Protein AF-A0A5Y3UZM8-F1 (afdb_monomer)

Organism: NCBI:txid59202

Mean predicted aligned error: 6.82 Å

Nearest PDB structures (foldseek):
  7c7d-assembly1_A  TM=4.533E-01  e=5.149E-02  Streptomyces thermodiastaticus
  4ozy-assembly1_A  TM=3.912E-01  e=1.250E-01  Pseudomonas syringae pv. tomato str. DC3000
  8jaz-assembly2_B  TM=2.832E-01  e=4.914E-02  Azotobacter chroococcum NCIMB 8003
  6eu4-assembly1_C  TM=2.183E-01  e=6.115E-01  Acinetobacter phage vB_AbaP_AS12
  7akv-assembly1_G  TM=2.468E-01  e=7.263E+00  Bordetella pertussis

Foldseek 3Di:
DDKLAEDEEDEDEEEAADQEQEEQEYPPPDPNTHYEAYEYEHYEEHHHAFEPYAYEQYAEEYAEHYEYEQWYDPDDDGTEHAHDEYNHAEYEHYQYEYDHHPDLEENHEAYPNHNAYEAENYEHEYAFHEDYEYHQAEHYEYAHYEYEYPYAQVGYEDYEYEYHDPPDPPPQRLHEQYHAEHYEYYAHEEPYEYDHSDQAAYYNAEHEQYEAARYAYHADLDQRYEAYYYENYEYAYDLVRQEHEDFHEAYEAEHYERESHAYEDEPSPDEGEQYEHEQYEYAYPDQPREDQERAHYHHYAAYAYEAYHHPRYAHVYHHPCLVRYQADYYQEADQNRADCDDVCVVNPPRYAYDFFRKGANNDCDPVNQFGIWTQHDRVVSD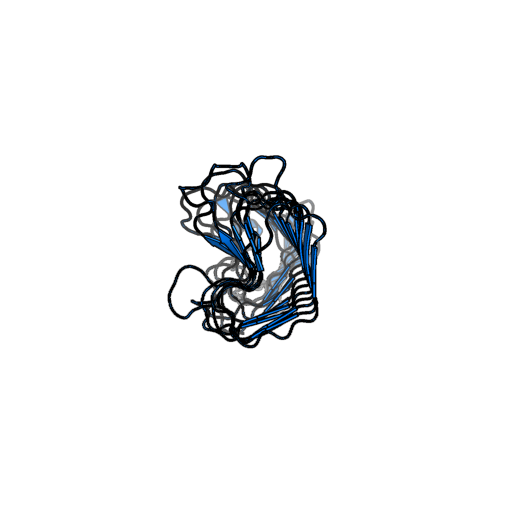TDGDGDDD

Radius of gyration: 24.33 Å; Cα contacts (8 Å, |Δi|>4): 1286; chains: 1; bounding box: 56×39×82 Å

Secondary structure (DSSP, 8-state):
--SS--SEEEES-EES-EEEEEEEE-TTS-GGG---EEEEES-EEESEEEEEEEEES-SEEEEES-EEES-S-SSSS---SEEE-TT--EEEEES-EEEEE-SSSEEE---TT--EEEEES-EEEESSEEEEEEES-SSEEEES-EEEE-S-TTSEEEEEEEPPPTTS---S-SS-SEEEES-EEESSSEEEEEES--S--EE-EEEES-EEESSBPPEE--TTEES-EEES-EEE--TT--EEEE-SBS-EEES-EEES-EEEE-S-SSPEES-EEES-EEE-SSTT-EEEEEEEESSEESEEEEEEEETT-EEEEEES-GGGEEEEEEEEE-STT-BSS-HHHHHGGGB---TT-EEEBSS-BTTB-EEEEEEEETTTTEEEEEE---

Sequence (390 aa):
MFEGCTDNSVRKNNVNACHVFVLADNINLSTNLQNKSIQVIENKFKYVVNYCFLSRALEWYVFDRNEVSFQGRTWHTHGEAAAPTTQTMHIRVCDNKFTDQIAQQSCITPGPHIESGLISGNYCKRHYGIFIENGSTSNLVIEDNISISDGERADTTHILLVGEVDDQPTGSSPHSNILIQGNMFIGGGFVVQEYNTGNALRYGFSILNNHMVDCKMPIITNQSFIGIRLEGNYMVAPDDFPDLAIAGQYPVIQNNTLIGVRIRARNIGYTILSPKIVNNKFQANSLNAKFPAIIDLSDFSGLVAEGNDTTAANYDSFIVTPANCNVAGFKRIGQSEGFIDKPSILYGSKLVCQLGDIVMNREPSPTNNKYAWVCVDAASKLFGDLNIGI

Solvent-accessible surface area (backbone atoms only — not comparable to full-atom values): 17914 Å² total; per-residue (Å²): 114,49,72,56,39,65,76,43,75,51,62,70,47,80,42,74,62,42,57,63,69,37,42,37,62,30,88,87,48,59,90,92,35,46,32,39,32,47,34,45,33,48,30,37,43,26,44,27,41,29,20,51,34,36,32,22,37,24,49,33,43,35,45,30,48,28,41,39,30,40,35,20,36,89,65,88,93,63,21,25,45,39,25,46,22,53,51,21,29,32,42,37,40,32,48,26,38,38,35,60,34,62,14,69,48,33,40,32,32,45,21,34,44,20,65,32,34,42,39,31,51,28,38,35,42,28,50,38,12,26,48,31,32,38,25,18,30,20,43,34,39,39,31,48,27,41,40,39,31,83,24,58,50,89,54,22,29,45,31,37,38,31,29,77,62,96,88,54,86,89,60,88,26,50,43,27,40,28,40,39,30,54,27,37,39,35,34,24,12,27,51,33,35,64,44,74,56,70,78,55,70,18,41,55,32,35,42,33,46,28,41,39,34,52,20,28,42,43,39,41,68,57,69,32,38,36,46,36,36,40,32,50,26,41,39,33,25,37,90,92,38,29,52,29,22,77,42,14,31,42,18,37,42,29,52,26,41,28,25,28,48,29,42,42,52,61,84,76,85,62,67,29,34,42,36,35,45,32,46,27,38,34,28,40,68,48,97,78,55,74,39,73,32,43,36,36,57,67,46,56,38,51,28,36,31,33,53,28,29,36,54,61,42,35,30,79,31,69,54,72,55,58,87,39,39,58,32,40,33,46,38,33,34,27,47,77,41,23,39,88,63,61,65,61,76,74,43,45,90,27,44,48,47,49,72,68,20,35,36,21,29,46,72,58,40,96,88,44,49,40,48,27,34,32,25,73,35,42,92,78,52,34,64,43,77,40,64,62,90,127

Structure (mmCIF, N/CA/C/O backbone):
data_AF-A0A5Y3UZM8-F1
#
_entry.id   AF-A0A5Y3UZM8-F1
#
loop_
_atom_site.group_PDB
_atom_site.id
_atom_site.type_symbol
_atom_site.label_atom_id
_atom_site.label_alt_id
_atom_site.label_comp_id
_atom_site.label_asym_id
_atom_site.label_entity_id
_atom_site.label_seq_id
_atom_site.pdbx_PDB_ins_code
_atom_site.Cartn_x
_atom_site.Cartn_y
_atom_site.Cartn_z
_atom_site.occupancy
_atom_site.B_iso_or_equiv
_atom_site.auth_seq_id
_atom_site.auth_comp_id
_atom_site.auth_asym_id
_atom_site.auth_atom_id
_atom_site.pdbx_PDB_model_num
ATOM 1 N N . MET A 1 1 ? 16.683 3.006 -30.470 1.00 80.25 1 MET A N 1
ATOM 2 C CA . MET A 1 1 ? 15.964 4.285 -30.304 1.00 80.25 1 MET A CA 1
ATOM 3 C C . MET A 1 1 ? 14.756 4.238 -31.220 1.00 80.25 1 MET A C 1
ATOM 5 O O . MET A 1 1 ? 14.921 3.798 -32.352 1.00 80.25 1 MET A O 1
ATOM 9 N N . PHE A 1 2 ? 13.578 4.598 -30.713 1.00 81.69 2 PHE A N 1
ATOM 10 C CA . PHE A 1 2 ? 12.342 4.713 -31.491 1.00 81.69 2 PHE A CA 1
ATOM 11 C C . PHE A 1 2 ? 11.910 6.178 -31.533 1.00 81.69 2 PHE A C 1
ATOM 13 O O . PHE A 1 2 ? 11.805 6.808 -30.481 1.00 81.69 2 PHE A O 1
ATOM 20 N N . GLU A 1 3 ? 11.651 6.685 -32.733 1.00 79.25 3 GLU A N 1
ATOM 21 C CA . GLU A 1 3 ? 11.255 8.067 -33.013 1.00 79.25 3 GLU A CA 1
ATOM 22 C C . GLU A 1 3 ? 10.220 8.031 -34.149 1.00 79.25 3 GLU A C 1
ATOM 24 O O . GLU A 1 3 ? 10.466 7.389 -35.173 1.00 79.25 3 GLU A O 1
ATOM 29 N N . GLY A 1 4 ? 9.032 8.618 -33.963 1.00 76.56 4 GLY A N 1
ATOM 30 C CA . GLY A 1 4 ? 7.946 8.556 -34.959 1.00 76.56 4 GLY A CA 1
ATOM 31 C C . GLY A 1 4 ? 7.419 7.148 -35.268 1.00 76.56 4 GLY A C 1
ATOM 32 O O . GLY A 1 4 ? 6.828 6.918 -36.322 1.00 76.56 4 GLY A O 1
ATOM 33 N N . CYS A 1 5 ? 7.655 6.185 -34.380 1.00 81.38 5 CYS A N 1
ATOM 34 C CA . CYS A 1 5 ? 7.370 4.772 -34.592 1.00 81.38 5 CYS A CA 1
ATOM 35 C C . CYS A 1 5 ? 5.979 4.380 -34.069 1.00 81.38 5 CYS A C 1
ATOM 37 O O . CYS A 1 5 ? 5.557 4.767 -32.981 1.00 81.38 5 CYS A O 1
ATOM 39 N N . THR A 1 6 ? 5.268 3.545 -34.825 1.00 86.31 6 THR A N 1
ATOM 40 C CA . THR A 1 6 ? 3.962 2.985 -34.439 1.00 86.31 6 THR A CA 1
ATOM 41 C C . THR A 1 6 ? 4.059 1.460 -34.410 1.00 86.31 6 THR A C 1
ATOM 43 O O . THR A 1 6 ? 4.738 0.886 -35.256 1.00 86.31 6 THR A O 1
ATOM 46 N N . ASP A 1 7 ? 3.441 0.822 -33.415 1.00 88.94 7 ASP A N 1
ATOM 47 C CA . ASP A 1 7 ? 3.310 -0.637 -33.267 1.00 88.94 7 ASP A CA 1
ATOM 48 C C . ASP A 1 7 ? 4.616 -1.436 -33.384 1.00 88.94 7 ASP A C 1
ATOM 50 O O . ASP A 1 7 ? 4.708 -2.438 -34.096 1.00 88.94 7 ASP A O 1
ATOM 54 N N . ASN A 1 8 ? 5.653 -1.003 -32.664 1.00 92.50 8 ASN A N 1
ATOM 55 C CA . ASN A 1 8 ? 6.932 -1.710 -32.648 1.00 92.50 8 ASN A CA 1
ATOM 56 C C . ASN A 1 8 ? 7.056 -2.645 -31.450 1.00 92.50 8 ASN A C 1
ATOM 58 O O . ASN A 1 8 ? 6.591 -2.357 -30.345 1.00 92.50 8 ASN A O 1
ATOM 62 N N . SER A 1 9 ? 7.760 -3.760 -31.658 1.00 95.31 9 SER A N 1
ATOM 63 C CA . SER A 1 9 ? 8.030 -4.711 -30.591 1.00 95.31 9 SER A CA 1
ATOM 64 C C . SER A 1 9 ? 9.461 -5.232 -30.599 1.00 95.31 9 SER A C 1
ATOM 66 O O . SER A 1 9 ? 9.971 -5.691 -31.618 1.00 95.31 9 SER A O 1
ATOM 68 N N . VAL A 1 10 ? 10.090 -5.194 -29.426 1.00 96.62 10 VAL A N 1
ATOM 69 C CA . VAL A 1 10 ? 11.426 -5.720 -29.152 1.00 96.62 10 VAL A CA 1
ATOM 70 C C . VAL A 1 10 ? 11.272 -6.983 -28.317 1.00 96.62 10 VAL A C 1
ATOM 72 O O . VAL A 1 10 ? 10.838 -6.915 -27.163 1.00 96.62 10 VAL A O 1
ATOM 75 N N . ARG A 1 11 ? 11.592 -8.145 -28.901 1.00 97.69 11 ARG A N 1
ATOM 76 C CA . ARG A 1 11 ? 11.356 -9.444 -28.258 1.00 97.69 11 ARG A CA 1
ATOM 77 C C . ARG A 1 11 ? 12.526 -10.405 -28.350 1.00 97.69 11 ARG A C 1
ATOM 79 O O . ARG A 1 11 ? 13.257 -10.386 -29.336 1.00 97.69 11 ARG A O 1
ATOM 86 N N . LYS A 1 12 ? 12.619 -11.304 -27.364 1.00 96.25 12 LYS A N 1
ATOM 87 C CA . LYS A 1 12 ? 13.508 -12.481 -27.363 1.00 96.25 12 LYS A CA 1
ATOM 88 C C . LYS A 1 12 ? 14.998 -12.153 -27.474 1.00 96.25 12 LYS A C 1
ATOM 90 O O . LYS A 1 12 ? 15.773 -12.940 -28.015 1.00 96.25 12 LYS A O 1
ATOM 95 N N . ASN A 1 13 ? 15.408 -11.005 -26.941 1.00 96.94 13 ASN A N 1
ATOM 96 C CA . ASN A 1 13 ? 16.815 -10.632 -26.848 1.00 96.94 13 ASN A CA 1
ATOM 97 C C . ASN A 1 13 ? 17.434 -11.154 -25.551 1.00 96.94 13 ASN A C 1
ATOM 99 O O . ASN A 1 13 ? 16.786 -11.156 -24.505 1.00 96.94 13 ASN A O 1
ATOM 103 N N . ASN A 1 14 ? 18.716 -11.516 -25.621 1.00 96.31 14 ASN A N 1
ATOM 104 C CA . ASN A 1 14 ? 19.558 -11.777 -24.458 1.00 96.31 14 ASN A CA 1
ATOM 105 C C . ASN A 1 14 ? 20.605 -10.666 -24.362 1.00 96.31 14 ASN A C 1
ATOM 107 O O . ASN A 1 14 ? 21.539 -10.612 -25.161 1.00 96.31 14 ASN A O 1
ATOM 111 N N . VAL A 1 15 ? 20.440 -9.772 -23.394 1.00 93.25 15 VAL A N 1
ATOM 112 C CA . VAL A 1 15 ? 21.293 -8.600 -23.198 1.00 93.25 15 VAL A CA 1
ATOM 113 C C . VAL A 1 15 ? 22.158 -8.833 -21.968 1.00 93.25 15 VAL A C 1
ATOM 115 O O . VAL A 1 15 ? 21.645 -8.912 -20.856 1.00 93.25 15 VAL A O 1
ATOM 118 N N . ASN A 1 16 ? 23.471 -8.965 -22.166 1.00 89.00 16 ASN A N 1
ATOM 119 C CA . ASN A 1 16 ? 24.404 -9.244 -21.068 1.00 89.00 16 ASN A CA 1
ATOM 120 C C . ASN A 1 16 ? 24.896 -7.983 -20.343 1.00 89.00 16 ASN A C 1
ATOM 122 O O . ASN A 1 16 ? 25.292 -8.066 -19.186 1.00 89.00 16 ASN A O 1
ATOM 126 N N . ALA A 1 17 ? 24.927 -6.850 -21.040 1.00 86.25 17 ALA A N 1
ATOM 127 C CA . ALA A 1 17 ? 25.189 -5.535 -20.476 1.00 86.25 17 ALA A CA 1
ATOM 128 C C . ALA A 1 17 ? 24.784 -4.475 -21.499 1.00 86.25 17 ALA A C 1
ATOM 130 O O . ALA A 1 17 ? 25.081 -4.605 -22.689 1.00 86.25 17 ALA A O 1
ATOM 131 N N . CYS A 1 18 ? 24.148 -3.406 -21.041 1.00 85.44 18 CYS A N 1
ATOM 132 C CA . CYS A 1 18 ? 23.996 -2.188 -21.824 1.00 85.44 18 CYS A CA 1
ATOM 133 C C . CYS A 1 18 ? 23.770 -0.999 -20.895 1.00 85.44 18 CYS A C 1
ATOM 135 O O . CYS A 1 18 ? 23.415 -1.149 -19.726 1.00 85.44 18 CYS A O 1
ATOM 137 N N . HIS A 1 19 ? 23.941 0.206 -21.426 1.00 84.88 19 HIS A N 1
ATOM 138 C CA . HIS A 1 19 ? 23.597 1.408 -20.680 1.00 84.88 19 HIS A CA 1
ATOM 139 C C . HIS A 1 19 ? 22.081 1.643 -20.719 1.00 84.88 19 HIS A C 1
ATOM 141 O O . HIS A 1 19 ? 21.431 1.606 -19.680 1.00 84.88 19 HIS A O 1
ATOM 147 N N . VAL A 1 20 ? 21.514 1.780 -21.918 1.00 88.12 20 VAL A N 1
ATOM 148 C CA . VAL A 1 20 ? 20.068 1.836 -22.175 1.00 88.12 20 VAL A CA 1
ATOM 149 C C . VAL A 1 20 ? 19.749 0.857 -23.300 1.00 88.12 20 VAL A C 1
ATOM 151 O O . VAL A 1 20 ? 20.447 0.872 -24.314 1.00 88.12 20 VAL A O 1
ATOM 154 N N . PHE A 1 21 ? 18.727 0.013 -23.135 1.00 92.50 21 PHE A N 1
ATOM 155 C CA . PHE A 1 21 ? 18.341 -0.943 -24.179 1.00 92.50 21 PHE A CA 1
ATOM 156 C C . PHE A 1 21 ? 17.293 -0.360 -25.133 1.00 92.50 21 PHE A C 1
ATOM 158 O O . PHE A 1 21 ? 17.550 -0.237 -26.332 1.00 92.50 21 PHE A O 1
ATOM 165 N N . VAL A 1 22 ? 16.139 0.064 -24.609 1.00 93.12 22 VAL A N 1
ATOM 166 C CA . VAL A 1 22 ? 15.108 0.763 -25.388 1.00 93.12 22 VAL A CA 1
ATOM 167 C C . VAL A 1 22 ? 14.918 2.182 -24.872 1.00 93.12 22 VAL A C 1
ATOM 169 O O . VAL A 1 22 ? 14.655 2.410 -23.694 1.00 93.12 22 VAL A O 1
ATOM 172 N N . LEU A 1 23 ? 15.024 3.130 -25.802 1.00 90.62 23 LEU A N 1
ATOM 173 C CA . LEU A 1 23 ? 14.727 4.543 -25.607 1.00 90.62 23 LEU A CA 1
ATOM 174 C C . LEU A 1 23 ? 13.640 4.947 -26.608 1.00 90.62 23 LEU A C 1
ATOM 176 O O . LEU A 1 23 ? 13.887 4.896 -27.819 1.00 90.62 23 LEU A O 1
ATOM 180 N N . ALA A 1 24 ? 12.460 5.298 -26.098 1.00 87.06 24 ALA A N 1
ATOM 181 C CA . ALA A 1 24 ? 11.309 5.798 -26.851 1.00 87.06 24 ALA A CA 1
ATOM 182 C C . ALA A 1 24 ? 10.948 7.201 -26.343 1.00 87.06 24 ALA A C 1
ATOM 184 O O . ALA A 1 24 ? 10.021 7.386 -25.556 1.00 87.06 24 ALA A O 1
ATOM 185 N N . ASP A 1 25 ? 11.749 8.178 -26.743 1.00 80.44 25 ASP A N 1
ATOM 186 C CA . ASP A 1 25 ? 11.768 9.513 -26.162 1.00 80.44 25 ASP A CA 1
ATOM 187 C C . ASP A 1 25 ? 11.352 10.566 -27.194 1.00 80.44 25 ASP A C 1
ATOM 189 O O . ASP A 1 25 ? 12.095 10.826 -28.138 1.00 80.44 25 ASP A O 1
ATOM 193 N N . ASN A 1 26 ? 10.166 11.159 -27.010 1.00 72.19 26 ASN A N 1
ATOM 194 C CA . ASN A 1 26 ? 9.529 12.000 -28.030 1.00 72.19 26 ASN A CA 1
ATOM 195 C C . ASN A 1 26 ? 9.317 13.465 -27.629 1.00 72.19 26 ASN A C 1
ATOM 197 O O . ASN A 1 26 ? 8.585 14.171 -28.320 1.00 72.19 26 ASN A O 1
ATOM 201 N N . ILE A 1 27 ? 9.925 13.950 -26.540 1.00 66.44 27 ILE A N 1
ATOM 202 C CA . ILE A 1 27 ? 9.632 15.301 -26.008 1.00 66.44 27 ILE A CA 1
ATOM 203 C C . ILE A 1 27 ? 9.904 16.426 -27.027 1.00 66.44 27 ILE A C 1
ATOM 205 O O . ILE A 1 27 ? 9.271 17.476 -26.965 1.00 66.44 27 ILE A O 1
ATOM 209 N N . ASN A 1 28 ? 10.793 16.202 -28.000 1.00 64.56 28 ASN A N 1
ATOM 210 C CA . ASN A 1 28 ? 11.178 17.201 -29.005 1.00 64.56 28 ASN A CA 1
ATOM 211 C C . ASN A 1 28 ? 10.499 17.026 -30.376 1.00 64.56 28 ASN A C 1
ATOM 213 O O . ASN A 1 28 ? 10.877 17.705 -31.331 1.00 64.56 28 ASN A O 1
ATOM 217 N N . LEU A 1 29 ? 9.535 16.113 -30.511 1.00 59.22 29 LEU A N 1
ATOM 218 C CA . LEU A 1 29 ? 8.909 15.818 -31.801 1.00 59.22 29 LEU A CA 1
ATOM 219 C C . LEU A 1 29 ? 7.645 16.650 -32.013 1.00 59.22 29 LEU A C 1
ATOM 221 O O . LEU A 1 29 ? 6.874 16.894 -31.086 1.00 59.22 29 LEU A O 1
ATOM 225 N N . SER A 1 30 ? 7.398 17.062 -33.262 1.00 62.03 30 SER A N 1
ATOM 226 C CA . SER A 1 30 ? 6.108 17.653 -33.640 1.00 62.03 30 SER A CA 1
ATOM 227 C C . SER A 1 30 ? 4.966 16.702 -33.260 1.00 62.03 30 SER A C 1
ATOM 229 O O . SER A 1 30 ? 5.145 15.488 -33.352 1.00 62.03 30 SER A O 1
ATOM 231 N N . THR A 1 31 ? 3.786 17.221 -32.916 1.00 61.00 31 THR A N 1
ATOM 232 C CA . THR A 1 31 ? 2.607 16.438 -32.483 1.00 61.00 31 THR A CA 1
ATOM 233 C C . THR A 1 31 ? 2.250 15.250 -33.388 1.00 61.00 31 THR A C 1
ATOM 235 O O . THR A 1 31 ? 1.708 14.264 -32.905 1.00 61.00 31 THR A O 1
ATOM 238 N N . ASN A 1 32 ? 2.609 15.287 -34.676 1.00 60.72 32 ASN A N 1
ATOM 239 C CA . ASN A 1 32 ? 2.338 14.214 -35.642 1.00 60.72 32 ASN A CA 1
ATOM 240 C C . ASN A 1 32 ? 3.438 13.132 -35.739 1.00 60.72 32 ASN A C 1
ATOM 242 O O . ASN A 1 32 ? 3.321 12.227 -36.561 1.00 60.72 32 ASN A O 1
ATOM 246 N N . LEU A 1 33 ? 4.506 13.223 -34.938 1.00 65.25 33 LEU A N 1
ATOM 247 C CA . LEU A 1 33 ? 5.657 12.305 -34.924 1.00 65.25 33 LEU A CA 1
ATOM 248 C C . LEU A 1 33 ? 5.820 11.583 -33.572 1.00 65.25 33 LEU A C 1
ATOM 250 O O . LEU A 1 33 ? 6.887 11.056 -33.274 1.00 65.25 33 LEU A O 1
ATOM 254 N N . GLN A 1 34 ? 4.782 11.551 -32.735 1.00 72.25 34 GLN A N 1
ATOM 255 C CA . GLN A 1 34 ? 4.831 10.832 -31.461 1.00 72.25 34 GLN A CA 1
ATOM 256 C C . GLN A 1 34 ? 4.862 9.313 -31.681 1.00 72.25 34 GLN A C 1
ATOM 258 O O . GLN A 1 34 ? 4.159 8.787 -32.550 1.00 72.25 34 GLN A O 1
ATOM 263 N N . ASN A 1 35 ? 5.653 8.594 -30.876 1.00 80.00 35 ASN A N 1
ATOM 264 C CA . ASN A 1 35 ? 5.535 7.139 -30.829 1.00 80.00 35 ASN A CA 1
ATOM 265 C C . ASN A 1 35 ? 4.156 6.776 -30.271 1.00 80.00 35 ASN A C 1
ATOM 267 O O . ASN A 1 35 ? 3.722 7.346 -29.268 1.00 80.00 35 ASN A O 1
ATOM 271 N N . LYS A 1 36 ? 3.501 5.791 -30.886 1.00 86.38 36 LYS A N 1
ATOM 272 C CA . LYS A 1 36 ? 2.198 5.305 -30.419 1.00 86.38 36 LYS A CA 1
ATOM 273 C C . LYS A 1 36 ? 2.351 4.120 -29.484 1.00 86.38 36 LYS A C 1
ATOM 275 O O . LYS A 1 36 ? 2.238 4.279 -28.281 1.00 86.38 36 LYS A O 1
ATOM 280 N N . SER A 1 37 ? 2.683 2.944 -30.014 1.00 91.75 37 SER A N 1
ATOM 281 C CA . SER A 1 37 ? 2.832 1.720 -29.221 1.00 91.75 37 SER A CA 1
ATOM 282 C C . SER A 1 37 ? 4.233 1.139 -29.356 1.00 91.75 37 SER A C 1
ATOM 284 O O . SER A 1 37 ? 4.661 0.796 -30.461 1.00 91.75 37 SER A O 1
ATOM 286 N N . ILE A 1 38 ? 4.939 1.023 -28.229 1.00 94.88 38 ILE A N 1
ATOM 287 C CA . ILE A 1 38 ? 6.247 0.366 -28.138 1.00 94.88 38 ILE A CA 1
ATOM 288 C C . ILE A 1 38 ? 6.170 -0.723 -27.070 1.00 94.88 38 ILE A C 1
ATOM 290 O O . ILE A 1 38 ? 5.801 -0.474 -25.921 1.00 94.88 38 ILE A O 1
ATOM 294 N N . GLN A 1 39 ? 6.544 -1.940 -27.460 1.00 96.94 39 GLN A N 1
ATOM 295 C CA . GLN A 1 39 ? 6.446 -3.120 -26.611 1.00 96.94 39 GLN A CA 1
ATOM 296 C C . GLN A 1 39 ? 7.812 -3.781 -26.419 1.00 96.94 39 GLN A C 1
ATOM 298 O O . GLN A 1 39 ? 8.448 -4.184 -27.393 1.00 96.94 39 GLN A O 1
ATOM 303 N N . VAL A 1 40 ? 8.235 -3.981 -25.177 1.00 97.69 40 VAL A N 1
ATOM 304 C CA . VAL A 1 40 ? 9.443 -4.729 -24.808 1.00 97.69 40 VAL A CA 1
ATOM 305 C C . VAL A 1 40 ? 9.005 -5.992 -24.081 1.00 97.69 40 VAL A C 1
ATOM 307 O O . VAL A 1 40 ? 8.533 -5.930 -22.948 1.00 97.69 40 VAL A O 1
ATOM 310 N N . ILE A 1 41 ? 9.078 -7.135 -24.766 1.00 98.06 41 ILE A N 1
ATOM 311 C CA . ILE A 1 41 ? 8.412 -8.366 -24.324 1.00 98.06 41 ILE A CA 1
ATOM 312 C C . ILE A 1 41 ? 9.336 -9.579 -24.425 1.00 98.06 41 ILE A C 1
ATOM 314 O O . ILE A 1 41 ? 10.002 -9.745 -25.440 1.00 98.06 41 ILE A O 1
ATOM 318 N N . GLU A 1 42 ? 9.316 -10.482 -23.442 1.00 98.25 42 GLU A N 1
ATOM 319 C CA . GLU A 1 42 ? 10.046 -11.768 -23.505 1.00 98.25 42 GLU A CA 1
ATOM 320 C C . GLU A 1 42 ? 11.566 -11.607 -23.706 1.00 98.25 42 GLU A C 1
ATOM 322 O O . GLU A 1 42 ? 12.198 -12.391 -24.415 1.00 98.25 42 GLU A O 1
ATOM 327 N N . ASN A 1 43 ? 12.175 -10.571 -23.129 1.00 98.25 43 ASN A N 1
ATOM 328 C CA . ASN A 1 43 ? 13.624 -10.372 -23.176 1.00 98.25 43 ASN A CA 1
ATOM 329 C C . ASN A 1 43 ? 14.287 -10.789 -21.859 1.00 98.25 43 ASN A C 1
ATOM 331 O O . ASN A 1 43 ? 13.651 -10.828 -20.805 1.00 98.25 43 ASN A O 1
ATOM 335 N N . LYS A 1 44 ? 15.592 -11.060 -21.924 1.00 97.75 44 LYS A N 1
ATOM 336 C CA . LYS A 1 44 ? 16.444 -11.318 -20.762 1.00 97.75 44 LYS A CA 1
ATOM 337 C C . LYS A 1 44 ? 17.501 -10.235 -20.647 1.00 97.75 44 LYS A C 1
ATOM 339 O O . LYS A 1 44 ? 18.327 -10.070 -21.544 1.00 97.75 44 LYS A O 1
ATOM 344 N N . PHE A 1 45 ? 17.477 -9.521 -19.533 1.00 95.31 45 PHE A N 1
ATOM 345 C CA . PHE A 1 45 ? 18.344 -8.398 -19.228 1.00 95.31 45 PHE A CA 1
ATOM 346 C C . PHE A 1 45 ? 19.258 -8.729 -18.055 1.00 95.31 45 PHE A C 1
ATOM 348 O O . PHE A 1 45 ? 18.812 -9.148 -16.984 1.00 95.31 45 PHE A O 1
ATOM 355 N N . LYS A 1 46 ? 20.551 -8.495 -18.255 1.00 92.44 46 LYS A N 1
ATOM 356 C CA . LYS A 1 46 ? 21.572 -8.549 -17.218 1.00 92.44 46 LYS A CA 1
ATOM 357 C C . LYS A 1 46 ? 22.431 -7.291 -17.291 1.00 92.44 46 LYS A C 1
ATOM 359 O O . LYS A 1 46 ? 22.750 -6.840 -18.389 1.00 92.44 46 LYS A O 1
ATOM 364 N N . TYR A 1 47 ? 22.790 -6.732 -16.134 1.00 86.38 47 TYR A N 1
ATOM 365 C CA . TYR A 1 47 ? 23.678 -5.565 -16.018 1.00 86.38 47 TYR A CA 1
ATOM 366 C C . TYR A 1 47 ? 23.262 -4.386 -16.913 1.00 86.38 47 TYR A C 1
ATOM 368 O O . TYR A 1 47 ? 24.085 -3.784 -17.610 1.00 86.38 47 TYR A O 1
ATOM 376 N N . VAL A 1 48 ? 21.965 -4.067 -16.917 1.00 82.44 48 VAL A N 1
ATOM 377 C CA . VAL A 1 48 ? 21.469 -2.845 -17.554 1.00 82.44 48 VAL A CA 1
ATOM 378 C C . VAL A 1 48 ? 21.612 -1.698 -16.564 1.00 82.44 48 VAL A C 1
ATOM 380 O O . VAL A 1 48 ? 20.969 -1.681 -15.516 1.00 82.44 48 VAL A O 1
ATOM 383 N N . VAL A 1 49 ? 22.504 -0.765 -16.890 1.00 77.38 49 VAL A N 1
ATOM 384 C CA . VAL A 1 49 ? 23.035 0.200 -15.918 1.00 77.38 49 VAL A CA 1
ATOM 385 C C . VAL A 1 49 ? 22.172 1.467 -15.815 1.00 77.38 49 VAL A C 1
ATOM 387 O O . VAL A 1 49 ? 22.298 2.179 -14.832 1.00 77.38 49 VAL A O 1
ATOM 390 N N . ASN A 1 50 ? 21.304 1.779 -16.787 1.00 82.94 50 ASN A N 1
ATOM 391 C CA . ASN A 1 50 ? 20.286 2.837 -16.653 1.00 82.94 50 ASN A CA 1
ATOM 392 C C . ASN A 1 50 ? 18.880 2.292 -16.842 1.00 82.94 50 ASN A C 1
ATOM 394 O O . ASN A 1 50 ? 18.162 2.155 -15.872 1.00 82.94 50 ASN A O 1
ATOM 398 N N . TYR A 1 51 ? 18.492 2.015 -18.087 1.00 87.81 51 TYR A N 1
ATOM 399 C CA . TYR A 1 51 ? 17.101 1.723 -18.417 1.00 87.81 51 TYR A CA 1
ATOM 400 C C . TYR A 1 51 ? 17.001 0.503 -19.318 1.00 87.81 51 TYR A C 1
ATOM 402 O O . TYR A 1 51 ? 17.610 0.476 -20.394 1.00 87.81 51 TYR A O 1
ATOM 410 N N . CYS A 1 52 ? 16.197 -0.489 -18.927 1.00 91.94 52 CYS A N 1
ATOM 411 C CA . CYS A 1 52 ? 15.809 -1.528 -19.887 1.00 91.94 52 CYS A CA 1
ATOM 412 C C . CYS A 1 52 ? 14.836 -0.920 -20.903 1.00 91.94 52 CYS A C 1
ATOM 414 O O . CYS A 1 52 ? 15.011 -1.095 -22.109 1.00 91.94 52 CYS A O 1
ATOM 416 N N . PHE A 1 53 ? 13.869 -0.130 -20.426 1.00 94.06 53 PHE A N 1
ATOM 417 C CA . PHE A 1 53 ? 12.953 0.604 -21.287 1.00 94.06 53 PHE A CA 1
ATOM 418 C C . PHE A 1 53 ? 12.531 1.950 -20.681 1.00 94.06 53 PHE A C 1
ATOM 420 O O . PHE A 1 53 ? 11.733 1.994 -19.746 1.00 94.06 53 PHE A O 1
ATOM 427 N N . LEU A 1 54 ? 13.035 3.039 -21.268 1.00 91.75 54 LEU A N 1
ATOM 428 C CA . LEU A 1 54 ? 12.649 4.419 -20.965 1.00 91.75 54 LEU A CA 1
ATOM 429 C C . LEU A 1 54 ? 11.694 4.962 -22.039 1.00 91.75 54 LEU A C 1
ATOM 431 O O . LEU A 1 54 ? 12.016 4.894 -23.232 1.00 91.75 54 LEU A O 1
ATOM 435 N N . SER A 1 55 ? 10.572 5.560 -21.621 1.00 88.69 55 SER A N 1
ATOM 436 C CA . SER A 1 55 ? 9.701 6.348 -22.505 1.00 88.69 55 SER A CA 1
ATOM 437 C C . SER A 1 55 ? 9.369 7.737 -21.971 1.00 88.69 55 SER A C 1
ATOM 439 O O . SER A 1 55 ? 9.263 7.939 -20.761 1.00 88.69 55 SER A O 1
ATOM 441 N N . ARG A 1 56 ? 9.159 8.676 -22.902 1.00 85.81 56 ARG A N 1
ATOM 442 C CA . ARG A 1 56 ? 8.572 10.008 -22.678 1.00 85.81 56 ARG A CA 1
ATOM 443 C C . ARG A 1 56 ? 7.619 10.332 -23.826 1.00 85.81 56 ARG A C 1
ATOM 445 O O . ARG A 1 56 ? 8.002 10.135 -24.981 1.00 85.81 56 ARG A O 1
ATOM 452 N N . ALA A 1 57 ? 6.422 10.835 -23.518 1.00 82.94 57 ALA A N 1
ATOM 453 C CA . ALA A 1 57 ? 5.375 11.139 -24.503 1.00 82.94 57 ALA A CA 1
ATOM 454 C C . ALA A 1 57 ? 5.065 9.950 -25.446 1.00 82.94 57 ALA A C 1
ATOM 456 O O . ALA A 1 57 ? 5.248 10.027 -26.665 1.00 82.94 57 ALA A O 1
ATOM 457 N N . LEU A 1 58 ? 4.662 8.818 -24.860 1.00 88.19 58 LEU A N 1
ATOM 458 C CA . LEU A 1 58 ? 4.284 7.579 -25.554 1.00 88.19 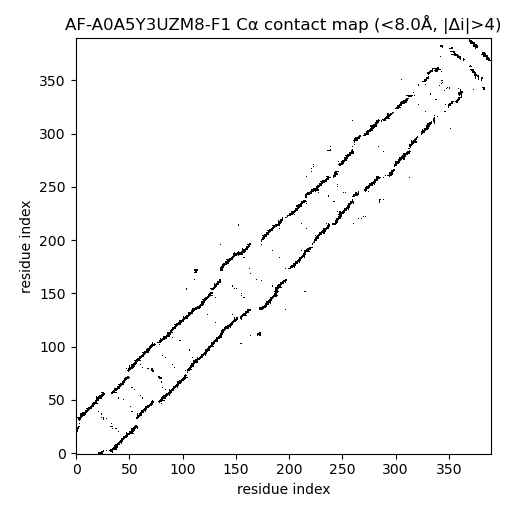58 LEU A CA 1
ATOM 459 C C . LEU A 1 58 ? 2.815 7.245 -25.252 1.00 88.19 58 LEU A C 1
ATOM 461 O O . LEU A 1 58 ? 2.412 7.275 -24.093 1.00 88.19 58 LEU A O 1
ATOM 465 N N . GLU A 1 59 ? 2.022 6.895 -26.266 1.00 88.88 59 GLU A N 1
ATOM 466 C CA . GLU A 1 59 ? 0.612 6.523 -26.058 1.00 88.88 59 GLU A CA 1
ATOM 467 C C . GLU A 1 59 ? 0.482 5.201 -25.289 1.00 88.88 59 GLU A C 1
ATOM 469 O O . GLU A 1 59 ? -0.184 5.148 -24.262 1.00 88.88 59 GLU A O 1
ATOM 474 N N . TRP A 1 60 ? 1.184 4.159 -25.735 1.00 93.06 60 TRP A N 1
ATOM 475 C CA . TRP A 1 60 ? 1.148 2.813 -25.170 1.00 93.06 60 TRP A CA 1
ATOM 476 C C . TRP A 1 60 ? 2.548 2.279 -24.876 1.00 93.06 60 TRP A C 1
ATOM 478 O O . TRP A 1 60 ? 3.320 1.949 -25.783 1.00 93.06 60 TRP A O 1
ATOM 488 N N . TYR A 1 61 ? 2.834 2.127 -23.586 1.00 95.94 61 TYR A N 1
ATOM 489 C CA . TYR A 1 61 ? 4.027 1.482 -23.054 1.00 95.94 61 TYR A CA 1
ATOM 490 C C . TYR A 1 61 ? 3.707 0.055 -22.611 1.00 95.94 61 TYR A C 1
ATOM 492 O O . TYR A 1 61 ? 2.871 -0.142 -21.729 1.00 95.94 61 TYR A O 1
ATOM 500 N N . VAL A 1 62 ? 4.395 -0.944 -23.173 1.00 98.00 62 VAL A N 1
ATOM 501 C CA . VAL A 1 62 ? 4.261 -2.341 -22.727 1.00 98.00 62 VAL A CA 1
ATOM 502 C C . VAL A 1 62 ? 5.624 -2.914 -22.356 1.00 98.00 62 VAL A C 1
ATOM 504 O O . VAL A 1 62 ? 6.512 -2.994 -23.204 1.00 98.00 62 VAL A O 1
ATOM 507 N N . PHE A 1 63 ? 5.776 -3.359 -21.111 1.00 98.50 63 PHE A N 1
ATOM 508 C CA . PHE A 1 63 ? 6.951 -4.080 -20.622 1.00 98.50 63 PHE A CA 1
ATOM 509 C C . PHE A 1 63 ? 6.490 -5.381 -19.968 1.00 98.50 63 PHE A C 1
ATOM 511 O O . PHE A 1 63 ? 6.168 -5.387 -18.784 1.00 98.50 63 PHE A O 1
ATOM 518 N N . ASP A 1 64 ? 6.434 -6.471 -20.737 1.00 98.62 64 ASP A N 1
ATOM 519 C CA . ASP A 1 64 ? 5.799 -7.717 -20.288 1.00 98.62 64 ASP A CA 1
ATOM 520 C C . ASP A 1 64 ? 6.712 -8.945 -20.393 1.00 98.62 64 ASP A C 1
ATOM 522 O O . ASP A 1 64 ? 7.452 -9.107 -21.364 1.00 98.62 64 ASP A O 1
ATOM 526 N N . ARG A 1 65 ? 6.586 -9.890 -19.455 1.00 98.69 65 ARG A N 1
ATOM 527 C CA . ARG A 1 65 ? 7.263 -11.203 -19.512 1.00 98.69 65 ARG A CA 1
ATOM 528 C C . ARG A 1 65 ? 8.787 -11.123 -19.664 1.0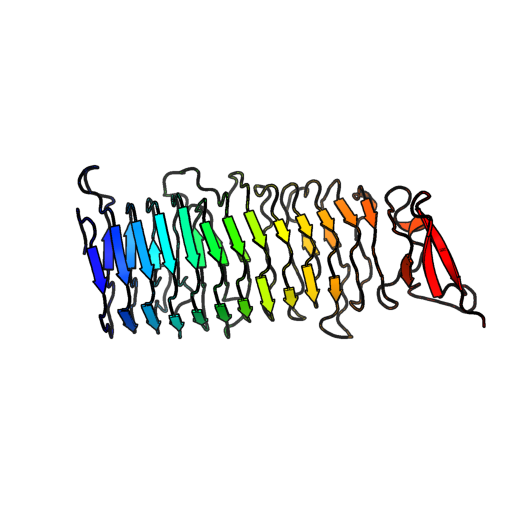0 98.69 65 ARG A C 1
ATOM 530 O O . ARG A 1 65 ? 9.397 -12.014 -20.254 1.00 98.69 65 ARG A O 1
ATOM 537 N N . ASN A 1 66 ? 9.419 -10.058 -19.178 1.00 98.56 66 ASN A N 1
ATOM 538 C CA . ASN A 1 66 ? 10.872 -9.917 -19.212 1.00 98.56 66 ASN A CA 1
ATOM 539 C C . ASN A 1 66 ? 11.511 -10.500 -17.945 1.00 98.56 66 ASN A C 1
ATOM 541 O O . ASN A 1 66 ? 10.947 -10.427 -16.854 1.00 98.56 66 ASN A O 1
ATOM 545 N N . GLU A 1 67 ? 12.723 -11.032 -18.080 1.00 98.00 67 GLU A N 1
ATOM 546 C CA . GLU A 1 67 ? 13.597 -11.381 -16.958 1.00 98.00 67 GLU A CA 1
ATOM 547 C C . GLU A 1 67 ? 14.662 -10.288 -16.824 1.00 98.00 67 GLU A C 1
ATOM 549 O O . GLU A 1 67 ? 15.419 -10.047 -17.761 1.00 98.00 67 GLU A O 1
ATOM 554 N N . VAL A 1 68 ? 14.733 -9.623 -15.675 1.00 95.56 68 VAL A N 1
ATOM 555 C CA . VAL A 1 68 ? 15.678 -8.539 -15.395 1.00 95.56 68 VAL A CA 1
ATOM 556 C C . VAL A 1 68 ? 16.487 -8.900 -14.160 1.00 95.56 68 VAL A C 1
ATOM 558 O O . VAL A 1 68 ? 15.919 -9.191 -13.109 1.00 95.56 68 VAL A O 1
ATOM 561 N N . SER A 1 69 ? 17.812 -8.870 -14.286 1.00 92.56 69 SER A N 1
ATOM 562 C CA . SER A 1 69 ? 18.731 -9.121 -13.177 1.00 92.56 69 SER A CA 1
ATOM 563 C C . SER A 1 69 ? 19.860 -8.099 -13.123 1.00 92.56 69 SER A C 1
ATOM 565 O O . SER A 1 69 ? 20.350 -7.646 -14.164 1.00 92.56 69 SER A O 1
ATOM 567 N N . PHE A 1 70 ? 20.311 -7.770 -11.910 1.00 87.31 70 PHE A N 1
ATOM 568 C CA . PHE A 1 70 ? 21.416 -6.832 -11.681 1.00 87.31 70 PHE A CA 1
ATOM 569 C C . PHE A 1 70 ? 21.202 -5.461 -12.343 1.00 87.31 70 PHE A C 1
ATOM 571 O O . PHE A 1 70 ? 22.142 -4.868 -12.875 1.00 87.31 70 PHE A O 1
ATOM 578 N N . GLN A 1 71 ? 19.960 -4.976 -12.356 1.00 82.62 71 GLN A N 1
ATOM 579 C CA . GLN A 1 71 ? 19.620 -3.645 -12.851 1.00 82.62 71 GLN A CA 1
ATOM 580 C C . GLN A 1 71 ? 19.980 -2.546 -11.844 1.00 82.62 71 GLN A C 1
ATOM 582 O O . GLN A 1 71 ? 19.899 -2.746 -10.625 1.00 82.62 71 GLN A O 1
ATOM 587 N N . GLY A 1 72 ? 20.328 -1.376 -12.385 1.00 71.69 72 GLY A N 1
ATOM 588 C CA . GLY A 1 72 ? 20.554 -0.133 -11.648 1.00 71.69 72 GLY A CA 1
ATOM 589 C C . GLY A 1 72 ? 22.025 0.285 -11.510 1.00 71.69 72 GLY A C 1
ATOM 590 O O . GLY A 1 72 ? 22.926 -0.306 -12.108 1.00 71.69 72 GLY A O 1
ATOM 591 N N . ARG A 1 73 ? 22.268 1.345 -10.722 1.00 69.19 73 ARG A N 1
ATOM 592 C CA . ARG A 1 73 ? 23.597 1.903 -10.400 1.00 69.19 73 ARG A CA 1
ATOM 593 C C . ARG A 1 73 ? 23.856 1.981 -8.902 1.00 69.19 73 ARG A C 1
ATOM 595 O O . ARG A 1 73 ? 22.943 2.206 -8.117 1.00 69.19 73 ARG A O 1
ATOM 602 N N . THR A 1 74 ? 25.134 1.929 -8.535 1.00 60.03 74 THR A N 1
ATOM 603 C CA . THR A 1 74 ? 25.618 2.157 -7.165 1.00 60.03 74 THR A CA 1
ATOM 604 C C . THR A 1 74 ? 25.677 3.636 -6.749 1.00 60.03 74 THR A C 1
ATOM 606 O O . THR A 1 74 ? 25.818 3.909 -5.564 1.00 60.03 74 THR A O 1
ATOM 609 N N . TRP A 1 75 ? 25.540 4.595 -7.678 1.00 48.69 75 TRP A N 1
ATOM 610 C CA . TRP A 1 75 ? 25.622 6.043 -7.411 1.00 48.69 75 TRP A CA 1
ATOM 611 C C . TRP A 1 75 ? 24.400 6.760 -8.038 1.00 48.69 75 TRP A C 1
ATOM 613 O O . TRP A 1 75 ? 24.050 6.467 -9.178 1.00 48.69 75 TRP A O 1
ATOM 623 N N . HIS A 1 76 ? 23.740 7.638 -7.271 1.00 45.47 76 HIS A N 1
ATOM 624 C CA . HIS A 1 76 ? 22.343 8.125 -7.371 1.00 45.47 76 HIS A CA 1
ATOM 625 C C . HIS A 1 76 ? 21.736 8.595 -8.726 1.00 45.47 76 HIS A C 1
ATOM 627 O O . HIS A 1 76 ? 22.431 8.988 -9.658 1.00 45.47 76 HIS A O 1
ATOM 633 N N . THR A 1 77 ? 20.387 8.681 -8.696 1.00 53.47 77 THR A N 1
ATOM 634 C CA . THR A 1 77 ? 19.355 9.377 -9.521 1.00 53.47 77 THR A CA 1
ATOM 635 C C . THR A 1 77 ? 18.607 8.637 -10.633 1.00 53.47 77 THR A C 1
ATOM 637 O O . THR A 1 77 ? 17.455 8.989 -10.844 1.00 53.47 77 THR A O 1
ATOM 640 N N . HIS A 1 78 ? 19.165 7.618 -11.297 1.00 64.38 78 HIS A N 1
ATOM 641 C CA . HIS A 1 78 ? 18.487 6.922 -12.412 1.00 64.38 78 HIS A CA 1
ATOM 642 C C . HIS A 1 78 ? 18.961 5.460 -12.536 1.00 64.38 78 HIS A C 1
ATOM 644 O O . HIS A 1 78 ? 20.152 5.199 -12.326 1.00 64.38 78 HIS A O 1
ATOM 650 N N . GLY A 1 79 ? 18.089 4.504 -12.884 1.00 74.62 79 GLY A N 1
ATOM 651 C CA . GLY A 1 79 ? 18.461 3.076 -12.918 1.00 74.62 79 GLY A CA 1
ATOM 652 C C . GLY A 1 79 ? 17.336 2.037 -13.073 1.00 74.62 79 GLY A C 1
ATOM 653 O O . GLY A 1 79 ? 17.535 0.875 -12.717 1.00 74.62 79 GLY A O 1
ATOM 654 N N . GLU A 1 80 ? 16.165 2.443 -13.540 1.00 87.25 80 GLU A N 1
ATOM 655 C CA . GLU A 1 80 ? 14.925 1.679 -13.524 1.00 87.25 80 GLU A CA 1
ATOM 656 C C . GLU A 1 80 ? 14.857 0.634 -14.646 1.00 87.25 80 GLU A C 1
ATOM 658 O O . GLU A 1 80 ? 15.278 0.860 -15.782 1.00 87.25 80 GLU A O 1
ATOM 663 N N . ALA A 1 81 ? 14.237 -0.519 -14.389 1.00 91.81 81 ALA A N 1
ATOM 664 C CA . ALA A 1 81 ? 13.996 -1.483 -15.460 1.00 91.81 81 ALA A CA 1
ATOM 665 C C . ALA A 1 81 ? 12.925 -0.957 -16.429 1.00 91.81 81 ALA A C 1
ATOM 667 O O . ALA A 1 81 ? 13.168 -0.855 -17.635 1.00 91.81 81 ALA A O 1
ATOM 668 N N . ALA A 1 82 ? 11.768 -0.584 -15.882 1.00 94.38 82 ALA A N 1
ATOM 669 C CA . ALA A 1 82 ? 10.644 -0.046 -16.626 1.00 94.38 82 ALA A CA 1
ATOM 670 C C . ALA A 1 82 ? 10.374 1.402 -16.202 1.00 94.38 82 ALA A C 1
ATOM 672 O O . ALA A 1 82 ? 9.841 1.646 -15.122 1.00 94.38 82 ALA A O 1
ATOM 673 N N . ALA A 1 83 ? 10.721 2.359 -17.062 1.00 91.94 83 ALA A N 1
ATOM 674 C CA . ALA A 1 83 ? 10.557 3.789 -16.815 1.00 91.94 83 ALA A CA 1
ATOM 675 C C . ALA A 1 83 ? 9.611 4.440 -17.840 1.00 91.94 83 ALA A C 1
ATOM 677 O O . ALA A 1 83 ? 10.072 5.137 -18.753 1.00 91.94 83 ALA A O 1
ATOM 678 N N . PRO A 1 84 ? 8.287 4.220 -17.735 1.00 90.31 84 PRO A N 1
ATOM 679 C CA . PRO A 1 84 ? 7.318 5.045 -18.435 1.00 90.31 84 PRO A CA 1
ATOM 680 C C . PRO A 1 84 ? 7.198 6.404 -17.744 1.00 90.31 84 PRO A C 1
ATOM 682 O O . PRO A 1 84 ? 6.436 6.571 -16.796 1.00 90.31 84 PRO A O 1
ATOM 685 N N . THR A 1 85 ? 7.987 7.373 -18.198 1.00 83.94 85 THR A N 1
ATOM 686 C CA . THR A 1 85 ? 8.090 8.697 -17.564 1.00 83.94 85 THR A CA 1
ATOM 687 C C . THR A 1 85 ? 7.178 9.728 -18.246 1.00 83.94 85 THR A C 1
ATOM 689 O O . THR A 1 85 ? 6.229 9.349 -18.937 1.00 83.94 85 THR A O 1
ATOM 692 N N . THR A 1 86 ? 7.435 11.025 -18.031 1.00 76.38 86 THR A N 1
ATOM 693 C CA . THR A 1 86 ? 6.565 12.169 -18.352 1.00 76.38 86 THR A CA 1
ATOM 694 C C . THR A 1 86 ? 5.768 12.011 -19.654 1.00 76.38 86 THR A C 1
ATOM 696 O O . THR A 1 86 ? 6.339 11.718 -20.710 1.00 76.38 86 THR A O 1
ATOM 699 N N . GLN A 1 87 ? 4.453 12.268 -19.580 1.00 78.38 87 GLN A N 1
ATOM 700 C CA . GLN A 1 87 ? 3.505 12.254 -20.713 1.00 78.38 87 GLN A CA 1
ATOM 701 C C . GLN A 1 87 ? 3.299 10.882 -21.379 1.00 78.38 87 GLN A C 1
ATOM 703 O O . GLN A 1 87 ? 2.715 10.803 -22.458 1.00 78.38 87 GLN A O 1
ATOM 708 N N . THR A 1 88 ? 3.772 9.789 -20.779 1.00 86.31 88 THR A N 1
ATOM 709 C CA . THR A 1 88 ? 3.335 8.451 -21.201 1.00 86.31 88 THR A CA 1
ATOM 710 C C . THR A 1 88 ? 1.883 8.254 -20.759 1.00 86.31 88 THR A C 1
ATOM 712 O O . THR A 1 88 ? 1.606 8.441 -19.585 1.00 86.31 88 THR A O 1
ATOM 715 N N . MET A 1 89 ? 0.960 7.906 -21.662 1.00 87.88 89 MET A N 1
ATOM 716 C CA . MET A 1 89 ? -0.485 7.910 -21.366 1.00 87.88 89 MET A CA 1
ATOM 717 C C . MET A 1 89 ? -0.977 6.592 -20.766 1.00 87.88 89 MET A C 1
ATOM 719 O O . MET A 1 89 ? -1.585 6.586 -19.695 1.00 87.88 89 MET A O 1
ATOM 723 N N . HIS A 1 90 ? -0.707 5.476 -21.444 1.00 92.81 90 HIS A N 1
ATOM 724 C CA . HIS A 1 90 ? -1.179 4.155 -21.047 1.00 92.81 90 HIS A CA 1
ATOM 725 C C . HIS A 1 90 ? -0.009 3.211 -20.809 1.00 92.81 90 HIS A C 1
ATOM 727 O O . HIS A 1 90 ? 0.854 3.034 -21.676 1.00 92.81 90 HIS A O 1
ATOM 733 N N . ILE A 1 91 ? 0.010 2.573 -19.639 1.00 96.38 91 ILE A N 1
ATOM 734 C CA . ILE A 1 91 ? 1.085 1.648 -19.273 1.00 96.38 91 ILE A CA 1
ATOM 735 C C . ILE A 1 91 ? 0.570 0.242 -18.989 1.00 96.38 91 ILE A C 1
ATOM 737 O O . ILE A 1 91 ? -0.459 0.034 -18.346 1.00 96.38 91 ILE A O 1
ATOM 741 N N . ARG A 1 92 ? 1.345 -0.746 -19.424 1.00 98.31 92 ARG A N 1
ATOM 742 C CA . ARG A 1 92 ? 1.200 -2.142 -19.036 1.00 98.31 92 ARG A CA 1
ATOM 743 C C . ARG A 1 92 ? 2.570 -2.694 -18.667 1.00 98.31 92 ARG A C 1
ATOM 745 O O . ARG A 1 92 ? 3.476 -2.709 -19.498 1.00 98.31 92 ARG A O 1
ATOM 752 N N . VAL A 1 93 ? 2.718 -3.130 -17.422 1.00 98.69 93 VAL A N 1
ATOM 753 C CA . VAL A 1 93 ? 3.942 -3.767 -16.928 1.00 98.69 93 VAL A CA 1
ATOM 754 C C . VAL A 1 93 ? 3.560 -5.072 -16.252 1.00 98.69 93 VAL A C 1
ATOM 756 O O . VAL A 1 93 ? 3.185 -5.069 -15.080 1.00 98.69 93 VAL A O 1
ATOM 759 N N . CYS A 1 94 ? 3.560 -6.175 -17.002 1.00 98.81 94 CYS A N 1
ATOM 760 C CA . CYS A 1 94 ? 2.978 -7.431 -16.532 1.00 98.81 94 CYS A CA 1
ATOM 761 C C . CYS A 1 94 ? 3.904 -8.645 -16.618 1.00 98.81 94 CYS A C 1
ATOM 763 O O . CYS A 1 94 ? 4.694 -8.790 -17.548 1.00 98.81 94 CYS A O 1
ATOM 765 N N . ASP A 1 95 ? 3.747 -9.572 -15.677 1.00 98.75 95 ASP A N 1
ATOM 766 C CA . ASP A 1 95 ? 4.374 -10.900 -15.712 1.00 98.75 95 ASP A CA 1
ATOM 767 C C . ASP A 1 95 ? 5.914 -10.875 -15.800 1.00 98.75 95 ASP A C 1
ATOM 769 O O . ASP A 1 95 ? 6.535 -11.811 -16.310 1.00 98.75 95 ASP A O 1
ATOM 773 N N . ASN A 1 96 ? 6.563 -9.797 -15.349 1.00 98.75 96 ASN A N 1
ATOM 774 C CA . ASN A 1 96 ? 8.021 -9.695 -15.361 1.00 98.75 96 ASN A CA 1
ATOM 775 C C . ASN A 1 96 ? 8.635 -10.338 -14.119 1.00 98.75 96 ASN A C 1
ATOM 777 O O . ASN A 1 96 ? 8.018 -10.426 -13.056 1.00 98.75 96 ASN A O 1
ATOM 781 N N . LYS A 1 97 ? 9.905 -10.721 -14.238 1.00 98.44 97 LYS A N 1
ATOM 782 C CA . LYS A 1 97 ? 10.729 -11.212 -13.139 1.00 98.44 97 LYS A CA 1
ATOM 783 C C . LYS A 1 97 ? 11.912 -10.274 -12.919 1.00 98.44 97 LYS A C 1
ATOM 785 O O . LYS A 1 97 ? 12.812 -10.233 -13.750 1.00 98.44 97 LYS A O 1
ATOM 790 N N . PHE A 1 98 ? 11.938 -9.583 -11.785 1.00 96.12 98 PHE A N 1
ATOM 791 C CA . PHE A 1 98 ? 13.039 -8.726 -11.344 1.00 96.12 98 PHE A CA 1
ATOM 792 C C . PHE A 1 98 ? 13.813 -9.421 -10.216 1.00 96.12 98 PHE A C 1
ATOM 794 O O . PHE A 1 98 ? 13.220 -9.758 -9.187 1.00 96.12 98 PHE A O 1
ATOM 801 N N . THR A 1 99 ? 15.117 -9.650 -10.384 1.00 93.31 99 THR A N 1
ATOM 802 C CA . THR A 1 99 ? 15.972 -10.254 -9.346 1.00 93.31 99 THR A CA 1
ATOM 803 C C . THR A 1 99 ? 17.280 -9.501 -9.148 1.00 93.31 99 THR A C 1
ATOM 805 O O . THR A 1 99 ? 17.759 -8.815 -10.045 1.00 93.31 99 THR A O 1
ATOM 808 N N . ASP A 1 100 ? 17.886 -9.660 -7.972 1.00 87.38 100 ASP A N 1
ATOM 809 C CA . ASP A 1 100 ? 19.273 -9.252 -7.704 1.00 87.38 100 ASP A CA 1
ATOM 810 C C . ASP A 1 100 ? 19.551 -7.777 -8.023 1.00 87.38 100 ASP A C 1
ATOM 812 O O . ASP A 1 100 ? 20.588 -7.423 -8.582 1.00 87.38 100 ASP A O 1
ATOM 816 N N . GLN A 1 101 ? 18.594 -6.907 -7.701 1.00 82.88 101 GLN A N 1
ATOM 817 C CA . GLN A 1 101 ? 18.742 -5.472 -7.887 1.00 82.88 101 GLN A CA 1
ATOM 818 C C . GLN A 1 101 ? 19.953 -4.948 -7.100 1.00 82.88 101 GLN A C 1
ATOM 820 O O . GLN A 1 101 ? 20.087 -5.210 -5.905 1.00 82.88 101 GLN A O 1
ATOM 825 N N . ILE A 1 102 ? 20.812 -4.175 -7.769 1.00 78.56 102 ILE A N 1
ATOM 826 C CA . ILE A 1 102 ? 22.073 -3.659 -7.201 1.00 78.56 102 ILE A CA 1
ATOM 827 C C . ILE A 1 102 ? 22.001 -2.180 -6.795 1.00 78.56 102 ILE A C 1
ATOM 829 O O . ILE A 1 102 ? 23.004 -1.603 -6.381 1.00 78.56 102 ILE A O 1
ATOM 833 N N . ALA A 1 103 ? 20.835 -1.552 -6.9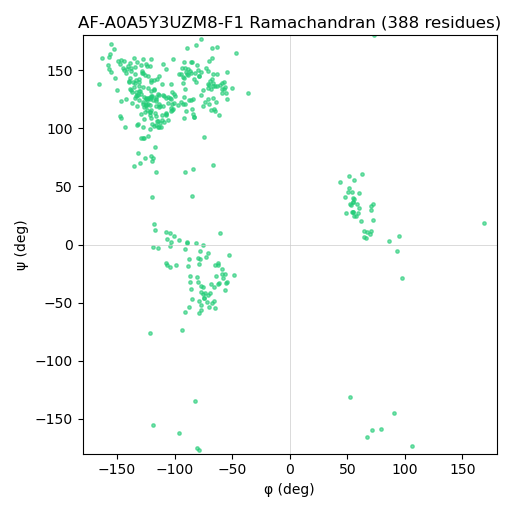44 1.00 76.62 103 ALA A N 1
ATOM 834 C CA . ALA A 1 103 ? 20.625 -0.126 -6.719 1.00 76.62 103 ALA A CA 1
ATOM 835 C C . ALA A 1 103 ? 19.503 0.139 -5.717 1.00 76.62 103 ALA A C 1
ATOM 837 O O . ALA A 1 103 ? 18.558 -0.637 -5.625 1.00 76.62 103 ALA A O 1
ATOM 838 N N . GLN A 1 104 ? 19.549 1.298 -5.060 1.00 79.06 104 GLN A N 1
ATOM 839 C CA . GLN A 1 104 ? 18.459 1.797 -4.209 1.00 79.06 104 GLN A CA 1
ATOM 840 C C . GLN A 1 104 ? 17.253 2.352 -5.002 1.00 79.06 104 GLN A C 1
ATOM 842 O O . GLN A 1 104 ? 16.289 2.803 -4.396 1.00 79.06 104 GLN A O 1
ATOM 847 N N . GLN A 1 105 ? 17.293 2.340 -6.339 1.00 82.50 105 GLN A N 1
ATOM 848 C CA . GLN A 1 105 ? 16.240 2.911 -7.195 1.00 82.50 105 GLN A CA 1
ATOM 849 C C . GLN 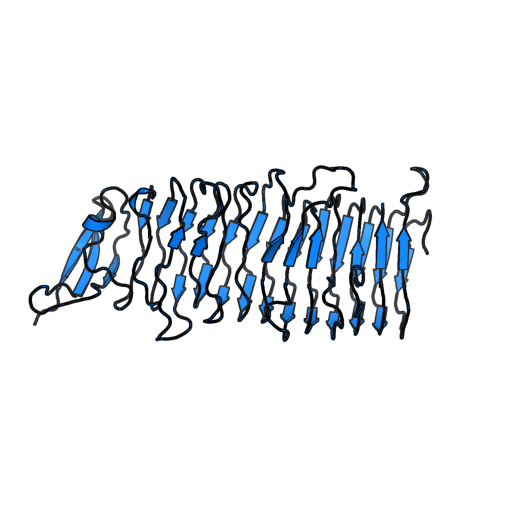A 1 105 ? 15.015 1.997 -7.338 1.00 82.50 105 GLN A C 1
ATOM 851 O O . GLN A 1 105 ? 14.932 0.940 -6.714 1.00 82.50 105 GLN A O 1
ATOM 856 N N . SER A 1 106 ? 14.041 2.407 -8.139 1.00 88.88 106 SER A N 1
ATOM 857 C CA . SER A 1 106 ? 12.821 1.654 -8.425 1.00 88.88 106 SER A CA 1
ATOM 858 C C . SER A 1 106 ? 12.989 0.653 -9.578 1.00 88.88 106 SER A C 1
ATOM 860 O O . SER A 1 106 ? 13.755 0.875 -10.512 1.00 88.88 106 SER A O 1
ATOM 862 N N . CYS A 1 107 ? 12.289 -0.489 -9.540 1.00 92.81 107 CYS A N 1
ATOM 863 C CA . CYS A 1 107 ? 12.207 -1.382 -10.707 1.00 92.81 107 CYS A CA 1
ATOM 864 C C . CYS A 1 107 ? 11.275 -0.800 -11.775 1.00 92.81 107 CYS A C 1
ATOM 866 O O . CYS A 1 107 ? 11.600 -0.834 -12.964 1.00 92.81 107 CYS A O 1
ATOM 868 N N . ILE A 1 108 ? 10.108 -0.325 -11.338 1.00 95.06 108 ILE A N 1
ATOM 869 C CA . ILE A 1 108 ? 9.043 0.200 -12.187 1.00 95.06 108 ILE A CA 1
ATOM 870 C C . ILE A 1 108 ? 8.721 1.614 -11.716 1.00 95.06 108 ILE A C 1
ATOM 872 O O . ILE A 1 108 ? 8.360 1.797 -10.552 1.00 95.06 108 ILE A O 1
ATOM 876 N N . THR A 1 109 ? 8.792 2.585 -12.625 1.00 92.12 109 THR A N 1
ATOM 877 C CA . THR A 1 109 ? 8.637 4.006 -12.274 1.00 92.12 109 THR A CA 1
ATOM 878 C C . THR A 1 109 ? 7.666 4.696 -13.216 1.00 92.12 109 THR A C 1
ATOM 880 O O . THR A 1 109 ? 8.082 5.363 -14.168 1.00 92.12 109 THR A O 1
ATOM 883 N N . PRO A 1 110 ? 6.354 4.503 -12.995 1.00 90.31 110 PRO A N 1
ATOM 884 C CA . PRO A 1 110 ? 5.323 5.289 -13.649 1.00 90.31 110 PRO A CA 1
ATOM 885 C C . PRO A 1 110 ? 5.484 6.759 -13.258 1.00 90.31 110 PRO A C 1
ATOM 887 O O . PRO A 1 110 ? 5.294 7.109 -12.097 1.00 90.31 110 PRO A O 1
ATOM 890 N N . GLY A 1 111 ? 5.865 7.608 -14.209 1.00 85.62 111 GLY A N 1
ATOM 891 C CA . GLY A 1 111 ? 5.990 9.050 -14.003 1.00 85.62 111 GLY A CA 1
ATOM 892 C C . GLY A 1 111 ? 4.645 9.783 -14.072 1.00 85.62 111 GLY A C 1
ATOM 893 O O . GLY A 1 111 ? 3.600 9.155 -14.236 1.00 85.62 111 GLY A O 1
ATOM 894 N N . PRO A 1 112 ? 4.652 11.121 -13.992 1.00 78.75 112 PRO A N 1
ATOM 895 C CA . PRO A 1 112 ? 3.420 11.900 -14.011 1.00 78.75 112 PRO A CA 1
ATOM 896 C C . PRO A 1 112 ? 2.746 11.870 -15.390 1.00 78.75 112 PRO A C 1
ATOM 898 O O . PRO A 1 112 ? 3.402 11.668 -16.420 1.00 78.75 112 PRO A O 1
ATOM 901 N N . HIS A 1 113 ? 1.438 12.150 -15.404 1.00 77.38 113 HIS A N 1
ATOM 902 C CA . HIS A 1 113 ? 0.575 12.226 -16.602 1.00 77.38 113 HIS A CA 1
ATOM 903 C C . HIS A 1 113 ? 0.234 10.888 -17.259 1.00 77.38 113 HIS A C 1
ATOM 905 O O . HIS A 1 113 ? -0.163 10.859 -18.421 1.00 77.38 113 HIS A O 1
ATOM 911 N N . ILE A 1 114 ? 0.349 9.788 -16.513 1.00 84.25 114 ILE A N 1
ATOM 912 C CA . ILE A 1 114 ? -0.250 8.511 -16.910 1.00 84.25 114 ILE A CA 1
ATOM 913 C C . ILE A 1 114 ? -1.753 8.585 -16.658 1.00 84.25 114 ILE A C 1
ATOM 915 O O . ILE A 1 114 ? -2.202 8.766 -15.521 1.00 84.25 114 ILE A O 1
ATOM 919 N N . GLU A 1 115 ? -2.511 8.441 -17.741 1.00 85.12 115 GLU A N 1
ATOM 920 C CA . GLU A 1 115 ? -3.969 8.466 -17.751 1.00 85.12 115 GLU A CA 1
ATOM 921 C C . GLU A 1 115 ? -4.570 7.140 -17.308 1.00 85.12 115 GLU A C 1
ATOM 923 O O . GLU A 1 115 ? -5.658 7.136 -16.737 1.00 85.12 115 GLU A O 1
ATOM 928 N N . SER A 1 116 ? -3.903 6.019 -17.596 1.00 90.44 116 SER A N 1
ATOM 929 C CA . SER A 1 116 ? -4.295 4.704 -17.096 1.00 90.44 116 SER A CA 1
ATOM 930 C C . SER A 1 116 ? -3.134 3.719 -17.088 1.00 90.44 116 SER A C 1
ATOM 932 O O . SER A 1 116 ? -2.210 3.791 -17.902 1.00 90.44 116 SER A O 1
ATOM 934 N N . GLY A 1 117 ? -3.172 2.760 -16.167 1.00 95.19 117 GLY A N 1
ATOM 935 C CA . GLY A 1 117 ? -2.105 1.778 -16.087 1.00 95.19 117 GLY A CA 1
ATOM 936 C C . GLY A 1 117 ? -2.480 0.477 -15.407 1.00 95.19 117 GLY A C 1
ATOM 937 O O . GLY A 1 117 ? -3.349 0.434 -14.537 1.00 95.19 117 GLY A O 1
ATOM 938 N N . LEU A 1 118 ? -1.751 -0.572 -15.779 1.00 98.50 118 LEU A N 1
ATOM 939 C CA . LEU A 1 118 ? -1.782 -1.872 -15.124 1.00 98.50 118 LEU A CA 1
ATOM 940 C C . LEU A 1 118 ? -0.360 -2.356 -14.830 1.00 98.50 118 LEU A C 1
ATOM 942 O O . LEU A 1 118 ? 0.458 -2.503 -15.741 1.00 98.50 118 LEU A O 1
ATOM 946 N N . ILE A 1 119 ? -0.094 -2.662 -13.563 1.00 98.81 119 ILE A N 1
ATOM 947 C CA . ILE A 1 119 ? 1.115 -3.346 -13.105 1.00 98.81 119 ILE A CA 1
ATOM 948 C C . ILE A 1 119 ? 0.672 -4.641 -12.430 1.00 98.81 119 ILE A C 1
ATOM 950 O O . ILE A 1 119 ? 0.155 -4.601 -11.313 1.00 98.81 119 ILE A O 1
ATOM 954 N N . SER A 1 120 ? 0.830 -5.782 -13.106 1.00 98.88 120 SER A N 1
ATOM 955 C CA . SER A 1 120 ? 0.224 -7.032 -12.635 1.00 98.88 120 SER A CA 1
ATOM 956 C C . SER A 1 120 ? 1.065 -8.287 -12.838 1.00 98.88 120 SER A C 1
ATOM 958 O O . SER A 1 120 ? 1.838 -8.380 -13.786 1.00 98.88 120 SER A O 1
ATOM 960 N N . GLY A 1 121 ? 0.943 -9.257 -11.930 1.00 98.81 121 GLY A N 1
ATOM 961 C CA . GLY A 1 121 ? 1.576 -10.572 -12.078 1.00 98.81 121 GLY A CA 1
ATOM 962 C C . GLY A 1 121 ? 3.108 -10.556 -12.021 1.00 98.81 121 GLY A C 1
ATOM 963 O O . GLY A 1 121 ? 3.753 -11.548 -12.358 1.00 98.81 121 GLY A O 1
ATOM 964 N N . ASN A 1 122 ? 3.730 -9.442 -11.625 1.00 98.88 122 ASN A N 1
ATOM 965 C CA . ASN A 1 122 ? 5.185 -9.350 -11.577 1.00 98.88 122 ASN A CA 1
ATOM 966 C C . ASN A 1 122 ? 5.736 -10.031 -10.322 1.00 98.88 122 ASN A C 1
ATOM 968 O O . ASN A 1 122 ? 5.171 -9.934 -9.232 1.00 98.88 122 ASN A O 1
ATOM 972 N N . TYR A 1 123 ? 6.908 -10.640 -10.464 1.00 98.69 123 TYR A N 1
ATOM 973 C CA . TYR A 1 123 ? 7.721 -11.131 -9.362 1.00 98.69 123 TYR A CA 1
ATOM 974 C C . TYR A 1 123 ? 8.943 -10.231 -9.182 1.00 98.69 123 TYR A C 1
ATOM 976 O O . TYR A 1 123 ? 9.729 -10.049 -10.111 1.00 98.69 123 TYR A O 1
ATOM 984 N N . CYS A 1 124 ? 9.152 -9.715 -7.977 1.00 96.69 124 CYS A N 1
ATOM 985 C CA . CYS A 1 124 ? 10.329 -8.936 -7.616 1.00 96.69 124 CYS A CA 1
ATOM 986 C C . CYS A 1 124 ? 10.980 -9.522 -6.362 1.00 96.69 124 CYS A C 1
ATOM 988 O O . CYS A 1 124 ? 10.344 -9.601 -5.313 1.00 96.69 124 CYS A O 1
ATOM 990 N N . LYS A 1 125 ? 12.258 -9.900 -6.453 1.00 95.06 125 LYS A N 1
ATOM 991 C CA . LYS A 1 125 ? 13.098 -10.213 -5.291 1.00 95.06 125 LYS A CA 1
ATOM 992 C C . LYS A 1 125 ? 14.334 -9.322 -5.305 1.00 95.06 125 LYS A C 1
ATOM 994 O O . LYS A 1 125 ? 15.114 -9.364 -6.253 1.00 95.06 125 LYS A O 1
ATOM 999 N N . ARG A 1 126 ? 14.527 -8.539 -4.249 1.00 91.31 126 ARG A N 1
ATOM 1000 C CA . ARG A 1 126 ? 15.596 -7.533 -4.169 1.00 91.31 126 ARG A CA 1
ATOM 1001 C C . ARG A 1 126 ? 16.168 -7.430 -2.760 1.00 91.31 126 ARG A C 1
ATOM 1003 O O . ARG A 1 126 ? 15.477 -7.733 -1.791 1.00 91.31 126 ARG A O 1
ATOM 1010 N N . HIS A 1 127 ? 17.390 -6.915 -2.697 1.00 88.88 127 HIS A N 1
ATOM 1011 C CA . HIS A 1 127 ? 18.069 -6.568 -1.452 1.00 88.88 127 HIS A CA 1
ATOM 1012 C C . HIS A 1 127 ? 18.086 -5.052 -1.188 1.00 88.88 127 HIS A C 1
ATOM 1014 O O . HIS A 1 127 ? 18.261 -4.618 -0.060 1.00 88.88 127 HIS A O 1
ATOM 1020 N N . TYR A 1 128 ? 17.880 -4.223 -2.212 1.00 85.81 128 TYR A N 1
ATOM 1021 C CA . TYR A 1 128 ? 17.878 -2.766 -2.083 1.00 85.81 128 TYR A CA 1
ATOM 1022 C C . TYR A 1 128 ? 16.751 -2.152 -2.911 1.00 85.81 128 TYR A C 1
ATOM 1024 O O . TYR A 1 128 ? 16.310 -2.738 -3.903 1.00 85.81 128 TYR A O 1
ATOM 1032 N N . GLY A 1 129 ? 16.326 -0.952 -2.516 1.00 89.00 129 GLY A N 1
ATOM 1033 C CA . GLY A 1 129 ? 15.506 -0.073 -3.333 1.00 89.00 129 GLY A CA 1
ATOM 1034 C C . GLY A 1 129 ? 14.020 -0.400 -3.377 1.00 89.00 129 GLY A C 1
ATOM 1035 O O . GLY A 1 129 ? 13.435 -1.031 -2.485 1.00 89.00 129 GLY A O 1
ATOM 1036 N N . ILE A 1 130 ? 13.388 0.099 -4.432 1.00 92.06 130 ILE A N 1
ATOM 1037 C CA . ILE A 1 130 ? 11.942 0.212 -4.545 1.00 92.06 130 ILE A CA 1
ATOM 1038 C C . ILE A 1 130 ? 11.431 -0.775 -5.595 1.00 92.06 130 ILE A C 1
ATOM 1040 O O . ILE A 1 130 ? 12.032 -0.944 -6.654 1.00 92.06 130 ILE A O 1
ATOM 1044 N N . PHE A 1 131 ? 10.316 -1.454 -5.328 1.00 95.50 131 PHE A N 1
ATOM 1045 C CA . PHE A 1 131 ? 9.695 -2.258 -6.381 1.00 95.50 131 PHE A CA 1
ATOM 1046 C C . PHE A 1 131 ? 8.939 -1.353 -7.368 1.00 95.50 131 PHE A C 1
ATOM 1048 O O . PHE A 1 131 ? 9.277 -1.333 -8.551 1.00 95.50 131 PHE A O 1
ATOM 1055 N N . ILE A 1 132 ? 7.992 -0.548 -6.886 1.00 96.31 132 ILE A N 1
ATOM 1056 C CA . ILE A 1 132 ? 7.248 0.422 -7.699 1.00 96.31 132 ILE A CA 1
ATOM 1057 C C . ILE A 1 132 ? 7.388 1.815 -7.090 1.00 96.31 132 ILE A C 1
ATOM 1059 O O . ILE A 1 132 ? 7.052 2.016 -5.927 1.00 96.31 132 ILE A O 1
ATOM 1063 N N . GLU A 1 133 ? 7.835 2.784 -7.878 1.00 93.19 133 GLU A N 1
ATOM 1064 C CA . GLU A 1 133 ? 7.807 4.201 -7.516 1.00 93.19 133 GLU A CA 1
ATOM 1065 C C . GLU A 1 133 ? 6.805 4.923 -8.405 1.00 93.19 133 GLU A C 1
ATOM 1067 O O . GLU A 1 133 ? 7.052 5.199 -9.574 1.00 93.19 133 GLU A O 1
ATOM 1072 N N . ASN A 1 134 ? 5.626 5.180 -7.855 1.00 91.56 134 ASN A N 1
ATOM 1073 C CA . ASN A 1 134 ? 4.570 5.891 -8.550 1.00 91.56 134 ASN A CA 1
ATOM 1074 C C . ASN A 1 134 ? 4.815 7.398 -8.411 1.00 91.56 134 ASN A C 1
ATOM 1076 O O . ASN A 1 134 ? 4.638 7.944 -7.324 1.00 91.56 134 ASN A O 1
ATOM 1080 N N . GLY A 1 135 ? 5.196 8.060 -9.499 1.00 87.25 135 GLY A N 1
ATOM 1081 C CA . GLY A 1 135 ? 5.428 9.499 -9.594 1.00 87.25 135 GLY A CA 1
ATOM 1082 C C . GLY A 1 135 ? 4.186 10.279 -10.000 1.00 87.25 135 GLY A C 1
ATOM 1083 O O . GLY A 1 135 ? 4.186 10.927 -11.038 1.00 87.25 135 GLY A O 1
ATOM 1084 N N . SER A 1 136 ? 3.135 10.232 -9.179 1.00 82.75 136 SER A N 1
ATOM 1085 C CA . SER A 1 136 ? 1.884 10.980 -9.393 1.00 82.75 136 SER A CA 1
ATOM 1086 C C . SER A 1 136 ? 1.128 10.588 -10.677 1.00 82.75 136 SER A C 1
ATOM 1088 O O . SER A 1 136 ? 0.888 11.397 -11.565 1.00 82.75 136 SER A O 1
ATOM 1090 N N . THR A 1 137 ? 0.722 9.317 -10.777 1.00 86.50 137 THR A N 1
ATOM 1091 C CA . THR A 1 137 ? -0.202 8.818 -11.826 1.00 86.50 137 THR A CA 1
ATOM 1092 C C . THR A 1 137 ? -1.676 8.909 -11.425 1.00 86.50 137 THR A C 1
ATOM 1094 O O . THR A 1 137 ? -1.987 9.128 -10.256 1.00 86.50 137 THR A O 1
ATOM 1097 N N . SER A 1 138 ? -2.603 8.694 -12.367 1.00 86.88 138 SER A N 1
ATOM 1098 C CA . SER A 1 138 ? -4.016 8.410 -12.062 1.00 86.88 138 SER A CA 1
ATOM 1099 C C . SER A 1 138 ? -4.503 7.136 -12.766 1.00 86.88 138 SER A C 1
ATOM 1101 O O . SER A 1 138 ? -3.905 6.696 -13.743 1.00 86.88 138 SER A O 1
ATOM 1103 N N . ASN A 1 139 ? -5.590 6.533 -12.268 1.00 91.88 139 ASN A N 1
ATOM 1104 C CA . ASN A 1 139 ? -6.206 5.318 -12.831 1.00 91.88 139 ASN A CA 1
ATOM 1105 C C . ASN A 1 139 ? -5.217 4.142 -12.982 1.00 91.88 139 ASN A C 1
ATOM 1107 O O . ASN A 1 139 ? -5.164 3.476 -14.021 1.00 91.88 139 ASN A O 1
ATOM 1111 N N . LEU A 1 140 ? -4.412 3.906 -11.946 1.00 95.31 140 LEU A N 1
ATOM 1112 C CA . LEU A 1 140 ? -3.406 2.847 -11.920 1.00 95.31 140 LEU A CA 1
ATOM 1113 C C . LEU A 1 140 ? -3.891 1.675 -11.068 1.00 95.31 140 LEU A C 1
ATOM 1115 O O . LEU A 1 140 ? -4.204 1.840 -9.886 1.00 95.31 140 LEU A O 1
ATOM 1119 N N . VAL A 1 141 ? -3.881 0.484 -11.657 1.00 98.62 141 VAL A N 1
ATOM 1120 C CA . VAL A 1 141 ? -4.111 -0.778 -10.952 1.00 98.62 141 VAL A CA 1
ATOM 1121 C C . VAL A 1 141 ? -2.774 -1.487 -10.746 1.00 98.62 141 VAL A C 1
ATOM 1123 O O . VAL A 1 141 ? -2.030 -1.722 -11.697 1.00 98.62 141 VAL A O 1
ATOM 1126 N N . ILE A 1 142 ? -2.469 -1.821 -9.495 1.00 98.88 142 ILE A N 1
ATOM 1127 C CA . ILE A 1 142 ? -1.306 -2.605 -9.078 1.00 98.88 142 ILE A CA 1
ATOM 1128 C C . ILE A 1 142 ? -1.842 -3.875 -8.427 1.00 98.88 142 ILE A C 1
ATOM 1130 O O . ILE A 1 142 ? -2.291 -3.834 -7.277 1.00 98.88 142 ILE A O 1
ATOM 1134 N N . GLU A 1 143 ? -1.826 -4.992 -9.151 1.00 98.88 143 GLU A N 1
ATOM 1135 C CA . GLU A 1 143 ? -2.503 -6.205 -8.690 1.00 98.88 143 GLU A CA 1
ATOM 1136 C C . GLU A 1 143 ? -1.747 -7.510 -8.886 1.00 98.88 143 GLU A C 1
ATOM 1138 O O . GLU A 1 143 ? -0.979 -7.662 -9.827 1.00 98.88 143 GLU A O 1
ATOM 1143 N N . ASP A 1 144 ? -1.974 -8.466 -7.989 1.00 98.81 144 ASP A N 1
ATOM 1144 C CA . ASP A 1 144 ? -1.449 -9.832 -8.097 1.00 98.81 144 ASP A CA 1
ATOM 1145 C C . ASP A 1 144 ? 0.082 -9.909 -8.282 1.00 98.81 144 ASP A C 1
ATOM 1147 O O . ASP A 1 144 ? 0.617 -10.850 -8.871 1.00 98.81 144 ASP A O 1
ATOM 1151 N N . ASN A 1 145 ? 0.821 -8.913 -7.778 1.00 98.94 145 ASN A N 1
ATOM 1152 C CA . ASN A 1 145 ? 2.281 -8.924 -7.782 1.00 98.94 145 ASN A CA 1
ATOM 1153 C C . ASN A 1 145 ? 2.825 -9.618 -6.529 1.00 98.94 145 ASN A C 1
ATOM 1155 O O . ASN A 1 145 ? 2.246 -9.545 -5.444 1.00 98.94 145 ASN A O 1
ATOM 1159 N N . ILE A 1 146 ? 4.006 -10.218 -6.659 1.00 98.88 146 ILE A N 1
ATOM 1160 C CA . ILE A 1 146 ? 4.788 -10.755 -5.545 1.00 98.88 146 ILE A CA 1
ATOM 1161 C C . ILE A 1 146 ? 6.055 -9.920 -5.409 1.00 98.88 146 ILE A C 1
ATOM 1163 O O . ILE A 1 146 ? 6.887 -9.893 -6.314 1.00 98.88 146 ILE A O 1
ATOM 1167 N N . SER A 1 147 ? 6.239 -9.273 -4.262 1.00 98.19 147 SER A N 1
ATOM 1168 C CA . SER A 1 147 ? 7.437 -8.492 -3.974 1.00 98.19 147 SER A CA 1
ATOM 1169 C C . SER A 1 147 ? 8.058 -8.927 -2.653 1.00 98.19 147 SER A C 1
ATOM 1171 O O . SER A 1 147 ? 7.431 -8.867 -1.598 1.00 98.19 147 SER A O 1
ATOM 1173 N N . ILE A 1 148 ? 9.312 -9.363 -2.720 1.00 97.25 148 ILE A N 1
ATOM 1174 C CA . ILE A 1 148 ? 10.094 -9.868 -1.596 1.00 97.25 148 ILE A CA 1
ATOM 1175 C C . ILE A 1 148 ? 11.324 -8.977 -1.430 1.00 97.25 148 ILE A C 1
ATOM 1177 O O . ILE A 1 148 ? 12.061 -8.726 -2.389 1.00 97.25 148 ILE A O 1
ATOM 1181 N N . SER A 1 149 ? 11.536 -8.491 -0.212 1.00 94.19 149 SER A N 1
ATOM 1182 C CA . SER A 1 149 ? 12.739 -7.765 0.182 1.00 94.19 149 SER A CA 1
ATOM 1183 C C . SER A 1 149 ? 13.490 -8.549 1.250 1.00 94.19 149 SER A C 1
ATOM 1185 O O . SER A 1 149 ? 12.924 -8.834 2.301 1.00 94.19 149 SER A O 1
ATOM 1187 N N . ASP A 1 150 ? 14.758 -8.870 1.008 1.00 91.06 150 ASP A N 1
ATOM 1188 C CA . ASP A 1 150 ? 15.671 -9.390 2.041 1.00 91.06 150 ASP A CA 1
ATOM 1189 C C . ASP A 1 150 ? 16.680 -8.330 2.526 1.00 91.06 150 ASP A C 1
ATOM 1191 O O . ASP A 1 150 ? 17.621 -8.640 3.255 1.00 91.06 150 ASP A O 1
ATOM 1195 N N . GLY A 1 151 ? 16.461 -7.077 2.118 1.00 84.44 151 GLY A N 1
ATOM 1196 C CA . GLY A 1 151 ? 17.264 -5.914 2.468 1.00 84.44 151 GLY A CA 1
ATOM 1197 C C . GLY A 1 151 ? 16.960 -5.292 3.822 1.00 84.44 151 GLY A C 1
ATOM 1198 O O . GLY A 1 151 ? 15.943 -5.581 4.459 1.00 84.44 151 GLY A O 1
ATOM 1199 N N . GLU A 1 152 ? 17.803 -4.336 4.216 1.00 84.38 152 GLU A N 1
ATOM 1200 C CA . GLU A 1 152 ? 17.532 -3.498 5.381 1.00 84.38 152 GLU A CA 1
ATOM 1201 C C . GLU A 1 152 ? 16.216 -2.722 5.220 1.00 84.38 152 GLU A C 1
ATOM 1203 O O . GLU A 1 152 ? 15.877 -2.177 4.163 1.00 84.38 152 GLU A O 1
ATOM 1208 N N . ARG A 1 153 ? 15.449 -2.637 6.312 1.00 80.00 153 ARG A N 1
ATOM 1209 C CA . ARG A 1 153 ? 14.119 -2.011 6.301 1.00 80.00 153 ARG A CA 1
ATOM 1210 C C . ARG A 1 153 ? 14.145 -0.484 6.181 1.00 80.00 153 ARG A C 1
ATOM 1212 O O . ARG A 1 153 ? 13.085 0.135 6.066 1.00 80.00 153 ARG A O 1
ATOM 1219 N N . ALA A 1 154 ? 15.314 0.138 6.315 1.00 79.50 154 ALA A N 1
ATOM 1220 C CA . ALA A 1 154 ? 15.503 1.568 6.072 1.00 79.50 154 ALA A CA 1
ATOM 1221 C C . ALA A 1 154 ? 15.647 1.881 4.573 1.00 79.50 154 ALA A C 1
ATOM 1223 O O . ALA A 1 154 ? 15.231 2.951 4.141 1.00 79.50 154 ALA A O 1
ATOM 1224 N N . ASP A 1 155 ? 16.144 0.922 3.790 1.00 76.88 155 ASP A N 1
ATOM 1225 C CA . ASP A 1 155 ? 16.607 1.140 2.415 1.00 76.88 155 ASP A CA 1
ATOM 1226 C C . ASP A 1 155 ? 15.653 0.582 1.351 1.00 76.88 155 ASP A C 1
ATOM 1228 O O . ASP A 1 155 ? 15.979 0.552 0.159 1.00 76.88 155 ASP A O 1
ATOM 1232 N N . THR A 1 156 ? 14.492 0.067 1.765 1.00 90.06 156 THR A N 1
ATOM 1233 C CA . THR A 1 156 ? 13.578 -0.649 0.872 1.00 90.06 156 THR A CA 1
ATOM 1234 C C . THR A 1 156 ? 12.128 -0.241 1.080 1.00 90.06 156 THR A C 1
ATOM 1236 O O . THR A 1 156 ? 11.656 -0.106 2.204 1.00 90.06 156 THR A O 1
ATOM 1239 N N . THR A 1 157 ? 11.398 -0.110 -0.024 1.00 94.38 157 THR A N 1
ATOM 1240 C CA . THR A 1 157 ? 9.947 0.129 -0.039 1.00 94.38 157 THR A CA 1
ATOM 1241 C C . THR A 1 157 ? 9.343 -0.707 -1.164 1.00 94.38 157 THR A C 1
ATOM 1243 O O . THR A 1 157 ? 9.969 -0.891 -2.206 1.00 94.38 157 THR A O 1
ATOM 1246 N N . HIS A 1 158 ? 8.173 -1.309 -0.975 1.00 97.50 158 HIS A N 1
ATOM 1247 C CA . HIS A 1 158 ? 7.511 -2.038 -2.057 1.00 97.50 158 HIS A CA 1
ATOM 1248 C C . HIS A 1 158 ? 6.842 -1.060 -3.022 1.00 97.50 158 HIS A C 1
ATOM 1250 O O . HIS A 1 158 ? 7.122 -1.105 -4.216 1.00 97.50 158 HIS A O 1
ATOM 1256 N N . ILE A 1 159 ? 6.026 -0.141 -2.508 1.00 97.56 159 ILE A N 1
ATOM 1257 C CA . ILE A 1 159 ? 5.393 0.918 -3.294 1.00 97.56 159 ILE A CA 1
ATOM 1258 C C . ILE A 1 159 ? 5.706 2.273 -2.661 1.00 97.56 159 ILE A C 1
ATOM 1260 O O . ILE A 1 159 ? 5.267 2.564 -1.549 1.00 97.56 159 ILE A O 1
ATOM 1264 N N . LEU A 1 160 ? 6.463 3.107 -3.368 1.00 94.56 160 LEU A N 1
ATOM 1265 C CA . LEU A 1 160 ? 6.701 4.496 -2.991 1.00 94.56 160 LEU A CA 1
ATOM 1266 C C . LEU A 1 160 ? 5.786 5.402 -3.820 1.00 94.56 160 LEU A C 1
ATOM 1268 O O . LEU A 1 160 ? 5.727 5.280 -5.041 1.00 94.56 160 LEU A O 1
ATOM 1272 N N . LEU A 1 161 ? 5.062 6.300 -3.159 1.00 92.81 161 LEU A N 1
ATOM 1273 C CA . LEU A 1 161 ? 4.269 7.349 -3.791 1.00 92.81 161 LEU A CA 1
ATOM 1274 C C . LEU A 1 161 ? 5.052 8.655 -3.694 1.00 92.81 161 LEU A C 1
ATOM 1276 O O . LEU A 1 161 ? 5.289 9.134 -2.582 1.00 92.81 161 LEU A O 1
ATOM 1280 N N . VAL A 1 162 ? 5.431 9.227 -4.834 1.00 88.25 162 VAL A N 1
ATOM 1281 C CA . VAL A 1 162 ? 6.151 10.503 -4.895 1.00 88.25 162 VAL A CA 1
ATOM 1282 C C . VAL A 1 162 ? 5.344 11.562 -5.638 1.00 88.25 162 VAL A C 1
ATOM 1284 O O . VAL A 1 162 ? 4.642 11.278 -6.615 1.00 88.25 162 VAL A O 1
ATOM 1287 N N . GLY A 1 163 ? 5.416 12.796 -5.136 1.00 78.44 163 GLY A N 1
ATOM 1288 C CA . GLY A 1 163 ? 4.824 13.956 -5.795 1.00 78.44 163 GLY A CA 1
ATOM 1289 C C . GLY A 1 163 ? 5.513 14.306 -7.112 1.00 78.44 163 GLY A C 1
ATOM 1290 O O . GLY A 1 163 ? 6.594 13.809 -7.426 1.00 78.44 163 GLY A O 1
ATOM 1291 N N . GLU A 1 164 ? 4.886 15.203 -7.868 1.00 69.31 164 GLU A N 1
ATOM 1292 C CA . GLU A 1 164 ? 5.540 15.864 -8.996 1.00 69.31 164 GLU A CA 1
ATOM 1293 C C . GLU A 1 164 ? 6.728 16.701 -8.486 1.00 69.31 164 GLU A C 1
ATOM 1295 O O . GLU A 1 164 ? 6.623 17.387 -7.469 1.00 69.31 164 GLU A O 1
ATOM 1300 N N . VAL A 1 165 ? 7.866 16.627 -9.179 1.00 58.22 165 VAL A N 1
ATOM 1301 C CA . VAL A 1 165 ? 9.051 17.452 -8.892 1.00 58.22 165 VAL A CA 1
ATOM 1302 C C . VAL A 1 165 ? 8.876 18.815 -9.574 1.00 58.22 165 VAL A C 1
ATOM 1304 O O . VAL A 1 165 ? 8.374 18.863 -10.697 1.00 58.22 165 VAL A O 1
ATOM 1307 N N . ASP A 1 166 ? 9.317 19.894 -8.916 1.00 47.53 166 ASP A N 1
ATOM 1308 C CA . ASP A 1 166 ? 9.034 21.318 -9.206 1.00 47.53 166 ASP A CA 1
ATOM 1309 C C . ASP A 1 166 ? 9.295 21.821 -10.652 1.00 47.53 166 ASP A C 1
ATOM 1311 O O . ASP A 1 166 ? 8.870 22.922 -11.002 1.00 47.53 166 ASP A O 1
ATOM 1315 N N . ASP A 1 167 ? 9.921 21.022 -11.520 1.00 44.12 167 ASP A N 1
ATOM 1316 C CA . ASP A 1 167 ? 10.317 21.398 -12.887 1.00 44.12 167 ASP A CA 1
ATOM 1317 C C . ASP A 1 167 ? 9.473 20.742 -14.004 1.00 44.12 167 ASP A C 1
ATOM 1319 O O . ASP A 1 167 ? 9.849 20.786 -15.179 1.00 44.12 167 ASP A O 1
ATOM 1323 N N . GLN A 1 168 ? 8.351 20.091 -13.683 1.00 45.72 168 GLN A N 1
ATOM 1324 C CA . GLN A 1 168 ? 7.451 19.488 -14.677 1.00 45.72 168 GLN A CA 1
ATOM 1325 C C . GLN A 1 168 ? 6.082 20.181 -14.659 1.00 45.72 168 GLN A C 1
ATOM 1327 O O . GLN A 1 168 ? 5.612 20.570 -13.591 1.00 45.72 168 GLN A O 1
ATOM 1332 N N . PRO A 1 169 ? 5.421 20.373 -15.821 1.00 40.59 169 PRO A N 1
ATOM 1333 C CA . PRO A 1 169 ? 4.102 20.992 -15.854 1.00 40.59 169 PRO A CA 1
ATOM 1334 C C . PRO A 1 169 ? 3.149 20.216 -14.942 1.00 40.59 169 PRO A C 1
ATOM 1336 O O . PRO A 1 169 ? 3.060 18.990 -15.044 1.00 40.59 169 PRO A O 1
ATOM 1339 N N . THR A 1 170 ? 2.455 20.956 -14.073 1.00 44.28 170 THR A N 1
ATOM 1340 C CA . THR A 1 170 ? 1.484 20.479 -13.082 1.00 44.28 170 THR A CA 1
ATOM 1341 C C . THR A 1 170 ? 0.244 19.899 -13.752 1.00 44.28 170 THR A C 1
ATOM 1343 O O . THR A 1 170 ? -0.848 20.465 -13.743 1.00 44.28 170 THR A O 1
ATOM 1346 N N . GLY A 1 171 ? 0.394 18.766 -14.416 1.00 43.81 171 GLY A N 1
ATOM 1347 C CA . GLY A 1 171 ? -0.706 18.075 -15.075 1.00 43.81 171 GLY A CA 1
ATOM 1348 C C . GLY A 1 171 ? -1.467 17.193 -14.094 1.00 43.81 171 GLY A C 1
ATOM 1349 O O . GLY A 1 171 ? -1.544 15.991 -14.264 1.00 43.81 171 GLY A O 1
ATOM 1350 N N . SER A 1 172 ? -2.109 17.806 -13.101 1.00 53.03 172 SER A N 1
ATOM 1351 C CA . SER A 1 172 ? -3.384 17.315 -12.553 1.00 53.03 172 SER A CA 1
ATOM 1352 C C . SER A 1 172 ? -3.478 15.816 -12.178 1.00 53.03 172 SER A C 1
ATOM 1354 O O . SER A 1 172 ? -4.585 15.281 -12.193 1.00 53.03 172 SER A O 1
ATOM 1356 N N . SER A 1 173 ? -2.381 15.124 -11.834 1.00 63.50 173 SER A N 1
ATOM 1357 C CA . SER A 1 173 ? -2.361 13.656 -11.660 1.00 63.50 173 SER A CA 1
ATOM 1358 C C . SER A 1 173 ? -2.037 13.255 -10.214 1.00 63.50 173 SER A C 1
ATOM 1360 O O . SER A 1 173 ? -1.027 12.623 -9.935 1.00 63.50 173 SER A O 1
ATOM 1362 N N . PRO A 1 174 ? -2.863 13.612 -9.219 1.00 73.12 174 PRO A N 1
ATOM 1363 C CA . PRO A 1 174 ? -2.444 13.596 -7.826 1.00 73.12 174 PRO A CA 1
ATOM 1364 C C . PRO A 1 174 ? -2.589 12.209 -7.177 1.00 73.12 174 PRO A C 1
ATOM 1366 O O . PRO A 1 174 ? -3.054 12.138 -6.053 1.00 73.12 174 PRO A O 1
ATOM 1369 N N . HIS A 1 175 ? -2.245 11.090 -7.818 1.00 86.12 175 HIS A N 1
ATOM 1370 C CA . HIS A 1 175 ? -2.561 9.743 -7.296 1.00 86.12 175 HIS A CA 1
ATOM 1371 C C . HIS A 1 175 ? -4.069 9.492 -7.126 1.00 86.12 175 HIS A C 1
ATOM 1373 O O . HIS A 1 175 ? -4.505 8.973 -6.095 1.00 86.12 175 HIS A O 1
ATOM 1379 N N . SER A 1 176 ? -4.884 9.874 -8.113 1.00 87.69 176 SER A N 1
ATOM 1380 C CA . SER A 1 176 ? -6.331 9.619 -8.068 1.00 87.69 176 SER A CA 1
ATOM 1381 C C . SER A 1 176 ? -6.705 8.300 -8.739 1.00 87.69 176 SER A C 1
ATOM 1383 O O . SER A 1 176 ? -6.136 7.931 -9.763 1.00 87.69 176 SER A O 1
ATOM 1385 N N . ASN A 1 177 ? -7.696 7.605 -8.179 1.00 92.56 177 ASN A N 1
ATOM 1386 C CA . ASN A 1 177 ? -8.177 6.307 -8.654 1.00 92.56 177 ASN A CA 1
ATOM 1387 C C . ASN A 1 177 ? -7.052 5.256 -8.742 1.00 92.56 177 ASN A C 1
ATOM 1389 O O . ASN A 1 177 ? -6.779 4.696 -9.801 1.00 92.56 177 ASN A O 1
ATOM 1393 N N . ILE A 1 178 ? -6.355 5.038 -7.626 1.00 95.94 178 ILE A N 1
ATOM 1394 C CA . ILE A 1 178 ? -5.266 4.060 -7.523 1.00 95.94 178 ILE A CA 1
ATOM 1395 C C . ILE A 1 178 ? -5.771 2.855 -6.740 1.00 95.94 178 ILE A C 1
ATOM 1397 O O . ILE A 1 178 ? -6.266 3.001 -5.621 1.00 95.94 178 ILE A O 1
ATOM 1401 N N . LEU A 1 179 ? -5.610 1.667 -7.312 1.00 98.50 179 LEU A N 1
ATOM 1402 C CA . LEU A 1 179 ? -6.023 0.410 -6.703 1.00 98.50 179 LEU A CA 1
ATOM 1403 C C . LEU A 1 179 ? -4.816 -0.510 -6.524 1.00 98.50 179 LEU A C 1
ATOM 1405 O O . LEU A 1 179 ? -4.221 -0.949 -7.501 1.00 98.50 179 LEU A O 1
ATOM 1409 N N . ILE A 1 180 ? -4.474 -0.815 -5.275 1.00 98.81 180 ILE A N 1
ATOM 1410 C CA . ILE A 1 180 ? -3.430 -1.772 -4.899 1.00 98.81 180 ILE A CA 1
ATOM 1411 C C . ILE A 1 180 ? -4.125 -3.001 -4.319 1.00 98.81 180 ILE A C 1
ATOM 1413 O O . ILE A 1 180 ? -4.628 -2.936 -3.193 1.00 98.81 180 ILE A O 1
ATOM 1417 N N . GLN A 1 181 ? -4.187 -4.111 -5.057 1.00 98.81 181 GLN A N 1
ATOM 1418 C CA . GLN A 1 181 ? -4.965 -5.274 -4.618 1.00 98.81 181 GLN A CA 1
ATOM 1419 C C . GLN A 1 181 ? -4.356 -6.645 -4.894 1.00 98.81 181 GLN A C 1
ATOM 1421 O O . GLN A 1 181 ? -3.627 -6.817 -5.855 1.00 98.81 181 GLN A O 1
ATOM 1426 N N . GLY A 1 182 ? -4.656 -7.640 -4.057 1.00 98.75 182 GLY A N 1
ATOM 1427 C CA . GLY A 1 182 ? -4.244 -9.031 -4.309 1.00 98.75 182 GLY A CA 1
ATOM 1428 C C . GLY A 1 182 ? -2.727 -9.273 -4.304 1.00 98.75 182 GLY A C 1
ATOM 1429 O O . GLY A 1 182 ? -2.272 -10.371 -4.611 1.00 98.75 182 GLY A O 1
ATOM 1430 N N . ASN A 1 183 ? -1.916 -8.274 -3.943 1.00 98.94 183 ASN A N 1
ATOM 1431 C CA . ASN A 1 183 ? -0.464 -8.397 -3.946 1.00 98.94 183 ASN A CA 1
ATOM 1432 C C . ASN A 1 183 ? 0.031 -9.122 -2.690 1.00 98.94 183 ASN A C 1
ATOM 1434 O O . ASN A 1 183 ? -0.580 -9.052 -1.619 1.00 98.94 183 ASN A O 1
ATOM 1438 N N . MET A 1 184 ? 1.201 -9.747 -2.806 1.00 98.88 184 MET A N 1
ATOM 1439 C CA . MET A 1 184 ? 1.943 -10.330 -1.695 1.00 98.88 184 MET A CA 1
ATOM 1440 C C . MET A 1 184 ? 3.257 -9.572 -1.478 1.00 98.88 184 MET A C 1
ATOM 1442 O O . MET A 1 184 ? 4.128 -9.555 -2.350 1.00 98.88 184 MET A O 1
ATOM 1446 N N . PHE A 1 185 ? 3.407 -8.976 -0.297 1.00 98.62 185 PHE A N 1
ATOM 1447 C CA . PHE A 1 185 ? 4.577 -8.219 0.141 1.00 98.62 185 PHE A CA 1
ATOM 1448 C C . PHE A 1 185 ? 5.233 -8.924 1.326 1.00 98.62 185 PHE A C 1
ATOM 1450 O O . PHE A 1 185 ? 4.562 -9.215 2.318 1.00 98.62 185 PHE A O 1
ATOM 1457 N N . ILE A 1 186 ? 6.527 -9.225 1.209 1.00 97.69 186 ILE A N 1
ATOM 1458 C CA . ILE A 1 186 ? 7.278 -9.961 2.231 1.00 97.69 186 ILE A CA 1
ATOM 1459 C C . ILE A 1 186 ? 8.606 -9.261 2.522 1.00 97.69 186 ILE A C 1
ATOM 1461 O O . ILE A 1 186 ? 9.394 -9.038 1.597 1.00 97.69 186 ILE A O 1
ATOM 1465 N N . GLY A 1 187 ? 8.886 -9.008 3.801 1.00 95.06 187 GLY A N 1
ATOM 1466 C CA . GLY A 1 187 ? 10.168 -8.480 4.272 1.00 95.06 187 GLY A CA 1
ATOM 1467 C C . GLY A 1 187 ? 10.401 -6.997 3.945 1.00 95.06 187 GLY A C 1
ATOM 1468 O O . GLY A 1 187 ? 9.591 -6.339 3.299 1.00 95.06 187 GLY A O 1
ATOM 1469 N N . GLY A 1 188 ? 11.555 -6.460 4.351 1.00 91.31 188 GLY A N 1
ATOM 1470 C CA . GLY A 1 188 ? 11.988 -5.095 4.015 1.00 91.31 188 GLY A CA 1
ATOM 1471 C C . GLY A 1 188 ? 11.229 -3.968 4.717 1.00 91.31 188 GLY A C 1
ATOM 1472 O O . GLY A 1 188 ? 10.674 -4.133 5.804 1.00 91.31 188 GLY A O 1
ATOM 1473 N N . GLY A 1 189 ? 11.298 -2.768 4.137 1.00 93.19 189 GLY A N 1
ATOM 1474 C CA . GLY A 1 189 ? 10.670 -1.569 4.685 1.00 93.19 189 GLY A CA 1
ATOM 1475 C C . GLY A 1 189 ? 9.188 -1.465 4.343 1.00 93.19 189 GLY A C 1
ATOM 1476 O O . GLY A 1 189 ? 8.429 -2.407 4.557 1.00 93.19 189 GLY A O 1
ATOM 1477 N N . PHE A 1 190 ? 8.733 -0.290 3.915 1.00 96.25 190 PHE A N 1
ATOM 1478 C CA . PHE A 1 190 ? 7.299 -0.006 3.817 1.00 96.25 190 PHE A CA 1
ATOM 1479 C C . PHE A 1 190 ? 6.612 -0.760 2.681 1.00 96.25 190 PHE A C 1
ATOM 1481 O O . PHE A 1 190 ? 7.124 -0.821 1.566 1.00 96.25 190 PHE A O 1
ATOM 1488 N N . VAL A 1 191 ? 5.409 -1.281 2.939 1.00 97.44 191 VAL A N 1
ATOM 1489 C CA . VAL A 1 191 ? 4.527 -1.798 1.880 1.00 97.44 191 VAL A CA 1
ATOM 1490 C C . VAL A 1 191 ? 4.099 -0.666 0.957 1.00 97.44 191 VAL A C 1
ATOM 1492 O O . VAL A 1 191 ? 4.319 -0.730 -0.249 1.00 97.44 191 VAL A O 1
ATOM 1495 N N . VAL A 1 192 ? 3.523 0.385 1.538 1.00 97.62 192 VAL A N 1
ATOM 1496 C CA . VAL A 1 192 ? 3.204 1.631 0.843 1.00 97.62 192 VAL A CA 1
ATOM 1497 C C . VAL A 1 192 ? 3.708 2.783 1.692 1.00 97.62 192 VAL A C 1
ATOM 1499 O O . VAL A 1 192 ? 3.392 2.857 2.879 1.00 97.62 192 VAL A O 1
ATOM 1502 N N . GLN A 1 193 ? 4.471 3.681 1.089 1.00 94.81 193 GLN A N 1
ATOM 1503 C CA . GLN A 1 193 ? 4.927 4.903 1.734 1.00 94.81 193 GLN A CA 1
ATOM 1504 C C . GLN A 1 193 ? 4.659 6.084 0.817 1.00 94.81 193 GLN A C 1
ATOM 1506 O O . GLN A 1 193 ? 4.942 6.021 -0.376 1.00 94.81 193 GLN A O 1
ATOM 1511 N N . GLU A 1 194 ? 4.158 7.175 1.379 1.00 90.25 194 GLU A N 1
ATOM 1512 C CA . GLU A 1 194 ? 4.185 8.467 0.701 1.00 90.25 194 GLU A CA 1
ATOM 1513 C C . GLU A 1 194 ? 5.466 9.256 1.006 1.00 90.25 194 GLU A C 1
ATOM 1515 O O . GLU A 1 194 ? 6.005 9.211 2.115 1.00 90.25 194 GLU A O 1
ATOM 1520 N N . TYR A 1 195 ? 5.923 10.030 0.026 1.00 86.56 195 TYR A N 1
ATOM 1521 C CA . TYR A 1 195 ? 7.033 10.961 0.163 1.00 86.56 195 TYR A CA 1
ATOM 1522 C C . TYR A 1 195 ? 6.800 12.193 -0.718 1.00 86.56 195 TYR A C 1
ATOM 1524 O O . TYR A 1 195 ? 6.596 12.075 -1.921 1.00 86.56 195 TYR A O 1
ATOM 1532 N N . ASN A 1 196 ? 6.813 13.389 -0.122 1.00 82.50 196 ASN A N 1
ATOM 1533 C CA . ASN A 1 196 ? 6.675 14.669 -0.834 1.00 82.50 196 ASN A CA 1
ATOM 1534 C C . ASN A 1 196 ? 5.510 14.726 -1.838 1.00 82.50 196 ASN A C 1
ATOM 1536 O O . ASN A 1 196 ? 5.630 15.297 -2.913 1.00 82.50 196 ASN A O 1
ATOM 1540 N N . THR A 1 197 ? 4.352 14.166 -1.489 1.00 82.62 197 THR A N 1
ATOM 1541 C CA . THR A 1 197 ? 3.193 14.116 -2.392 1.00 82.62 197 THR A CA 1
ATOM 1542 C C . THR A 1 197 ? 2.532 15.489 -2.611 1.00 82.62 197 THR A C 1
ATOM 1544 O O . THR A 1 197 ? 1.678 15.630 -3.474 1.00 82.62 197 THR A O 1
ATOM 1547 N N . GLY A 1 198 ? 2.910 16.554 -1.901 1.00 82.19 198 GLY A N 1
ATOM 1548 C CA . GLY A 1 198 ? 2.365 17.900 -2.139 1.00 82.19 198 GLY A CA 1
ATOM 1549 C C . GLY A 1 198 ? 0.873 18.039 -1.787 1.00 82.19 198 GLY A C 1
ATOM 1550 O O . GLY A 1 198 ? 0.300 17.192 -1.105 1.00 82.19 198 GLY A O 1
ATOM 1551 N N . ASN A 1 199 ? 0.223 19.115 -2.238 1.00 84.62 199 ASN A N 1
ATOM 1552 C CA . ASN A 1 199 ? -1.071 19.561 -1.683 1.00 84.62 199 ASN A CA 1
ATOM 1553 C C . ASN A 1 199 ? -2.310 19.253 -2.544 1.00 84.62 199 ASN A C 1
ATOM 1555 O O . ASN A 1 199 ? -3.425 19.598 -2.151 1.00 84.62 199 ASN A O 1
ATOM 1559 N N . ALA A 1 200 ? -2.142 18.643 -3.717 1.00 84.50 200 ALA A N 1
ATOM 1560 C CA . ALA A 1 200 ? -3.256 18.356 -4.617 1.00 84.50 200 ALA A CA 1
ATOM 1561 C C . ALA A 1 200 ? -4.197 17.286 -4.037 1.00 84.50 200 ALA A C 1
ATOM 1563 O O . ALA A 1 200 ? -3.735 16.260 -3.545 1.00 84.50 200 ALA A O 1
ATOM 1564 N N . LEU A 1 201 ? -5.512 17.525 -4.101 1.00 87.56 201 LEU A N 1
ATOM 1565 C CA . LEU A 1 201 ? -6.523 16.614 -3.553 1.00 87.56 201 LEU A CA 1
ATOM 1566 C C . LEU A 1 201 ? -6.573 15.290 -4.320 1.00 87.56 201 LEU A C 1
ATOM 1568 O O . LEU A 1 201 ? -6.522 15.281 -5.548 1.00 87.56 201 LEU A O 1
ATOM 1572 N N . ARG A 1 202 ? -6.722 14.186 -3.586 1.00 89.69 202 ARG A N 1
ATOM 1573 C CA . ARG A 1 202 ? -6.608 12.816 -4.105 1.00 89.69 202 ARG A CA 1
ATOM 1574 C C . ARG A 1 202 ? -7.817 12.006 -3.689 1.00 89.69 202 ARG A C 1
ATOM 1576 O O . ARG A 1 202 ? -8.145 11.966 -2.505 1.00 89.69 202 ARG A O 1
ATOM 1583 N N . TYR A 1 203 ? -8.445 11.333 -4.645 1.00 91.44 203 TYR A N 1
ATOM 1584 C CA . TYR A 1 203 ? -9.658 10.550 -4.414 1.00 91.44 203 TYR A CA 1
ATOM 1585 C C . TYR A 1 203 ? -9.510 9.142 -4.979 1.00 91.44 203 TYR A C 1
ATOM 1587 O O . TYR A 1 203 ? -8.770 8.924 -5.934 1.00 91.44 203 TYR A O 1
ATOM 1595 N N . GLY A 1 204 ? -10.252 8.183 -4.425 1.00 91.69 204 GLY A N 1
ATOM 1596 C CA . GLY A 1 204 ? -10.307 6.824 -4.973 1.00 91.69 204 GLY A CA 1
ATOM 1597 C C . GLY A 1 204 ? -9.015 6.024 -4.784 1.00 91.69 204 GLY A C 1
ATOM 1598 O O . GLY A 1 204 ? -8.675 5.217 -5.639 1.00 91.69 204 GLY A O 1
ATOM 1599 N N . PHE A 1 205 ? -8.283 6.246 -3.691 1.00 96.25 205 PHE A N 1
ATOM 1600 C CA . PHE A 1 205 ? -7.092 5.462 -3.357 1.00 96.25 205 PHE A CA 1
ATOM 1601 C C . PHE A 1 205 ? -7.472 4.265 -2.476 1.00 96.25 205 PHE A C 1
ATOM 1603 O O . PHE A 1 205 ? -8.033 4.443 -1.392 1.00 96.25 205 PHE A O 1
ATOM 1610 N N . SER A 1 206 ? -7.178 3.046 -2.927 1.00 98.31 206 SER A N 1
ATOM 1611 C CA . SER A 1 206 ? -7.584 1.814 -2.242 1.00 98.31 206 SER A CA 1
ATOM 1612 C C . SER A 1 206 ? -6.448 0.795 -2.154 1.00 98.31 206 SER A C 1
ATOM 1614 O O . SER A 1 206 ? -5.760 0.535 -3.137 1.00 98.31 206 SER A O 1
ATOM 1616 N N . ILE A 1 207 ? -6.288 0.184 -0.981 1.00 98.81 207 ILE A N 1
ATOM 1617 C CA . ILE A 1 207 ? -5.361 -0.914 -0.688 1.00 98.81 207 ILE A CA 1
ATOM 1618 C C . ILE A 1 207 ? -6.201 -2.091 -0.181 1.00 98.81 207 ILE A C 1
ATOM 1620 O O . ILE A 1 207 ? -6.640 -2.097 0.976 1.00 98.81 207 ILE A O 1
ATOM 1624 N N . LEU A 1 208 ? -6.482 -3.057 -1.056 1.00 98.81 208 LEU A N 1
ATOM 1625 C CA . LEU A 1 208 ? -7.512 -4.077 -0.841 1.00 98.81 208 LEU A CA 1
ATOM 1626 C C . LEU A 1 208 ? -6.959 -5.504 -0.914 1.00 98.81 208 LEU A C 1
ATOM 1628 O O . LEU A 1 208 ? -6.267 -5.845 -1.863 1.00 98.81 208 LEU A O 1
ATOM 1632 N N . ASN A 1 209 ? -7.332 -6.381 0.016 1.00 98.81 209 ASN A N 1
ATOM 1633 C CA . ASN A 1 209 ? -7.085 -7.829 -0.088 1.00 98.81 209 ASN A CA 1
ATOM 1634 C C . ASN A 1 209 ? -5.615 -8.221 -0.369 1.00 98.81 209 ASN A C 1
ATOM 1636 O O . ASN A 1 209 ? -5.355 -9.179 -1.093 1.00 98.81 209 ASN A O 1
ATOM 1640 N N . ASN A 1 210 ? -4.644 -7.476 0.166 1.00 98.94 210 ASN A N 1
ATOM 1641 C CA . ASN A 1 210 ? -3.223 -7.800 0.035 1.00 98.94 210 ASN A CA 1
ATOM 1642 C C . ASN A 1 210 ? -2.741 -8.656 1.215 1.00 98.94 210 ASN A C 1
ATOM 1644 O O . ASN A 1 210 ? -3.299 -8.611 2.317 1.00 98.94 210 ASN A O 1
ATOM 1648 N N . HIS A 1 211 ? -1.652 -9.386 0.990 1.00 98.75 211 HIS A N 1
ATOM 1649 C CA . HIS A 1 211 ? -0.935 -10.155 1.998 1.00 98.75 211 HIS A CA 1
ATOM 1650 C C . HIS A 1 211 ? 0.398 -9.460 2.317 1.00 98.75 211 HIS A C 1
ATOM 1652 O O . HIS A 1 211 ? 1.275 -9.391 1.463 1.00 98.75 211 HIS A O 1
ATOM 1658 N N . MET A 1 212 ? 0.547 -8.922 3.527 1.00 98.31 212 MET A N 1
ATOM 1659 C CA . MET A 1 212 ? 1.699 -8.127 3.967 1.00 98.31 212 MET A CA 1
ATOM 1660 C C . MET A 1 212 ? 2.350 -8.798 5.178 1.00 98.31 212 MET A C 1
ATOM 1662 O O . MET A 1 212 ? 1.723 -8.886 6.234 1.00 98.31 212 MET A O 1
ATOM 1666 N N . VAL A 1 213 ? 3.580 -9.292 5.046 1.00 96.94 213 VAL A N 1
ATOM 1667 C CA . VAL A 1 213 ? 4.254 -10.060 6.105 1.00 96.94 213 VAL A CA 1
ATOM 1668 C C . VAL A 1 213 ? 5.680 -9.574 6.314 1.00 96.94 213 VAL A C 1
ATOM 1670 O O . VAL A 1 213 ? 6.451 -9.483 5.366 1.00 96.94 213 VAL A O 1
ATOM 1673 N N . ASP A 1 214 ? 6.053 -9.325 7.571 1.00 93.56 214 ASP A N 1
ATOM 1674 C CA . ASP A 1 214 ? 7.424 -8.964 7.971 1.00 93.56 214 ASP A CA 1
ATOM 1675 C C . ASP A 1 214 ? 7.962 -7.679 7.299 1.00 93.56 214 ASP A C 1
ATOM 1677 O O . ASP A 1 214 ? 9.159 -7.464 7.127 1.00 93.56 214 ASP A O 1
ATOM 1681 N N . CYS A 1 215 ? 7.047 -6.792 6.926 1.00 93.31 215 CYS A N 1
ATOM 1682 C CA . CYS A 1 215 ? 7.301 -5.498 6.304 1.00 93.31 215 CYS A CA 1
ATOM 1683 C C . CYS A 1 215 ? 6.723 -4.379 7.180 1.00 93.31 215 CYS A C 1
ATOM 1685 O O . CYS A 1 215 ? 5.821 -4.611 7.989 1.00 93.31 215 CYS A O 1
ATOM 1687 N N . LYS A 1 216 ? 7.191 -3.140 7.008 1.00 95.12 216 LYS A N 1
ATOM 1688 C CA . LYS A 1 216 ? 6.551 -1.988 7.662 1.00 95.12 216 LYS A CA 1
ATOM 1689 C C . LYS A 1 216 ? 5.192 -1.722 7.011 1.00 95.12 216 LYS A C 1
ATOM 1691 O O . LYS A 1 216 ? 5.075 -1.709 5.784 1.00 95.12 216 LYS A O 1
ATOM 1696 N N . MET A 1 217 ? 4.167 -1.498 7.827 1.00 96.19 217 MET A N 1
ATOM 1697 C CA . MET A 1 217 ? 2.795 -1.307 7.348 1.00 96.19 217 MET A CA 1
ATOM 1698 C C . MET A 1 217 ? 2.622 -0.004 6.556 1.00 96.19 217 MET A C 1
ATOM 1700 O O . MET A 1 217 ? 3.454 0.894 6.674 1.00 96.19 217 MET A O 1
ATOM 1704 N N . PRO A 1 218 ? 1.560 0.121 5.736 1.00 97.69 218 PRO A N 1
ATOM 1705 C CA . PRO A 1 218 ? 1.294 1.338 4.978 1.00 97.69 218 PRO A CA 1
ATOM 1706 C C . PRO A 1 218 ? 1.318 2.627 5.819 1.00 97.69 218 PRO A C 1
ATOM 1708 O O . PRO A 1 218 ? 0.703 2.700 6.886 1.00 97.69 218 PRO A O 1
ATOM 1711 N N . ILE A 1 219 ? 1.986 3.662 5.301 1.00 95.75 219 ILE A N 1
ATOM 1712 C CA . ILE A 1 219 ? 1.986 5.021 5.856 1.00 95.75 219 ILE A CA 1
ATOM 1713 C C . ILE A 1 219 ? 1.580 6.012 4.762 1.00 95.75 219 ILE A C 1
ATOM 1715 O O . ILE A 1 219 ? 2.350 6.294 3.843 1.00 95.75 219 ILE A O 1
ATOM 1719 N N . ILE A 1 220 ? 0.364 6.548 4.889 1.00 95.12 220 ILE A N 1
ATOM 1720 C CA . ILE A 1 220 ? -0.200 7.622 4.067 1.00 95.12 220 ILE A CA 1
ATOM 1721 C C . ILE A 1 220 ? -0.821 8.647 5.018 1.00 95.12 220 ILE A C 1
ATOM 1723 O O . ILE A 1 220 ? -1.885 8.430 5.600 1.00 95.12 220 ILE A O 1
ATOM 1727 N N . THR A 1 221 ? -0.120 9.756 5.217 1.00 94.38 221 THR A N 1
ATOM 1728 C CA . THR A 1 221 ? -0.390 10.767 6.240 1.00 94.38 221 THR A CA 1
ATOM 1729 C C . THR A 1 221 ? -0.698 12.156 5.692 1.00 94.38 221 THR A C 1
ATOM 1731 O O . THR A 1 221 ? -0.995 13.051 6.478 1.00 94.38 221 THR A O 1
ATOM 1734 N N . ASN A 1 222 ? -0.671 12.377 4.381 1.00 90.94 222 ASN A N 1
ATOM 1735 C CA . ASN A 1 222 ? -0.904 13.688 3.795 1.00 90.94 222 ASN A CA 1
ATOM 1736 C C . ASN A 1 222 ? -2.400 14.056 3.828 1.00 90.94 222 ASN A C 1
ATOM 1738 O O . ASN A 1 222 ? -3.265 13.279 3.423 1.00 90.94 222 ASN A O 1
ATOM 1742 N N . GLN A 1 223 ? -2.705 15.280 4.276 1.00 91.94 223 GLN A N 1
ATOM 1743 C CA . GLN A 1 223 ? -4.073 15.799 4.436 1.00 91.94 223 GLN A CA 1
ATOM 1744 C C . GLN A 1 223 ? -4.915 15.816 3.150 1.00 91.94 223 GLN A C 1
ATOM 1746 O O . GLN A 1 223 ? -6.143 15.908 3.199 1.00 91.94 223 GLN A O 1
ATOM 1751 N N . SER A 1 224 ? -4.250 15.793 1.997 1.00 90.25 224 SER A N 1
ATOM 1752 C CA . SER A 1 224 ? -4.880 15.899 0.683 1.00 90.25 224 SER A CA 1
ATOM 1753 C C . SER A 1 224 ? -5.505 14.592 0.192 1.00 90.25 224 SER A C 1
ATOM 1755 O O . SER A 1 224 ? -6.264 14.615 -0.777 1.00 90.25 224 SER A O 1
ATOM 1757 N N . PHE A 1 225 ? -5.236 13.464 0.854 1.00 92.62 225 PHE A N 1
ATOM 1758 C CA . PHE A 1 225 ? -5.929 12.215 0.567 1.00 92.62 225 PHE A CA 1
ATOM 1759 C C . PHE A 1 225 ? -7.331 12.206 1.176 1.00 92.62 225 PHE A C 1
ATOM 1761 O O . PHE A 1 225 ? -7.522 12.456 2.369 1.00 92.62 225 PHE A O 1
ATOM 1768 N N . ILE A 1 226 ? -8.316 11.882 0.341 1.00 94.62 226 ILE A N 1
ATOM 1769 C CA . ILE A 1 226 ? -9.729 11.893 0.697 1.00 94.62 226 ILE A CA 1
ATOM 1770 C C . ILE A 1 226 ? -10.327 10.516 0.409 1.00 94.62 226 ILE A C 1
ATOM 1772 O O . ILE A 1 226 ? -10.345 10.041 -0.728 1.00 94.62 226 ILE A O 1
ATOM 1776 N N . GLY A 1 227 ? -10.850 9.879 1.455 1.00 96.19 227 GLY A N 1
ATOM 1777 C CA . GLY A 1 227 ? -11.566 8.613 1.362 1.00 96.19 227 GLY A CA 1
ATOM 1778 C C . GLY A 1 227 ? -10.678 7.404 1.069 1.00 96.19 227 GLY A C 1
ATOM 1779 O O . GLY A 1 227 ? -11.131 6.507 0.360 1.00 96.19 227 GLY A O 1
ATOM 1780 N N . ILE A 1 228 ? -9.435 7.364 1.579 1.00 97.50 228 ILE A N 1
ATOM 1781 C CA . ILE A 1 228 ? -8.575 6.174 1.441 1.00 97.50 228 ILE A CA 1
ATOM 1782 C C . ILE A 1 228 ? -9.292 4.955 2.023 1.00 97.50 228 ILE A C 1
ATOM 1784 O O . ILE A 1 228 ? -9.824 5.021 3.134 1.00 97.50 228 ILE A O 1
ATOM 1788 N N . ARG A 1 229 ? -9.244 3.828 1.308 1.00 98.38 229 ARG A N 1
ATOM 1789 C CA . ARG A 1 229 ? -9.743 2.538 1.799 1.00 98.38 229 ARG A CA 1
ATOM 1790 C C . ARG A 1 229 ? -8.604 1.546 1.993 1.00 98.38 229 ARG A C 1
ATOM 1792 O O . ARG A 1 229 ? -7.928 1.194 1.035 1.00 98.38 229 ARG A O 1
ATOM 1799 N N . LEU A 1 230 ? -8.430 1.060 3.216 1.00 98.75 230 LEU A N 1
ATOM 1800 C CA . LEU A 1 230 ? -7.558 -0.060 3.563 1.00 98.75 230 LEU A CA 1
ATOM 1801 C C . LEU A 1 230 ? -8.443 -1.210 4.056 1.00 98.75 230 LEU A C 1
ATOM 1803 O O . LEU A 1 230 ? -8.930 -1.181 5.191 1.00 98.75 230 LEU A O 1
ATOM 1807 N N . GLU A 1 231 ? -8.699 -2.197 3.198 1.00 98.81 231 GLU A N 1
ATOM 1808 C CA . GLU A 1 231 ? -9.738 -3.198 3.458 1.00 98.81 231 GLU A CA 1
ATOM 1809 C C . GLU A 1 231 ? -9.373 -4.636 3.082 1.00 98.81 231 GLU A C 1
ATOM 1811 O O . GLU A 1 231 ? -8.777 -4.888 2.041 1.00 98.81 231 GLU A O 1
ATOM 1816 N N . GLY A 1 232 ? -9.764 -5.594 3.929 1.00 98.69 232 GLY A N 1
ATOM 1817 C CA . GLY A 1 232 ? -9.629 -7.027 3.638 1.00 98.69 232 GLY A CA 1
ATOM 1818 C C . GLY A 1 232 ? -8.188 -7.547 3.627 1.00 98.69 232 GLY A C 1
ATOM 1819 O O . GLY A 1 232 ? -7.949 -8.679 3.216 1.00 98.69 232 GLY A O 1
ATOM 1820 N N . ASN A 1 233 ? -7.210 -6.743 4.054 1.00 98.88 233 ASN A N 1
ATOM 1821 C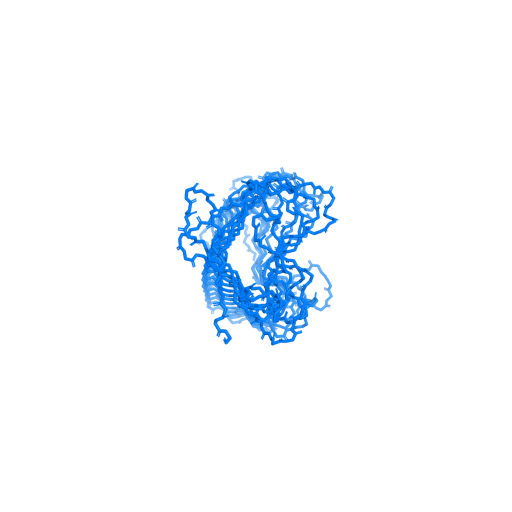 CA . ASN A 1 233 ? -5.801 -7.127 4.019 1.00 98.88 233 ASN A CA 1
ATOM 1822 C C . ASN A 1 233 ? -5.441 -8.036 5.202 1.00 98.88 233 ASN A C 1
ATOM 1824 O O . ASN A 1 233 ? -5.976 -7.900 6.309 1.00 98.88 233 ASN A O 1
ATOM 1828 N N . TYR A 1 234 ? -4.469 -8.916 4.978 1.00 98.62 234 TYR A N 1
ATOM 1829 C CA . TYR A 1 234 ? -3.793 -9.675 6.024 1.00 98.62 234 TYR A CA 1
ATOM 1830 C C . TYR A 1 234 ? -2.416 -9.057 6.267 1.00 98.62 234 TYR A C 1
ATOM 1832 O O . TYR A 1 234 ? -1.584 -9.026 5.362 1.00 98.62 234 TYR A O 1
ATOM 1840 N N . MET A 1 235 ? -2.190 -8.548 7.475 1.00 97.56 235 MET A N 1
ATOM 1841 C CA . MET A 1 235 ? -1.021 -7.756 7.845 1.00 97.56 235 MET A CA 1
ATOM 1842 C C . MET A 1 235 ? -0.340 -8.345 9.079 1.00 97.56 235 MET A C 1
ATOM 1844 O O . MET A 1 235 ? -0.939 -8.391 10.151 1.00 97.56 235 MET A O 1
ATOM 1848 N N . VAL A 1 236 ? 0.918 -8.757 8.934 1.00 95.06 236 VAL A N 1
ATOM 1849 C CA . VAL A 1 236 ? 1.791 -9.204 10.027 1.00 95.06 236 VAL A CA 1
ATOM 1850 C C . VAL A 1 236 ? 2.961 -8.239 10.112 1.00 95.06 236 VAL A C 1
ATOM 1852 O O . VAL A 1 236 ? 3.865 -8.278 9.273 1.00 95.06 236 VAL A O 1
ATOM 1855 N N . ALA A 1 237 ? 2.918 -7.346 11.097 1.00 91.06 237 ALA A N 1
ATOM 1856 C CA . ALA A 1 237 ? 4.000 -6.403 11.333 1.00 91.06 237 ALA A CA 1
ATOM 1857 C C . ALA A 1 237 ? 5.120 -7.066 12.135 1.00 91.06 237 ALA A C 1
ATOM 1859 O O . ALA A 1 237 ? 4.849 -7.906 12.995 1.00 91.06 237 ALA A O 1
ATOM 1860 N N . PRO A 1 238 ? 6.373 -6.668 11.899 1.00 88.81 238 PRO A N 1
ATOM 1861 C CA . PRO A 1 238 ? 7.457 -7.031 12.788 1.00 88.81 238 PRO A CA 1
ATOM 1862 C C . PRO A 1 238 ? 7.376 -6.244 14.106 1.00 88.81 238 PRO A C 1
ATOM 1864 O O . PRO A 1 238 ? 6.878 -5.117 14.140 1.00 88.81 238 PRO A O 1
ATOM 1867 N N . ASP A 1 239 ? 7.891 -6.830 15.190 1.00 82.75 239 ASP A N 1
ATOM 1868 C CA . ASP A 1 239 ? 7.732 -6.311 16.563 1.00 82.75 239 ASP A CA 1
ATOM 1869 C C . ASP A 1 239 ? 8.265 -4.878 16.763 1.00 82.75 239 ASP A C 1
ATOM 1871 O O . ASP A 1 239 ? 7.763 -4.127 17.599 1.00 82.75 239 ASP A O 1
ATOM 1875 N N . ASP A 1 240 ? 9.271 -4.484 15.989 1.00 84.75 240 ASP A N 1
ATOM 1876 C CA . ASP A 1 240 ? 9.935 -3.180 16.010 1.00 84.75 240 ASP A CA 1
ATOM 1877 C C . ASP A 1 240 ? 9.264 -2.116 15.119 1.00 84.75 240 ASP A C 1
ATOM 1879 O O . ASP A 1 240 ? 9.551 -0.927 15.278 1.00 84.75 240 ASP A O 1
ATOM 1883 N N . PHE A 1 241 ? 8.335 -2.497 14.232 1.00 88.88 241 PHE A N 1
ATOM 1884 C CA . PHE A 1 241 ? 7.593 -1.564 13.368 1.00 88.88 241 PHE A CA 1
ATOM 1885 C C . PHE A 1 241 ? 6.084 -1.871 13.315 1.00 88.88 241 PHE A C 1
ATOM 1887 O O . PHE A 1 241 ? 5.554 -2.213 12.256 1.00 88.88 241 PHE A O 1
ATOM 1894 N N . PRO A 1 242 ? 5.359 -1.689 14.434 1.00 89.50 242 PRO A N 1
ATOM 1895 C CA . PRO A 1 242 ? 3.939 -2.035 14.551 1.00 89.50 242 PRO A CA 1
ATOM 1896 C C . PRO A 1 242 ? 2.987 -1.020 13.892 1.00 89.50 242 PRO A C 1
ATOM 1898 O O . PRO A 1 242 ? 1.773 -1.214 13.902 1.00 89.50 242 PRO A O 1
ATOM 1901 N N . ASP A 1 243 ? 3.498 0.108 13.398 1.00 92.94 243 ASP A N 1
ATOM 1902 C CA . ASP A 1 243 ? 2.688 1.285 13.076 1.00 92.94 243 ASP A CA 1
ATOM 1903 C C . ASP A 1 243 ? 2.079 1.214 11.670 1.00 92.94 243 ASP A C 1
ATOM 1905 O O . ASP A 1 243 ? 2.792 1.265 10.671 1.00 92.94 243 ASP A O 1
ATOM 1909 N N . LEU A 1 244 ? 0.746 1.173 11.609 1.00 96.62 244 LEU A N 1
ATOM 1910 C CA . LEU A 1 244 ? -0.071 1.456 10.426 1.00 96.62 244 LEU A CA 1
ATOM 1911 C C . LEU A 1 244 ? -0.619 2.885 10.528 1.00 96.62 244 LEU A C 1
ATOM 1913 O O . LEU A 1 244 ? -1.263 3.229 11.524 1.00 96.62 244 LEU A O 1
ATOM 1917 N N . ALA A 1 245 ? -0.429 3.701 9.491 1.00 96.31 245 ALA A N 1
ATOM 1918 C CA . ALA A 1 245 ? -0.871 5.094 9.483 1.00 96.31 245 ALA A CA 1
ATOM 1919 C C . ALA A 1 245 ? -1.635 5.424 8.196 1.00 96.31 245 ALA A C 1
ATOM 1921 O O . ALA A 1 245 ? -1.033 5.639 7.152 1.00 96.31 245 ALA A O 1
ATOM 1922 N N . ILE A 1 246 ? -2.964 5.508 8.278 1.00 96.75 246 ILE A N 1
ATOM 1923 C CA . ILE A 1 246 ? -3.817 6.010 7.192 1.00 96.75 246 ILE A CA 1
ATOM 1924 C C . ILE A 1 246 ? -4.577 7.224 7.725 1.00 96.75 246 ILE A C 1
ATOM 1926 O O . ILE A 1 246 ? -5.445 7.087 8.589 1.00 96.75 246 ILE A O 1
ATOM 1930 N N . ALA A 1 247 ? -4.214 8.411 7.246 1.00 94.19 247 ALA A N 1
ATOM 1931 C CA . ALA A 1 247 ? -4.777 9.686 7.677 1.00 94.19 247 ALA A CA 1
ATOM 1932 C C . ALA A 1 247 ? -5.464 10.419 6.507 1.00 94.19 247 ALA A C 1
ATOM 1934 O O . ALA A 1 247 ? -5.947 9.788 5.568 1.00 94.19 247 ALA A O 1
ATOM 1935 N N . GLY A 1 248 ? -5.570 11.745 6.591 1.00 92.31 248 GLY A N 1
ATOM 1936 C CA . GLY A 1 248 ? -6.305 12.570 5.639 1.00 92.31 248 GLY A CA 1
ATOM 1937 C C . GLY A 1 248 ? -7.763 12.772 6.045 1.00 92.31 248 GLY A C 1
ATOM 1938 O O . GLY A 1 248 ? -8.092 12.900 7.230 1.00 92.31 248 GLY A O 1
ATOM 1939 N N . GLN A 1 249 ? -8.645 12.833 5.052 1.00 95.56 249 GLN A N 1
ATOM 1940 C CA . GLN A 1 249 ? -10.069 13.083 5.254 1.00 95.56 249 GLN A CA 1
ATOM 1941 C C . GLN A 1 249 ? -10.875 11.820 4.959 1.00 95.56 249 GLN A C 1
ATOM 1943 O O . GLN A 1 249 ? -10.745 11.226 3.893 1.00 95.56 249 GLN A O 1
ATOM 1948 N N . TYR A 1 250 ? -11.736 11.426 5.891 1.00 97.25 250 TYR A N 1
ATOM 1949 C CA . TYR A 1 250 ? -12.616 10.260 5.798 1.00 97.25 250 TYR A CA 1
ATOM 1950 C C . TYR A 1 250 ? -11.902 8.915 5.520 1.00 97.25 250 TYR A C 1
ATOM 1952 O O . TYR A 1 250 ? -12.435 8.120 4.740 1.00 97.25 250 TYR A O 1
ATOM 1960 N N . PRO A 1 251 ? -10.718 8.617 6.104 1.00 97.75 251 PRO A N 1
ATOM 1961 C CA . PRO A 1 251 ? -10.055 7.339 5.859 1.00 97.75 251 PRO A CA 1
ATOM 1962 C C . PRO A 1 251 ? -10.858 6.173 6.450 1.00 97.75 251 PRO A C 1
ATOM 1964 O O . PRO A 1 251 ? -11.486 6.301 7.505 1.00 97.75 251 PRO A O 1
ATOM 1967 N N . VAL A 1 252 ? -10.806 5.021 5.786 1.00 98.50 252 VAL A N 1
ATOM 1968 C CA . VAL A 1 252 ? -11.488 3.790 6.196 1.00 98.50 252 VAL A CA 1
ATOM 1969 C C . VAL A 1 252 ? -10.477 2.653 6.318 1.00 98.50 252 VAL A C 1
ATOM 1971 O O . VAL A 1 252 ? -9.856 2.260 5.335 1.00 98.50 252 VAL A O 1
ATOM 1974 N N . ILE A 1 253 ? -10.357 2.093 7.520 1.00 98.69 253 ILE A N 1
ATOM 1975 C CA . ILE A 1 253 ? -9.593 0.883 7.835 1.00 98.69 253 ILE A CA 1
ATOM 1976 C C . ILE A 1 253 ? -10.600 -0.180 8.273 1.00 98.69 253 ILE A C 1
ATOM 1978 O O . ILE A 1 253 ? -11.159 -0.078 9.370 1.00 98.69 253 ILE A O 1
ATOM 1982 N N . GLN A 1 254 ? -10.869 -1.184 7.435 1.00 98.50 254 GLN A N 1
ATOM 1983 C CA . GLN A 1 254 ? -11.915 -2.160 7.751 1.00 98.50 254 GLN A CA 1
ATOM 1984 C C . GLN A 1 254 ? -11.659 -3.597 7.319 1.00 98.50 254 GLN A C 1
ATOM 1986 O O . GLN A 1 254 ? -11.005 -3.849 6.317 1.00 98.50 254 GLN A O 1
ATOM 1991 N N . ASN A 1 255 ? -12.244 -4.551 8.044 1.00 98.38 255 ASN A N 1
ATOM 1992 C CA . ASN A 1 255 ? -12.208 -5.976 7.693 1.00 98.38 255 ASN A CA 1
ATOM 1993 C C . ASN A 1 255 ? -10.780 -6.544 7.530 1.00 98.38 255 ASN A C 1
ATOM 1995 O O . ASN A 1 255 ? -10.584 -7.515 6.803 1.00 98.38 255 ASN A O 1
ATOM 1999 N N . ASN A 1 256 ? -9.768 -5.940 8.165 1.00 98.38 256 ASN A N 1
ATOM 2000 C CA . ASN A 1 256 ? -8.385 -6.409 8.076 1.00 98.38 256 ASN A CA 1
ATOM 2001 C C . ASN A 1 256 ? -8.058 -7.409 9.194 1.00 98.38 256 ASN A C 1
ATOM 2003 O O . ASN A 1 256 ? -8.600 -7.323 10.299 1.00 98.38 256 ASN A O 1
ATOM 2007 N N . THR A 1 257 ? -7.111 -8.310 8.930 1.00 96.81 257 THR A N 1
ATOM 2008 C CA . THR A 1 257 ? -6.411 -9.082 9.969 1.00 96.81 257 THR A CA 1
ATOM 2009 C C . THR A 1 257 ? -5.080 -8.398 10.272 1.00 96.81 257 THR A C 1
ATOM 2011 O O . THR A 1 257 ? -4.263 -8.223 9.376 1.00 96.81 257 THR A O 1
ATOM 2014 N N . LEU A 1 258 ? -4.889 -7.990 11.524 1.00 94.56 258 LEU A N 1
ATOM 2015 C CA . LEU A 1 258 ? -3.844 -7.090 12.011 1.00 94.56 258 LEU A CA 1
ATOM 2016 C C . LEU A 1 258 ? -3.037 -7.784 13.118 1.00 94.56 258 LEU A C 1
ATOM 2018 O O . LEU A 1 258 ? -3.419 -7.753 14.285 1.00 94.56 258 LEU A O 1
ATOM 2022 N N . ILE A 1 259 ? -1.929 -8.428 12.767 1.00 92.38 259 ILE A N 1
ATOM 2023 C CA . ILE A 1 259 ? -1.076 -9.186 13.692 1.00 92.38 259 ILE A CA 1
ATOM 2024 C C . ILE A 1 259 ? 0.162 -8.348 14.024 1.00 92.38 259 ILE A C 1
ATOM 2026 O O . ILE A 1 259 ? 0.950 -8.023 13.140 1.00 92.38 259 ILE A O 1
ATOM 2030 N N . GLY A 1 260 ? 0.322 -7.961 15.291 1.00 89.25 260 GLY A N 1
ATOM 2031 C CA . GLY A 1 260 ? 1.395 -7.059 15.731 1.00 89.25 260 GLY A CA 1
ATOM 2032 C C . GLY A 1 260 ? 1.234 -5.612 15.272 1.00 89.25 260 GLY A C 1
ATOM 2033 O O . GLY A 1 260 ? 2.171 -4.832 15.394 1.00 89.25 260 GLY A O 1
ATOM 2034 N N . VAL A 1 261 ? 0.067 -5.247 14.736 1.00 91.56 261 VAL A N 1
ATOM 2035 C CA . VAL A 1 261 ? -0.190 -3.921 14.167 1.00 91.56 261 VAL A CA 1
ATOM 2036 C C . VAL A 1 261 ? -1.010 -3.075 15.135 1.00 91.56 261 VAL A C 1
ATOM 2038 O O . VAL A 1 261 ? -2.008 -3.539 15.689 1.00 91.56 261 VAL A O 1
ATOM 2041 N N . ARG A 1 262 ? -0.649 -1.798 15.265 1.00 90.88 262 ARG A N 1
ATOM 2042 C CA . ARG A 1 262 ? -1.496 -0.751 15.848 1.00 90.88 262 ARG A CA 1
ATOM 2043 C C . ARG A 1 262 ? -1.727 0.366 14.835 1.00 90.88 262 ARG A C 1
ATOM 2045 O O . ARG A 1 262 ? -0.899 0.620 13.964 1.00 90.88 262 ARG A O 1
ATOM 2052 N N . ILE A 1 263 ? -2.845 1.064 14.976 1.00 94.94 263 ILE A N 1
ATOM 2053 C CA . ILE A 1 263 ? -3.180 2.224 14.154 1.00 94.94 263 ILE A CA 1
ATOM 2054 C C . ILE A 1 263 ? -2.632 3.463 14.850 1.00 94.94 263 ILE A C 1
ATOM 2056 O O . ILE A 1 263 ? -3.083 3.818 15.940 1.00 94.94 263 ILE A O 1
ATOM 2060 N N . ARG A 1 264 ? -1.659 4.127 14.225 1.00 93.94 264 ARG A N 1
ATOM 2061 C CA . ARG A 1 264 ? -0.978 5.284 14.806 1.00 93.94 264 ARG A CA 1
ATOM 2062 C C . ARG A 1 264 ? -0.789 6.398 13.785 1.00 93.94 264 ARG A C 1
ATOM 2064 O O . ARG A 1 264 ? -0.074 6.227 12.809 1.00 93.94 264 ARG A O 1
ATOM 2071 N N . ALA A 1 265 ? -1.330 7.578 14.076 1.00 93.19 265 ALA A N 1
ATOM 2072 C CA . ALA A 1 265 ? -1.029 8.807 13.345 1.00 93.19 265 ALA A CA 1
ATOM 2073 C C . ALA A 1 265 ? -1.000 9.984 14.328 1.00 93.19 265 ALA A C 1
ATOM 2075 O O . ALA A 1 265 ? -2.031 10.481 14.784 1.00 93.19 265 ALA A O 1
ATOM 2076 N N . ARG A 1 266 ? 0.211 10.402 14.701 1.00 90.19 266 ARG A N 1
ATOM 2077 C CA . ARG A 1 266 ? 0.444 11.411 15.736 1.00 90.19 266 ARG A CA 1
ATOM 2078 C C . ARG A 1 266 ? 1.252 12.584 15.215 1.00 90.19 266 ARG A C 1
ATOM 2080 O O . ARG A 1 266 ? 2.195 12.385 14.460 1.00 90.19 266 ARG A O 1
ATOM 2087 N N . ASN A 1 267 ? 0.938 13.773 15.723 1.00 88.62 267 ASN A N 1
ATOM 2088 C CA . ASN A 1 267 ? 1.672 15.016 15.493 1.00 88.62 267 ASN A CA 1
ATOM 2089 C C . ASN A 1 267 ? 1.865 15.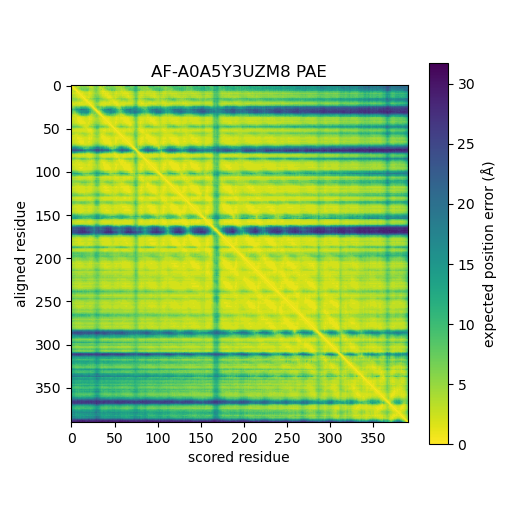328 13.993 1.00 88.62 267 ASN A C 1
ATOM 2091 O O . ASN A 1 267 ? 2.895 15.869 13.603 1.00 88.62 267 ASN A O 1
ATOM 2095 N N . ILE A 1 268 ? 0.885 14.975 13.153 1.00 91.19 268 ILE A N 1
ATOM 2096 C CA . ILE A 1 268 ? 0.968 15.124 11.688 1.00 91.19 268 ILE A CA 1
ATOM 2097 C C . ILE A 1 268 ? 0.645 16.550 11.198 1.00 91.19 268 ILE A C 1
ATOM 2099 O O . ILE A 1 268 ? 0.662 16.808 10.001 1.00 91.19 268 ILE A O 1
ATOM 2103 N N . GLY A 1 269 ? 0.359 17.485 12.115 1.00 93.06 269 GLY A N 1
ATOM 2104 C CA . GLY A 1 269 ? 0.190 18.915 11.822 1.00 93.06 269 GLY A CA 1
ATOM 2105 C C . GLY A 1 269 ? -1.211 19.349 11.378 1.00 93.06 269 GLY A C 1
ATOM 2106 O O . GLY A 1 269 ? -1.406 20.526 11.088 1.00 93.06 269 GLY A O 1
ATOM 2107 N N . TYR A 1 270 ? -2.188 18.440 11.340 1.00 94.38 270 TYR A N 1
ATOM 2108 C CA . TYR A 1 270 ? -3.584 18.736 11.002 1.00 94.38 270 TYR A CA 1
ATOM 2109 C C . TYR A 1 270 ? -4.545 17.728 11.657 1.00 94.38 270 TYR A C 1
ATOM 2111 O O . TYR A 1 270 ? -4.122 16.697 12.179 1.00 94.38 270 TYR A O 1
ATOM 2119 N N . THR A 1 271 ? -5.849 18.022 11.620 1.00 95.56 271 THR A N 1
ATOM 2120 C CA . THR A 1 271 ? -6.901 17.146 12.162 1.00 95.56 271 THR A CA 1
ATOM 2121 C C . THR A 1 271 ? -7.354 16.097 11.146 1.00 95.56 271 THR A C 1
ATOM 2123 O O . THR A 1 271 ? -7.847 16.442 10.074 1.00 95.56 271 THR A O 1
ATOM 2126 N N . ILE A 1 272 ? -7.288 14.818 11.517 1.00 96.56 272 ILE A N 1
ATOM 2127 C CA . ILE A 1 272 ? -7.875 13.713 10.746 1.00 96.56 272 ILE A CA 1
ATOM 2128 C C . ILE A 1 272 ? -9.402 13.792 10.840 1.00 96.56 272 ILE A C 1
ATOM 2130 O O . ILE A 1 272 ? -9.970 13.739 11.935 1.00 96.56 272 ILE A O 1
AT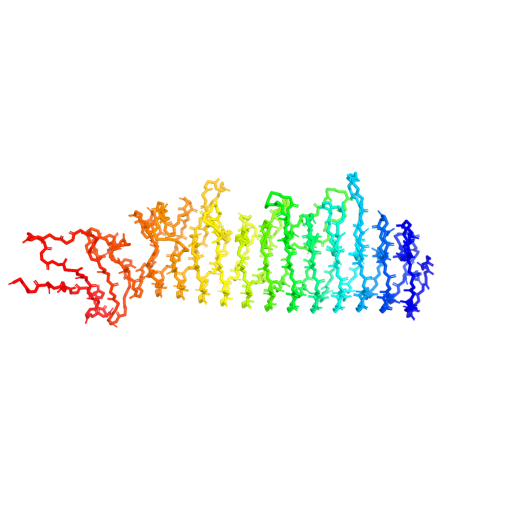OM 2134 N N . LEU A 1 273 ? -10.081 13.912 9.699 1.00 95.94 273 LEU A N 1
ATOM 2135 C CA . LEU A 1 273 ? -11.530 14.126 9.666 1.00 95.94 273 LEU A CA 1
ATOM 2136 C C . LEU A 1 273 ? -12.287 12.807 9.525 1.00 95.94 273 LEU A C 1
ATOM 2138 O O . LEU A 1 273 ? -12.116 12.093 8.545 1.00 95.94 273 LEU A O 1
ATOM 2142 N N . SER A 1 274 ? -13.169 12.521 10.479 1.00 96.12 274 SER A N 1
ATOM 2143 C CA . SER A 1 274 ? -14.106 11.387 10.492 1.00 96.12 274 SER A CA 1
ATOM 2144 C C . SER A 1 274 ? -13.502 10.037 10.058 1.00 96.12 274 SER A C 1
ATOM 2146 O O . SER A 1 274 ? -14.042 9.395 9.150 1.00 96.12 274 SER A O 1
ATOM 2148 N N . PRO A 1 275 ? -12.387 9.589 10.673 1.00 97.56 275 PRO A N 1
ATOM 2149 C CA . PRO A 1 275 ? -11.818 8.280 10.378 1.00 97.56 275 PRO A CA 1
ATOM 2150 C C . PRO A 1 275 ? -12.789 7.155 10.764 1.00 97.56 275 PRO A C 1
ATOM 2152 O O . PRO A 1 275 ? -13.523 7.258 11.751 1.00 97.56 275 PRO A O 1
ATOM 2155 N N . LYS A 1 276 ? -12.767 6.055 10.010 1.00 98.00 276 LYS A N 1
ATOM 2156 C CA . LYS A 1 276 ? -13.501 4.821 10.317 1.00 98.00 276 LYS A CA 1
ATOM 2157 C C . LYS A 1 276 ? -12.529 3.667 10.508 1.00 98.00 276 LYS A C 1
ATOM 2159 O O . LYS A 1 276 ? -11.748 3.366 9.611 1.00 98.00 276 LYS A O 1
ATOM 2164 N N . ILE A 1 277 ? -12.600 3.009 11.658 1.00 97.25 277 ILE A N 1
ATOM 2165 C CA . ILE A 1 277 ? -11.781 1.844 12.006 1.00 97.25 277 ILE A CA 1
ATOM 2166 C C . ILE A 1 277 ? -12.733 0.739 12.456 1.00 97.25 277 ILE A C 1
ATOM 2168 O O . ILE A 1 277 ? -13.119 0.695 13.623 1.00 97.25 277 ILE A O 1
ATOM 2172 N N . VAL A 1 278 ? -13.176 -0.117 11.536 1.00 96.69 278 VAL A N 1
ATOM 2173 C CA . VAL A 1 278 ? -14.323 -1.004 11.794 1.00 96.69 278 VAL A CA 1
ATOM 2174 C C . VAL A 1 278 ? -14.063 -2.461 11.432 1.00 96.69 278 VAL A C 1
ATOM 2176 O O . VAL A 1 278 ? -13.437 -2.757 10.421 1.00 96.69 278 VAL A O 1
ATOM 2179 N N . ASN A 1 279 ? -14.580 -3.387 12.239 1.00 96.19 279 ASN A N 1
ATOM 2180 C CA . ASN A 1 279 ? -14.547 -4.831 11.967 1.00 96.19 279 ASN A CA 1
ATOM 2181 C C . ASN A 1 279 ? -13.141 -5.408 11.703 1.00 96.19 279 ASN A C 1
ATOM 2183 O O . ASN A 1 279 ? -12.998 -6.389 10.974 1.00 96.19 279 ASN A O 1
ATOM 2187 N N . ASN A 1 280 ? -12.088 -4.805 12.261 1.00 95.69 280 ASN A N 1
ATOM 2188 C CA . ASN A 1 280 ? -10.735 -5.346 12.143 1.00 95.69 280 ASN A CA 1
ATOM 2189 C C . ASN A 1 280 ? -10.466 -6.369 13.249 1.00 95.69 280 ASN A C 1
ATOM 2191 O O . ASN A 1 280 ? -10.971 -6.241 14.366 1.00 95.69 280 ASN A O 1
ATOM 2195 N N . LYS A 1 281 ? -9.622 -7.355 12.951 1.00 93.56 281 LYS A N 1
ATOM 2196 C CA . LYS A 1 281 ? -9.146 -8.349 13.911 1.00 93.56 281 LYS A CA 1
ATOM 2197 C C . LYS A 1 281 ? -7.697 -8.056 14.282 1.00 93.56 281 LYS A C 1
ATOM 2199 O O . LYS A 1 281 ? -6.804 -8.316 13.486 1.00 93.56 281 LYS A O 1
ATOM 2204 N N . PHE A 1 282 ? -7.471 -7.555 15.486 1.00 90.81 282 PHE A N 1
ATOM 2205 C CA . PHE A 1 282 ? -6.159 -7.315 16.071 1.00 90.81 282 PHE A CA 1
ATOM 2206 C C . PHE A 1 282 ? -5.685 -8.538 16.859 1.00 90.81 282 PHE A C 1
ATOM 2208 O O . PHE A 1 282 ? -6.432 -9.113 17.651 1.00 90.81 282 PHE A O 1
ATOM 2215 N N . GLN A 1 283 ? -4.433 -8.927 16.644 1.00 87.81 283 GLN A N 1
ATOM 2216 C CA . GLN A 1 283 ? -3.770 -10.040 17.320 1.00 87.81 283 GLN A CA 1
ATOM 2217 C C . GLN A 1 283 ? -2.341 -9.637 17.699 1.00 87.81 283 GLN A C 1
ATOM 2219 O O . GLN A 1 283 ? -1.734 -8.811 17.017 1.00 87.81 283 GLN A O 1
ATOM 2224 N N . ALA A 1 284 ? -1.767 -10.216 18.755 1.00 78.62 284 ALA A N 1
ATOM 2225 C CA . ALA A 1 284 ? -0.333 -10.047 18.999 1.00 78.62 284 ALA A CA 1
ATOM 2226 C C . ALA A 1 284 ? 0.512 -10.805 17.984 1.00 78.62 284 ALA A C 1
ATOM 2228 O O . ALA A 1 284 ? 0.157 -11.903 17.558 1.00 78.62 284 ALA A O 1
ATOM 2229 N N . ASN A 1 285 ? 1.685 -10.239 17.711 1.00 73.00 285 ASN A N 1
ATOM 2230 C CA . ASN A 1 285 ? 2.786 -10.946 17.072 1.00 73.00 285 ASN A CA 1
ATOM 2231 C C . ASN A 1 285 ? 3.665 -11.693 18.099 1.00 73.00 285 ASN A C 1
ATOM 2233 O O . ASN A 1 285 ? 4.138 -12.791 17.827 1.00 73.00 285 ASN A O 1
ATOM 2237 N N . SER A 1 286 ? 3.806 -11.161 19.322 1.00 69.06 286 SER A N 1
ATOM 2238 C CA . SER A 1 286 ? 4.509 -11.816 20.434 1.00 69.06 286 SER A CA 1
ATOM 2239 C C . SER A 1 286 ? 3.837 -11.543 21.789 1.00 69.06 286 SER A C 1
ATOM 2241 O O . SER A 1 286 ? 3.219 -10.500 21.996 1.00 69.06 286 SER A O 1
ATOM 2243 N N . LEU A 1 287 ? 3.954 -12.485 22.739 1.00 59.44 287 LEU A N 1
ATOM 2244 C CA . LEU A 1 287 ? 3.263 -12.445 24.045 1.00 59.44 287 LEU A CA 1
ATOM 2245 C C . LEU A 1 287 ? 3.653 -11.247 24.938 1.00 59.44 287 LEU A C 1
ATOM 2247 O O . LEU A 1 287 ? 2.929 -10.927 25.878 1.00 59.44 287 LEU A O 1
ATOM 2251 N N . ASN A 1 288 ? 4.777 -10.583 24.648 1.00 64.06 288 ASN A N 1
ATOM 2252 C CA . ASN A 1 288 ? 5.353 -9.531 25.491 1.00 64.06 288 ASN A CA 1
ATOM 2253 C C . ASN A 1 288 ? 5.347 -8.138 24.841 1.00 64.06 288 ASN A C 1
ATOM 2255 O O . ASN A 1 288 ? 5.768 -7.175 25.485 1.00 64.06 288 ASN A O 1
ATOM 2259 N N . ALA A 1 289 ? 4.893 -8.001 23.591 1.00 66.06 289 ALA A N 1
ATOM 2260 C CA . ALA A 1 289 ? 4.783 -6.691 22.960 1.00 66.06 289 ALA A CA 1
ATOM 2261 C C . ALA A 1 289 ? 3.710 -5.861 23.684 1.00 66.06 289 ALA A C 1
ATOM 2263 O O . ALA A 1 289 ? 2.577 -6.319 23.856 1.00 66.06 289 ALA A O 1
ATOM 2264 N N . LYS A 1 290 ? 4.080 -4.653 24.132 1.00 75.50 290 LYS A N 1
ATOM 2265 C CA . LYS A 1 290 ? 3.182 -3.698 24.791 1.00 75.50 290 LYS A CA 1
ATOM 2266 C C . LYS A 1 290 ? 3.126 -2.397 24.002 1.00 75.50 290 LYS A C 1
ATOM 2268 O O . LYS A 1 290 ? 4.153 -1.759 23.769 1.00 75.50 290 LYS A O 1
ATOM 2273 N N . PHE A 1 291 ? 1.918 -1.966 23.663 1.00 75.31 291 PHE A N 1
ATOM 2274 C CA . PHE A 1 291 ? 1.671 -0.696 22.989 1.00 75.31 291 PHE A CA 1
ATOM 2275 C C . PHE A 1 291 ? 0.901 0.266 23.906 1.00 75.31 291 PHE A C 1
ATOM 2277 O O . PHE A 1 291 ? 0.019 -0.164 24.634 1.00 75.31 291 PHE A O 1
ATOM 2284 N N . PRO A 1 292 ? 1.149 1.585 23.869 1.00 78.69 292 PRO A N 1
ATOM 2285 C CA . PRO A 1 292 ? 0.308 2.543 24.586 1.00 78.69 292 PRO A CA 1
ATOM 2286 C C . PRO A 1 292 ? -1.175 2.451 24.193 1.00 78.69 292 PRO A C 1
ATOM 2288 O O . PRO A 1 292 ? -2.046 2.538 25.053 1.00 78.69 292 PRO A O 1
ATOM 2291 N N . ALA A 1 293 ? -1.473 2.232 22.907 1.00 84.88 293 ALA A N 1
ATOM 2292 C CA . ALA A 1 293 ? -2.836 1.997 22.444 1.00 84.88 293 ALA A CA 1
ATOM 2293 C C . ALA A 1 293 ? -2.918 1.243 21.111 1.00 84.88 293 ALA A C 1
ATOM 2295 O O . ALA A 1 293 ? -1.949 1.241 20.347 1.00 84.88 293 ALA A O 1
ATOM 2296 N N . ILE A 1 294 ? -4.091 0.658 20.827 1.00 88.31 294 ILE A N 1
ATOM 2297 C CA . ILE A 1 294 ? -4.429 0.120 19.494 1.00 88.31 294 ILE A CA 1
ATOM 2298 C C . ILE A 1 294 ? -4.729 1.247 18.513 1.00 88.31 294 ILE A C 1
ATOM 2300 O O . ILE A 1 294 ? -4.247 1.204 17.385 1.00 88.31 294 ILE A O 1
ATOM 2304 N N . ILE A 1 295 ? -5.528 2.232 18.927 1.00 92.00 295 ILE A N 1
ATOM 2305 C CA . ILE A 1 295 ? -5.862 3.410 18.125 1.00 92.00 295 ILE A CA 1
ATOM 2306 C C . ILE A 1 295 ? -5.242 4.634 18.803 1.00 92.00 295 ILE A C 1
ATOM 2308 O O . ILE A 1 295 ? -5.769 5.159 19.789 1.00 92.00 295 ILE A O 1
ATOM 2312 N N . ASP A 1 296 ? -4.109 5.081 18.263 1.00 91.56 296 ASP A N 1
ATOM 2313 C CA . ASP A 1 296 ? -3.336 6.227 18.744 1.00 91.56 296 ASP A CA 1
ATOM 2314 C C . ASP A 1 296 ? -3.285 7.345 17.689 1.00 91.56 296 ASP A C 1
ATOM 2316 O O . ASP A 1 296 ? -2.347 7.462 16.893 1.00 91.56 296 ASP A O 1
ATOM 2320 N N . LEU A 1 297 ? -4.337 8.163 17.678 1.00 92.62 297 LEU A N 1
ATOM 2321 C CA . LEU A 1 297 ? -4.461 9.357 16.844 1.00 92.62 297 LEU A CA 1
ATOM 2322 C C . LEU A 1 297 ? -4.353 10.600 17.743 1.00 92.62 297 LEU A C 1
ATOM 2324 O O . LEU A 1 297 ? -5.087 10.679 18.727 1.00 92.62 297 LEU A O 1
ATOM 2328 N N . SER A 1 298 ? -3.475 11.565 17.430 1.00 87.75 298 SER A N 1
ATOM 2329 C CA . SER A 1 298 ? -3.332 12.777 18.271 1.00 87.75 298 SER A CA 1
ATOM 2330 C C . SER A 1 298 ? -4.432 13.807 18.023 1.00 87.75 298 SER A C 1
ATOM 2332 O O . SER A 1 298 ? -5.052 14.277 18.970 1.00 87.75 298 SER A O 1
ATOM 2334 N N . ASP A 1 299 ? -4.690 14.130 16.754 1.00 90.75 299 ASP A N 1
ATOM 2335 C CA . ASP A 1 299 ? -5.611 15.187 16.338 1.00 90.75 299 ASP A CA 1
ATOM 2336 C C . ASP A 1 299 ? -6.610 14.614 15.339 1.00 90.75 299 ASP A C 1
ATOM 2338 O O . ASP A 1 299 ? -6.307 14.411 14.164 1.00 90.75 299 ASP A O 1
ATOM 2342 N N . PHE A 1 300 ? -7.819 14.324 15.810 1.00 94.62 300 PHE A N 1
ATOM 2343 C CA . PHE A 1 300 ? -8.894 13.787 14.982 1.00 94.62 300 PHE A CA 1
ATOM 2344 C C . PHE A 1 300 ? -10.256 14.290 15.449 1.00 94.62 300 PHE A C 1
ATOM 2346 O O . PHE A 1 300 ? -10.425 14.674 16.607 1.00 94.62 300 PHE A O 1
ATOM 2353 N N . SER A 1 301 ? -11.239 14.245 14.555 1.00 94.31 301 SER A N 1
ATOM 2354 C CA . SER A 1 301 ? -12.639 14.527 14.866 1.00 94.31 301 SER A CA 1
ATOM 2355 C C . SER A 1 301 ? -13.545 13.457 14.265 1.00 94.31 301 SER A C 1
ATOM 2357 O O . SER A 1 301 ? -13.299 12.969 13.168 1.00 94.31 301 SER A O 1
ATOM 2359 N N . GLY A 1 302 ? -14.600 13.068 14.981 1.00 93.56 302 GLY A N 1
ATOM 2360 C CA . GLY A 1 302 ? -15.655 12.212 14.437 1.00 93.56 302 GLY A CA 1
ATOM 2361 C C . GLY A 1 302 ? -15.269 10.752 14.173 1.00 93.56 302 GLY A C 1
ATOM 2362 O O . GLY A 1 302 ? -15.846 10.140 13.277 1.00 93.56 302 GLY A O 1
ATOM 2363 N N . LEU A 1 303 ? -14.323 10.183 14.932 1.00 96.12 303 LEU A N 1
ATOM 2364 C CA . LEU A 1 303 ? -13.934 8.770 14.789 1.00 96.12 303 LEU A CA 1
ATOM 2365 C C . LEU A 1 303 ? -15.135 7.836 15.003 1.00 96.12 303 LEU A C 1
ATOM 2367 O O . LEU A 1 303 ? -15.870 7.968 15.988 1.00 96.12 303 LEU A O 1
ATOM 2371 N N . VAL A 1 304 ? -15.283 6.867 14.102 1.00 97.12 304 VAL A N 1
ATOM 2372 C CA . VAL A 1 304 ? -16.140 5.689 14.270 1.00 97.12 304 VAL A CA 1
ATOM 2373 C C . VAL A 1 304 ? -15.244 4.466 14.400 1.00 97.12 304 VAL A C 1
ATOM 2375 O O . VAL A 1 304 ? -14.592 4.067 13.434 1.00 97.12 304 VAL A O 1
ATOM 2378 N N . ALA A 1 305 ? -15.213 3.873 15.590 1.00 94.75 305 ALA A N 1
ATOM 2379 C CA . ALA A 1 305 ? -14.534 2.611 15.841 1.00 94.75 305 ALA A CA 1
ATOM 2380 C C . ALA A 1 305 ? -15.542 1.590 16.369 1.00 94.75 305 ALA A C 1
ATOM 2382 O O . ALA A 1 305 ? -16.036 1.767 17.473 1.00 94.75 305 ALA A O 1
ATOM 2383 N N . GLU A 1 306 ? -15.871 0.546 15.608 1.00 92.69 306 GLU A N 1
ATOM 2384 C CA . GLU A 1 306 ? -16.866 -0.462 16.015 1.00 92.69 306 GLU A CA 1
ATOM 2385 C C . GLU A 1 306 ? -16.549 -1.860 15.474 1.00 92.69 306 GLU A C 1
ATOM 2387 O O . GLU A 1 306 ? -15.839 -2.008 14.481 1.00 92.69 306 GLU A O 1
ATOM 2392 N N . GLY A 1 307 ? -17.040 -2.902 16.151 1.00 91.31 307 GLY A N 1
ATOM 2393 C CA . GLY A 1 307 ? -16.899 -4.296 15.708 1.00 91.31 307 GLY A CA 1
ATOM 2394 C C . GLY A 1 307 ? -15.467 -4.849 15.692 1.00 91.31 307 GLY A C 1
ATOM 2395 O O . GLY A 1 307 ? -15.258 -5.976 15.249 1.00 91.31 307 GLY A O 1
ATOM 2396 N N . ASN A 1 308 ? -14.476 -4.089 16.173 1.00 91.94 308 ASN A N 1
ATOM 2397 C CA . ASN A 1 308 ? -13.085 -4.538 16.228 1.00 91.94 308 ASN A CA 1
ATOM 2398 C C . ASN A 1 308 ? -12.901 -5.645 17.280 1.00 91.94 308 ASN A C 1
ATOM 2400 O O . ASN A 1 308 ? -13.430 -5.552 18.388 1.00 91.94 308 ASN A O 1
ATOM 2404 N N . ASP A 1 309 ? -12.139 -6.676 16.935 1.00 90.62 309 ASP A N 1
ATOM 2405 C CA . ASP A 1 309 ? -11.822 -7.832 17.779 1.00 90.62 309 ASP A CA 1
ATOM 2406 C C . ASP A 1 309 ? -10.341 -7.770 18.169 1.00 90.62 309 ASP A C 1
ATOM 2408 O O . ASP A 1 309 ? -9.494 -7.744 17.284 1.00 90.62 309 ASP A O 1
ATOM 2412 N N . THR A 1 310 ? -10.014 -7.694 19.461 1.00 82.50 310 THR A N 1
ATOM 2413 C CA . THR A 1 310 ? -8.657 -7.397 19.955 1.00 82.50 310 THR A CA 1
ATOM 2414 C C . THR A 1 310 ? -8.060 -8.500 20.821 1.00 82.50 310 THR A C 1
ATOM 2416 O O . THR A 1 310 ? -7.406 -8.244 21.832 1.00 82.50 310 THR A O 1
ATOM 2419 N N . THR A 1 311 ? -8.262 -9.762 20.448 1.00 70.56 311 THR A N 1
ATOM 2420 C CA . THR A 1 311 ? -7.653 -10.877 21.182 1.00 70.56 311 THR A CA 1
ATOM 2421 C C . THR A 1 311 ? -6.121 -10.861 21.082 1.00 70.56 311 THR A C 1
ATOM 2423 O O . THR A 1 311 ? -5.588 -11.155 20.013 1.00 70.56 311 THR A O 1
ATOM 2426 N N . ALA A 1 312 ? -5.440 -10.658 22.218 1.00 59.81 312 ALA A N 1
ATOM 2427 C CA . ALA A 1 312 ? -4.031 -10.981 22.486 1.00 59.81 312 ALA A CA 1
ATOM 2428 C C . ALA A 1 312 ? -2.942 -9.901 22.311 1.00 59.81 312 ALA A C 1
ATOM 2430 O O . ALA A 1 312 ? -1.786 -10.270 22.449 1.00 59.81 312 ALA A O 1
ATOM 2431 N N . ALA A 1 313 ? -3.222 -8.616 22.060 1.00 61.44 313 ALA A N 1
ATOM 2432 C CA . ALA A 1 313 ? -2.177 -7.572 22.019 1.00 61.44 313 ALA A CA 1
ATOM 2433 C C . ALA A 1 313 ? -2.148 -6.686 23.280 1.00 61.44 313 ALA A C 1
ATOM 2435 O O . ALA A 1 313 ? -3.061 -5.900 23.437 1.00 61.44 313 ALA A O 1
ATOM 2436 N N . ASN A 1 314 ? -1.104 -6.677 24.123 1.00 72.19 314 ASN A N 1
ATOM 2437 C CA . ASN A 1 314 ? -1.110 -5.840 25.342 1.00 72.19 314 ASN A CA 1
ATOM 2438 C C . ASN A 1 314 ? -1.150 -4.329 25.029 1.00 72.19 314 ASN A C 1
ATOM 2440 O O . ASN A 1 314 ? -0.225 -3.798 24.402 1.00 72.19 314 ASN A O 1
ATOM 2444 N N . TYR A 1 315 ? -2.156 -3.610 25.542 1.00 78.06 315 TYR A N 1
ATOM 2445 C CA . TYR A 1 315 ? -2.217 -2.150 25.446 1.00 78.06 315 TYR A CA 1
ATOM 2446 C C . TYR A 1 315 ? -2.737 -1.440 26.698 1.00 78.06 315 TYR A C 1
ATOM 2448 O O . TYR A 1 315 ? -3.512 -2.000 27.469 1.00 78.06 315 TYR A O 1
ATOM 2456 N N . ASP A 1 316 ? -2.320 -0.182 26.891 1.00 75.25 316 ASP A N 1
ATOM 2457 C CA . ASP A 1 316 ? -2.801 0.640 28.013 1.00 75.25 316 ASP A CA 1
ATOM 2458 C C . ASP A 1 316 ? -4.214 1.194 27.757 1.00 75.25 316 ASP A C 1
ATOM 2460 O O . ASP A 1 316 ? -5.021 1.245 28.688 1.00 75.25 316 ASP A O 1
ATOM 2464 N N . SER A 1 317 ? -4.520 1.544 26.500 1.00 77.62 317 SER A N 1
ATOM 2465 C CA . SER A 1 317 ? -5.809 2.097 26.059 1.00 77.62 317 SER A CA 1
ATOM 2466 C C . SER A 1 317 ? -6.267 1.517 24.717 1.00 77.62 317 SER A C 1
ATOM 2468 O O . SER A 1 317 ? -5.466 1.322 23.810 1.00 77.62 317 SER A O 1
ATOM 2470 N N . PHE A 1 318 ? -7.571 1.297 24.525 1.00 83.75 318 PHE A N 1
ATOM 2471 C CA . PHE A 1 318 ? -8.083 0.930 23.194 1.00 83.75 318 PHE A CA 1
ATOM 2472 C C . PHE A 1 318 ? -8.041 2.137 22.238 1.00 83.75 318 PHE A C 1
ATOM 2474 O O . PHE A 1 318 ? -7.463 2.048 21.155 1.00 83.75 318 PHE A O 1
ATOM 2481 N N . ILE A 1 319 ? -8.570 3.285 22.683 1.00 84.25 319 ILE A N 1
ATOM 2482 C CA . ILE A 1 319 ? -8.516 4.581 21.987 1.00 84.25 319 ILE A CA 1
ATOM 2483 C C . ILE A 1 319 ? -7.937 5.627 22.946 1.00 84.25 319 ILE A C 1
ATOM 2485 O O . ILE A 1 319 ? -8.461 5.795 24.046 1.00 84.25 319 ILE A O 1
ATOM 2489 N N . VAL A 1 320 ? -6.890 6.353 22.536 1.00 79.75 320 VAL A N 1
ATOM 2490 C CA . VAL A 1 320 ? -6.211 7.343 23.405 1.00 79.75 320 VAL A CA 1
ATOM 2491 C C . VAL A 1 320 ? -7.105 8.535 23.765 1.00 79.75 320 VAL A C 1
ATOM 2493 O O . VAL A 1 320 ? -7.053 9.023 24.893 1.00 79.75 320 VAL A O 1
ATOM 2496 N N . THR A 1 321 ? -7.959 8.994 22.844 1.00 83.50 321 THR A N 1
ATOM 2497 C CA . THR A 1 321 ? -8.813 10.181 23.053 1.00 83.50 321 THR A CA 1
ATOM 2498 C C . THR A 1 321 ? -10.296 9.877 22.800 1.00 83.50 321 THR A C 1
ATOM 2500 O O . THR A 1 321 ? -10.867 10.321 21.799 1.00 83.50 321 THR A O 1
ATOM 2503 N N . PRO A 1 322 ? -10.986 9.164 23.716 1.00 82.81 322 PRO A N 1
ATOM 2504 C CA . PRO A 1 322 ? -12.411 8.840 23.572 1.00 82.81 322 PRO A CA 1
ATOM 2505 C C . PRO A 1 322 ? -13.310 10.074 23.379 1.00 82.81 322 PRO A C 1
ATOM 2507 O O . PRO A 1 322 ? -14.384 9.995 22.776 1.00 82.81 322 PRO A O 1
ATOM 2510 N N . ALA A 1 323 ? -12.870 11.245 23.858 1.00 85.69 323 ALA A N 1
ATOM 2511 C CA . ALA A 1 323 ? -13.558 12.528 23.714 1.00 85.69 323 ALA A CA 1
ATOM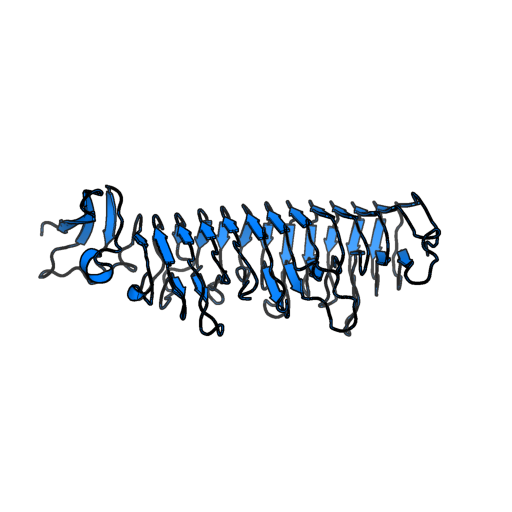 2512 C C . ALA A 1 323 ? -13.867 12.902 22.248 1.00 85.69 323 ALA A C 1
ATOM 2514 O O . ALA A 1 323 ? -14.942 13.440 21.987 1.00 85.69 323 ALA A O 1
ATOM 2515 N N . ASN A 1 324 ? -13.009 12.518 21.304 1.00 88.06 324 ASN A N 1
ATOM 2516 C CA . ASN A 1 324 ? -13.131 12.891 19.890 1.00 88.06 324 ASN A CA 1
ATOM 2517 C C . ASN A 1 324 ? -13.828 11.819 19.028 1.00 88.06 324 ASN A C 1
ATOM 2519 O O . ASN A 1 324 ? -13.936 11.957 17.807 1.00 88.06 324 ASN A O 1
ATOM 2523 N N . CYS A 1 325 ? -14.305 10.741 19.656 1.00 90.88 325 CYS A N 1
ATOM 2524 C CA . CYS A 1 325 ? -15.084 9.698 18.995 1.00 90.88 325 CYS A CA 1
ATOM 2525 C C . CYS A 1 325 ? -16.553 10.108 18.870 1.00 90.88 325 CYS A C 1
ATOM 2527 O O . CYS A 1 325 ? -17.136 10.616 19.829 1.00 90.88 325 CYS A O 1
ATOM 2529 N N . ASN A 1 326 ? -17.165 9.793 17.731 1.00 94.31 326 ASN A N 1
ATOM 2530 C CA . ASN A 1 326 ? -18.622 9.764 17.595 1.00 94.31 326 ASN A CA 1
ATOM 2531 C C . ASN A 1 326 ? -19.178 8.408 18.036 1.00 94.31 326 ASN A C 1
ATOM 2533 O O . ASN A 1 326 ? -20.227 8.346 18.673 1.00 94.31 326 ASN A O 1
ATOM 2537 N N . VAL A 1 327 ? -18.459 7.332 17.706 1.00 93.62 327 VAL A N 1
ATOM 2538 C CA . VAL A 1 327 ? -18.856 5.951 17.989 1.00 93.62 327 VAL A CA 1
ATOM 2539 C C . VAL A 1 327 ? -17.642 5.162 18.465 1.00 93.62 327 VAL A C 1
ATOM 2541 O O . VAL A 1 327 ? -16.576 5.231 17.850 1.00 93.62 327 VAL A O 1
ATOM 2544 N N . ALA A 1 328 ? -17.820 4.409 19.547 1.00 91.94 328 ALA A N 1
ATOM 2545 C CA . ALA A 1 328 ? -16.841 3.466 20.067 1.00 91.94 328 ALA A CA 1
ATOM 2546 C C . ALA A 1 328 ? -17.523 2.134 20.403 1.00 91.94 328 ALA A C 1
ATOM 2548 O O . ALA A 1 328 ? -18.506 2.102 21.134 1.00 91.94 328 ALA A O 1
ATOM 2549 N N . GLY A 1 329 ? -16.991 1.036 19.890 1.00 90.00 329 GLY A N 1
ATOM 2550 C CA . GLY A 1 329 ? -17.500 -0.311 20.074 1.00 90.00 329 GLY A CA 1
ATOM 2551 C C . GLY A 1 329 ? -16.440 -1.338 19.701 1.00 90.00 329 GLY A C 1
ATOM 2552 O O . GLY A 1 329 ? -15.464 -1.053 19.001 1.00 90.00 329 GLY A O 1
ATOM 2553 N N . PHE A 1 330 ? -16.626 -2.549 20.190 1.00 88.88 330 PHE A N 1
ATOM 2554 C CA . PHE A 1 330 ? -15.673 -3.644 20.058 1.00 88.88 330 PHE A CA 1
ATOM 2555 C C . PHE A 1 330 ? -16.451 -4.951 20.161 1.00 88.88 330 PHE A C 1
ATOM 2557 O O . PHE A 1 330 ? -17.451 -5.027 20.865 1.00 88.88 330 PHE A O 1
ATOM 2564 N N . LYS A 1 331 ? -15.975 -5.979 19.466 1.00 90.75 331 LYS A N 1
ATOM 2565 C CA . LYS A 1 331 ? -16.568 -7.315 19.489 1.00 90.75 331 LYS A CA 1
ATOM 2566 C C . LYS A 1 331 ? -16.053 -8.127 20.672 1.00 90.75 331 LYS A C 1
ATOM 2568 O O . LYS A 1 331 ? -16.804 -8.765 21.406 1.00 90.75 331 LYS A O 1
ATOM 2573 N N . ARG A 1 332 ? -14.736 -8.108 20.863 1.00 89.31 332 ARG A N 1
ATOM 2574 C CA . ARG A 1 332 ? -14.062 -8.821 21.945 1.00 89.31 332 ARG A CA 1
ATOM 2575 C C . ARG A 1 332 ? -12.804 -8.076 22.350 1.00 89.31 332 ARG A C 1
ATOM 2577 O O . ARG A 1 332 ? -12.011 -7.717 21.490 1.00 89.31 332 ARG A O 1
ATOM 2584 N N . ILE A 1 333 ? -12.620 -7.908 23.654 1.00 88.50 333 ILE A N 1
ATOM 2585 C CA . ILE A 1 333 ? -11.391 -7.412 24.274 1.00 88.50 333 ILE A CA 1
ATOM 2586 C C . ILE A 1 333 ? -10.894 -8.472 25.260 1.00 88.50 333 ILE A C 1
ATOM 2588 O O . ILE A 1 333 ? -11.665 -8.930 26.107 1.00 88.50 333 ILE A O 1
ATOM 2592 N N . GLY A 1 334 ? -9.636 -8.903 25.119 1.00 83.44 334 GLY A N 1
ATOM 2593 C CA . GLY A 1 334 ? -9.021 -9.936 25.962 1.00 83.44 334 GLY A CA 1
ATOM 2594 C C . GLY A 1 334 ? -8.599 -9.442 27.351 1.00 83.44 334 GLY A C 1
ATOM 2595 O O . GLY A 1 334 ? -8.766 -8.277 27.684 1.00 83.44 334 GLY A O 1
ATOM 2596 N N . GLN A 1 335 ? -8.099 -10.352 28.194 1.00 80.94 335 GLN A N 1
ATOM 2597 C CA . GLN A 1 335 ? -7.792 -10.097 29.613 1.00 80.94 335 GLN A CA 1
ATOM 2598 C C . GLN A 1 335 ? -6.646 -9.097 29.800 1.00 80.94 335 GLN A C 1
ATOM 2600 O O . GLN A 1 335 ? -6.777 -8.143 30.559 1.00 80.94 335 GLN A O 1
ATOM 2605 N N . SER A 1 336 ? -5.534 -9.304 29.096 1.00 76.06 336 SER A N 1
ATOM 2606 C CA . SER A 1 336 ? -4.371 -8.405 29.072 1.00 76.06 336 SER A CA 1
ATOM 2607 C C . SER A 1 336 ? -4.721 -7.021 28.525 1.00 76.06 336 SER A C 1
ATOM 2609 O O . SER A 1 336 ? -4.180 -6.004 28.951 1.00 76.06 336 SER A O 1
ATOM 2611 N N . GLU A 1 337 ? -5.654 -7.010 27.582 1.00 75.69 337 GLU A N 1
ATOM 2612 C CA . GLU A 1 337 ? -6.146 -5.863 26.823 1.00 75.69 337 GLU A CA 1
ATOM 2613 C C . GLU A 1 337 ? -7.349 -5.167 27.458 1.00 75.69 337 GLU A C 1
ATOM 2615 O O . GLU A 1 337 ? -7.873 -4.184 26.924 1.00 75.69 337 GLU A O 1
ATOM 2620 N N . GLY A 1 338 ? -7.826 -5.739 28.561 1.00 76.69 338 GLY A N 1
ATOM 2621 C CA . GLY A 1 338 ? -9.077 -5.402 29.204 1.00 76.69 338 GLY A CA 1
ATOM 2622 C C . GLY A 1 338 ? -9.113 -3.975 29.720 1.00 76.69 338 GLY A C 1
ATOM 2623 O O . GLY A 1 338 ? -8.102 -3.273 29.816 1.00 76.69 338 GLY A O 1
ATOM 2624 N N . PHE A 1 339 ? -10.302 -3.551 30.124 1.00 85.81 339 PHE A N 1
ATOM 2625 C CA . PHE A 1 339 ? -10.460 -2.284 30.828 1.00 85.81 339 PHE A CA 1
ATOM 2626 C C . PHE A 1 339 ? -10.415 -2.508 32.337 1.00 85.81 339 PHE A C 1
ATOM 2628 O O . PHE A 1 339 ? -10.784 -3.575 32.823 1.00 85.81 339 PHE A O 1
ATOM 2635 N N . ILE A 1 340 ? -9.969 -1.493 33.079 1.00 85.44 340 ILE A N 1
ATOM 2636 C CA . ILE A 1 340 ? -10.144 -1.456 34.540 1.00 85.44 340 ILE A CA 1
ATOM 2637 C C . ILE A 1 340 ? -11.601 -1.102 34.878 1.00 85.44 340 ILE A C 1
ATOM 2639 O O . ILE A 1 340 ? -12.180 -1.648 35.814 1.00 85.44 340 ILE A O 1
ATOM 2643 N N . ASP A 1 341 ? -12.210 -0.226 34.074 1.00 84.88 341 ASP A N 1
ATOM 2644 C CA . ASP A 1 341 ? -13.582 0.237 34.247 1.00 84.88 341 ASP A CA 1
ATOM 2645 C C . ASP A 1 341 ? -14.519 -0.303 33.170 1.00 84.88 341 ASP A C 1
ATOM 2647 O O . ASP A 1 341 ? -14.139 -0.582 32.031 1.00 84.88 341 ASP A O 1
ATOM 2651 N N . LYS A 1 342 ? -15.803 -0.370 33.520 1.00 87.50 342 LYS A N 1
ATOM 2652 C CA . LYS A 1 342 ? -16.862 -0.775 32.600 1.00 87.50 342 LYS A CA 1
ATOM 2653 C C . LYS A 1 342 ? -16.878 0.126 31.354 1.00 87.50 342 LYS A C 1
ATOM 2655 O O . LYS A 1 342 ? -16.805 1.349 31.503 1.00 87.50 342 LYS A O 1
ATOM 2660 N N . PRO A 1 343 ? -17.091 -0.411 30.137 1.00 88.94 343 PRO A N 1
ATOM 2661 C CA . PRO A 1 343 ? -17.040 0.394 28.913 1.00 88.94 343 PRO A CA 1
ATOM 2662 C C . PRO A 1 343 ? -17.957 1.623 28.896 1.00 88.94 343 PRO A C 1
ATOM 2664 O O . PRO A 1 343 ? -17.607 2.654 28.326 1.00 88.94 343 PRO A O 1
ATOM 2667 N N . SER A 1 344 ? -19.118 1.541 29.553 1.00 88.50 344 SER A N 1
ATOM 2668 C CA . SER A 1 344 ? -20.071 2.651 29.662 1.00 88.50 344 SER A CA 1
ATOM 2669 C C . SER A 1 344 ? -19.519 3.856 30.428 1.00 88.50 344 SER A C 1
ATOM 2671 O O . SER A 1 344 ? -19.950 4.974 30.173 1.00 88.50 344 SER A O 1
ATOM 2673 N N . ILE A 1 345 ? -18.569 3.646 31.344 1.00 88.25 345 ILE A N 1
ATOM 2674 C CA . ILE A 1 345 ? -17.899 4.721 32.090 1.00 88.25 345 ILE A CA 1
ATOM 2675 C C . ILE A 1 345 ? -16.911 5.450 31.172 1.00 88.25 345 ILE A C 1
ATOM 2677 O O . ILE A 1 345 ? -16.862 6.676 31.166 1.00 88.25 345 ILE A O 1
ATOM 2681 N N . LEU A 1 346 ? -16.168 4.696 30.356 1.00 86.56 346 LEU A N 1
ATOM 2682 C CA . LEU A 1 346 ? -15.126 5.233 29.476 1.00 86.56 346 LEU A CA 1
ATOM 2683 C C . LEU A 1 346 ? -15.692 5.953 28.244 1.00 86.56 346 LEU A C 1
ATOM 2685 O O . LEU A 1 346 ? -15.197 7.013 27.863 1.00 86.56 346 LEU A O 1
ATOM 2689 N N . TYR A 1 347 ? -16.722 5.385 27.612 1.00 89.31 347 TYR A N 1
ATOM 2690 C CA . TYR A 1 347 ? -17.240 5.875 26.327 1.00 89.31 347 TYR A CA 1
ATOM 2691 C C . TYR A 1 347 ? -18.596 6.587 26.431 1.00 89.31 347 TYR A C 1
ATOM 2693 O O . TYR A 1 347 ? -18.978 7.308 25.506 1.00 89.31 347 TYR A O 1
ATOM 2701 N N . GLY A 1 348 ? -19.323 6.436 27.543 1.00 89.00 348 GLY A N 1
ATOM 2702 C CA . GLY A 1 348 ? -20.609 7.101 27.764 1.00 89.00 348 GLY A CA 1
ATOM 2703 C C . GLY A 1 348 ? -21.601 6.876 26.617 1.00 89.00 348 GLY A C 1
ATOM 2704 O O . GLY A 1 348 ? -21.788 5.758 26.140 1.00 89.00 348 GLY A O 1
ATOM 2705 N N . SER A 1 349 ? -22.216 7.958 26.132 1.00 89.50 349 SER A N 1
ATOM 2706 C CA . SER A 1 349 ? -23.214 7.925 25.050 1.00 89.50 349 SER A CA 1
ATOM 2707 C C . SER A 1 349 ? -22.674 7.460 23.690 1.00 89.50 349 SER A C 1
ATOM 2709 O O . SER A 1 349 ? -23.464 7.056 22.830 1.00 89.50 349 SER A O 1
ATOM 2711 N N . LYS A 1 350 ? -21.349 7.483 23.498 1.00 92.38 350 LYS A N 1
ATOM 2712 C CA . LYS A 1 350 ? -20.663 7.090 22.253 1.00 92.38 350 LYS A CA 1
ATOM 2713 C C . LYS A 1 350 ? -20.538 5.583 22.102 1.00 92.38 350 LYS A C 1
ATOM 2715 O O . LYS A 1 350 ? -20.257 5.105 21.007 1.00 92.38 350 LYS A O 1
ATOM 2720 N N . LEU A 1 351 ? -20.725 4.844 23.195 1.00 92.31 351 LEU A N 1
ATOM 2721 C CA . LEU A 1 351 ? -20.641 3.395 23.187 1.00 92.31 351 LEU A CA 1
ATOM 2722 C C . LEU A 1 351 ? -21.695 2.810 22.237 1.00 92.31 351 LEU A C 1
ATOM 2724 O O . LEU A 1 351 ? -22.846 3.248 22.237 1.00 92.31 351 LEU A O 1
ATOM 2728 N N . VAL A 1 352 ? -21.318 1.817 21.448 1.00 92.94 352 VAL A N 1
ATOM 2729 C CA . VAL A 1 352 ? -22.225 0.923 20.721 1.00 92.94 352 VAL A CA 1
ATOM 2730 C C . VAL A 1 352 ? -21.822 -0.512 21.030 1.00 92.94 352 VAL A C 1
ATOM 2732 O O . VAL A 1 352 ? -20.645 -0.785 21.269 1.00 92.94 352 VAL A O 1
ATOM 2735 N N . CYS A 1 353 ? -22.792 -1.422 21.066 1.00 92.00 353 CYS A N 1
ATOM 2736 C CA . CYS A 1 353 ? -22.520 -2.844 21.233 1.00 92.00 353 CYS A CA 1
ATOM 2737 C C . CYS A 1 353 ? -23.565 -3.704 20.532 1.00 92.00 353 CYS A C 1
ATOM 2739 O O . CYS A 1 353 ? -24.691 -3.269 20.282 1.00 92.00 353 CYS A O 1
ATOM 2741 N N . GLN A 1 354 ? -23.170 -4.932 20.231 1.00 92.81 354 GLN A N 1
ATOM 2742 C CA . GLN A 1 354 ? -24.016 -6.029 19.803 1.00 92.81 354 GLN A CA 1
ATOM 2743 C C . GLN A 1 354 ? -24.131 -7.051 20.932 1.00 92.81 354 GLN A C 1
ATOM 2745 O O . GLN A 1 354 ? -23.230 -7.204 21.757 1.00 92.81 354 GLN A O 1
ATOM 2750 N N . LEU A 1 355 ? -25.261 -7.758 20.977 1.00 93.19 355 LEU A N 1
ATOM 2751 C CA . LEU A 1 355 ? -25.489 -8.796 21.976 1.00 93.19 355 LEU A CA 1
ATOM 2752 C C . LEU A 1 355 ? -24.348 -9.827 21.935 1.00 93.19 355 LEU A C 1
ATOM 2754 O O . LEU A 1 355 ? -24.087 -10.419 20.889 1.00 93.19 355 LEU A O 1
ATOM 2758 N N . GLY A 1 356 ? -23.702 -10.054 23.080 1.00 90.00 356 GLY A N 1
ATOM 2759 C CA . GLY A 1 356 ? -22.576 -10.982 23.202 1.00 90.00 356 GLY A CA 1
ATOM 2760 C C . GLY A 1 356 ? -21.185 -10.361 23.046 1.00 90.00 356 GLY A C 1
ATOM 2761 O O . GLY A 1 356 ? -20.208 -11.066 23.300 1.00 90.00 356 GLY A O 1
ATOM 2762 N N . ASP A 1 357 ? -21.071 -9.070 22.710 1.00 93.12 357 ASP A N 1
ATOM 2763 C CA . ASP A 1 357 ? -19.784 -8.365 22.771 1.00 93.12 357 ASP A CA 1
ATOM 2764 C C . ASP A 1 357 ? -19.207 -8.455 24.189 1.00 93.12 357 ASP A C 1
ATOM 2766 O O . ASP A 1 357 ? -19.924 -8.226 25.168 1.00 93.12 357 ASP A O 1
ATOM 2770 N N . ILE A 1 358 ? -17.918 -8.779 24.317 1.00 92.19 358 ILE A N 1
ATOM 2771 C CA . ILE A 1 358 ? -17.282 -9.060 25.613 1.00 92.19 358 ILE A CA 1
ATOM 2772 C C . ILE A 1 358 ? -16.024 -8.225 25.843 1.00 92.19 358 ILE A C 1
ATOM 2774 O O . ILE A 1 358 ? -15.155 -8.121 24.979 1.00 92.19 358 ILE A O 1
ATOM 2778 N N . VAL A 1 359 ? -15.898 -7.677 27.050 1.00 91.12 359 VAL A N 1
ATOM 2779 C CA . VAL A 1 359 ? -14.698 -6.987 27.534 1.00 91.12 359 VAL A CA 1
ATOM 2780 C C . VAL A 1 359 ? -14.245 -7.634 28.815 1.00 91.12 359 VAL A C 1
ATOM 2782 O O . VAL A 1 359 ? -14.955 -7.567 29.815 1.00 91.12 359 VAL A O 1
ATOM 2785 N N . MET A 1 360 ? -13.065 -8.240 28.807 1.00 89.69 360 MET A N 1
ATOM 2786 C CA . MET A 1 360 ? -12.489 -8.740 30.048 1.00 89.69 360 MET A CA 1
ATOM 2787 C C . MET A 1 360 ? -12.110 -7.575 30.972 1.00 89.69 360 MET A C 1
ATOM 2789 O O . MET A 1 360 ? -11.638 -6.528 30.520 1.00 89.69 360 MET A O 1
ATOM 2793 N N . ASN A 1 361 ? -12.313 -7.758 32.275 1.00 88.44 361 ASN A N 1
ATOM 2794 C CA . ASN A 1 361 ? -11.772 -6.853 33.282 1.00 88.44 361 ASN A CA 1
ATOM 2795 C C . ASN A 1 361 ? -10.272 -7.118 33.384 1.00 88.44 361 ASN A C 1
ATOM 2797 O O . ASN A 1 361 ? -9.902 -8.245 33.685 1.00 88.44 361 ASN A O 1
ATOM 2801 N N . ARG A 1 362 ? -9.418 -6.113 33.169 1.00 85.38 362 ARG A N 1
ATOM 2802 C CA . ARG A 1 362 ? -7.955 -6.286 33.204 1.00 85.38 362 ARG A CA 1
ATOM 2803 C C . ARG A 1 362 ? -7.441 -6.738 34.568 1.00 85.38 362 ARG A C 1
ATOM 2805 O O . ARG A 1 362 ? -6.487 -7.509 34.641 1.00 85.38 362 ARG A O 1
ATOM 2812 N N . GLU A 1 363 ? -8.089 -6.278 35.635 1.00 85.75 363 GLU A N 1
ATOM 2813 C CA . GLU A 1 363 ? -7.667 -6.463 37.025 1.00 85.75 363 GLU A CA 1
ATOM 2814 C C . GLU A 1 363 ? -8.839 -7.003 37.873 1.00 85.75 363 GLU A C 1
ATOM 2816 O O . GLU A 1 363 ? -9.409 -6.285 38.703 1.00 85.75 363 GLU A O 1
ATOM 2821 N N . PRO A 1 364 ? -9.256 -8.269 37.668 1.00 81.56 364 PRO A N 1
ATOM 2822 C CA . PRO A 1 364 ? -10.272 -8.893 38.503 1.00 81.56 364 PRO A CA 1
ATOM 2823 C C . PRO A 1 364 ? -9.704 -9.071 39.912 1.00 81.56 364 PRO A C 1
ATOM 2825 O O . PRO A 1 364 ? -8.557 -9.488 40.087 1.00 81.56 364 PRO A O 1
ATOM 2828 N N . SER A 1 365 ? -10.499 -8.757 40.933 1.00 75.00 365 SER A N 1
ATOM 2829 C CA . SER A 1 365 ? -10.067 -8.880 42.326 1.00 75.00 365 SER A CA 1
ATOM 2830 C C . SER A 1 365 ? -11.149 -9.539 43.185 1.00 75.00 365 SER A C 1
ATOM 2832 O O . SER A 1 365 ? -12.320 -9.503 42.819 1.00 75.00 365 SER A O 1
ATOM 2834 N N . PRO A 1 366 ? -10.810 -10.093 44.362 1.00 69.06 366 PRO A N 1
ATOM 2835 C CA . PRO A 1 366 ? -11.806 -10.663 45.278 1.00 69.06 366 PRO A CA 1
ATOM 2836 C C . PRO A 1 366 ? -12.834 -9.650 45.818 1.00 69.06 366 PRO A C 1
ATOM 2838 O O . PRO A 1 366 ? -13.845 -10.036 46.397 1.00 69.06 366 PRO A O 1
ATOM 2841 N N . THR A 1 367 ? -12.564 -8.346 45.687 1.00 69.50 367 THR A N 1
ATOM 2842 C CA . THR A 1 367 ? -13.502 -7.264 46.032 1.00 69.50 367 THR A CA 1
ATOM 2843 C C . THR A 1 367 ? -14.233 -6.714 44.804 1.00 69.50 367 THR A C 1
ATOM 2845 O O . THR A 1 367 ? -15.285 -6.092 44.939 1.00 69.50 367 THR A O 1
ATOM 2848 N N . ASN A 1 368 ? -13.710 -6.982 43.606 1.00 68.81 368 ASN A N 1
ATOM 2849 C CA . ASN A 1 368 ? -14.295 -6.695 42.305 1.00 68.81 368 ASN A CA 1
ATOM 2850 C C . ASN A 1 368 ? -14.478 -8.021 41.548 1.00 68.81 368 ASN A C 1
ATOM 2852 O O . ASN A 1 368 ? -13.756 -8.296 40.589 1.00 68.81 368 ASN A O 1
ATOM 2856 N N . ASN A 1 369 ? -15.447 -8.839 41.989 1.00 71.94 369 ASN A N 1
ATOM 2857 C CA . ASN A 1 369 ? -15.753 -10.191 41.472 1.00 71.94 369 ASN A CA 1
ATOM 2858 C C . ASN A 1 369 ? -16.157 -10.244 39.981 1.00 71.94 369 ASN A C 1
ATOM 2860 O O . ASN A 1 369 ? -16.618 -11.278 39.497 1.00 71.94 369 ASN A O 1
ATOM 2864 N N . LYS A 1 370 ? -16.005 -9.135 39.255 1.00 85.06 370 LYS A N 1
ATOM 2865 C CA . LYS A 1 370 ? -16.321 -8.967 37.842 1.00 85.06 370 LYS A CA 1
ATOM 2866 C C . LYS A 1 370 ? -15.156 -9.490 37.017 1.00 85.06 370 LYS A C 1
ATOM 2868 O O . LYS A 1 370 ? -14.088 -8.881 36.975 1.00 85.06 370 LYS A O 1
ATOM 2873 N N . TYR A 1 371 ? -15.378 -10.608 36.346 1.00 87.50 371 TYR A N 1
ATOM 2874 C CA . TYR A 1 371 ? -14.428 -11.190 35.404 1.00 87.50 371 TYR A CA 1
ATOM 2875 C C . TYR A 1 371 ? -14.425 -10.452 34.070 1.00 87.50 371 TYR A C 1
ATOM 2877 O O . TYR A 1 371 ? -13.381 -10.214 33.473 1.00 87.50 371 TYR A O 1
ATOM 2885 N N . ALA A 1 372 ? -15.614 -10.084 33.604 1.00 91.50 372 ALA A N 1
ATOM 2886 C CA . ALA A 1 372 ? -15.809 -9.419 32.331 1.00 91.50 372 ALA A CA 1
ATOM 2887 C C . ALA A 1 372 ? -17.107 -8.611 32.341 1.00 91.50 372 ALA A C 1
ATOM 2889 O O . ALA A 1 372 ? -17.941 -8.729 33.242 1.00 91.50 372 ALA A O 1
ATOM 2890 N N . TRP A 1 373 ? -17.301 -7.837 31.285 1.00 92.81 373 TRP A N 1
ATOM 2891 C CA . TRP A 1 373 ? -18.555 -7.195 30.944 1.00 92.81 373 TRP A CA 1
ATOM 2892 C C . TRP A 1 373 ? -19.040 -7.721 29.602 1.00 92.81 373 TRP A C 1
ATOM 2894 O O . TRP A 1 373 ? -18.270 -7.764 28.645 1.00 92.81 373 TRP A O 1
ATOM 2904 N N . VAL A 1 374 ? -20.316 -8.089 29.519 1.00 93.75 374 VAL A N 1
ATOM 2905 C CA . VAL A 1 374 ? -20.928 -8.617 28.290 1.00 93.75 374 VAL A CA 1
ATOM 2906 C C . VAL A 1 374 ? -22.085 -7.717 27.883 1.00 93.75 374 VAL A C 1
ATOM 2908 O O . VAL A 1 374 ? -22.907 -7.380 28.732 1.00 93.75 374 VAL A O 1
ATOM 2911 N N . CYS A 1 375 ? -22.178 -7.316 26.617 1.00 94.06 375 CYS A N 1
ATOM 2912 C CA . CYS A 1 375 ? -23.347 -6.589 26.126 1.00 94.06 375 CYS A CA 1
ATOM 2913 C C . CYS A 1 375 ? -24.569 -7.516 26.187 1.00 94.06 375 CYS A C 1
ATOM 2915 O O . CYS A 1 375 ? -24.606 -8.559 25.530 1.00 94.06 375 CYS A O 1
ATOM 2917 N N . VAL A 1 376 ? -25.548 -7.142 27.012 1.00 93.50 376 VAL A N 1
ATOM 2918 C CA . VAL A 1 376 ? -26.790 -7.898 27.258 1.00 93.50 376 VAL A CA 1
ATOM 2919 C C . VAL A 1 376 ? -28.006 -7.252 26.596 1.00 93.50 376 VAL A C 1
ATOM 2921 O O . VAL A 1 376 ? -29.022 -7.914 26.416 1.00 93.50 376 VAL A O 1
ATOM 2924 N N . ASP A 1 377 ? -27.903 -5.976 26.218 1.00 91.62 377 ASP A N 1
ATOM 2925 C CA . ASP A 1 377 ? -28.919 -5.260 25.449 1.00 91.62 377 ASP A CA 1
ATOM 2926 C C . ASP A 1 377 ? -28.251 -4.219 24.541 1.00 91.62 377 ASP A C 1
ATOM 2928 O O . ASP A 1 377 ? -27.728 -3.201 25.003 1.00 91.62 377 ASP A O 1
ATOM 2932 N N . ALA A 1 378 ? -28.292 -4.478 23.235 1.00 89.19 378 ALA A N 1
ATOM 2933 C CA . ALA A 1 378 ? -27.741 -3.595 22.214 1.00 89.19 378 ALA A CA 1
ATOM 2934 C C . ALA A 1 378 ? -28.527 -2.277 22.081 1.00 89.19 378 ALA A C 1
ATOM 2936 O O . ALA A 1 378 ? -27.926 -1.233 21.829 1.00 89.19 378 ALA A O 1
ATOM 2937 N N . ALA A 1 379 ? -29.852 -2.295 22.282 1.00 88.44 379 ALA A N 1
ATOM 2938 C CA . ALA A 1 379 ? -30.699 -1.112 22.116 1.00 88.44 379 ALA A CA 1
ATOM 2939 C C . ALA A 1 379 ? -30.415 -0.071 23.206 1.00 88.44 379 ALA A C 1
ATOM 2941 O O . ALA A 1 379 ? -30.279 1.119 22.917 1.00 88.44 379 ALA A O 1
ATOM 2942 N N . SER A 1 380 ? -30.251 -0.536 24.446 1.00 87.31 380 SER A N 1
ATOM 2943 C CA . SER A 1 380 ? -29.903 0.312 25.592 1.00 87.31 380 SER A CA 1
ATOM 2944 C C . SER A 1 380 ? -28.391 0.468 25.803 1.00 87.31 380 SER A C 1
ATOM 2946 O O . SER A 1 380 ? -27.983 1.136 26.753 1.00 87.31 380 SER A O 1
ATOM 2948 N N . LYS A 1 381 ? -27.552 -0.138 24.944 1.00 88.88 381 LYS A N 1
ATOM 2949 C CA . LYS A 1 381 ? -26.077 -0.139 25.046 1.00 88.88 381 LYS A CA 1
ATOM 2950 C C . LYS A 1 381 ? -25.583 -0.649 26.409 1.00 88.88 381 LYS A C 1
ATOM 2952 O O . LYS A 1 381 ? -24.621 -0.131 26.983 1.00 88.88 381 LYS A O 1
ATOM 2957 N N . LEU A 1 382 ? -26.282 -1.640 26.960 1.00 89.00 382 LEU A N 1
ATOM 2958 C CA . LEU A 1 382 ? -26.075 -2.115 28.320 1.00 89.00 382 LEU A CA 1
ATOM 2959 C C . LEU A 1 382 ? -25.087 -3.279 28.346 1.00 89.00 382 LEU A C 1
ATOM 2961 O O . LEU A 1 382 ? -25.343 -4.350 27.795 1.00 89.00 382 LEU A O 1
ATOM 2965 N N . PHE A 1 383 ? -24.001 -3.090 29.089 1.00 91.00 383 PHE A N 1
ATOM 2966 C CA . PHE A 1 383 ? -23.116 -4.174 29.493 1.00 91.00 383 PHE A CA 1
ATOM 2967 C C . PHE A 1 383 ? -23.556 -4.723 30.858 1.00 91.00 383 PHE A C 1
ATOM 2969 O O . PHE A 1 383 ? -23.704 -3.961 31.809 1.00 91.00 383 PHE A O 1
ATOM 2976 N N . GLY A 1 384 ? -23.776 -6.029 30.973 1.00 89.62 384 GLY A N 1
ATOM 2977 C CA . GLY A 1 384 ? -23.953 -6.744 32.238 1.00 89.62 384 GLY A CA 1
ATOM 2978 C C . GLY A 1 384 ? -22.605 -7.149 32.834 1.00 89.62 384 GLY A C 1
ATOM 2979 O O . GLY A 1 384 ? -21.615 -7.252 32.110 1.00 89.62 384 GLY A O 1
ATOM 2980 N N . ASP A 1 385 ? -22.556 -7.364 34.147 1.00 91.25 385 ASP A N 1
ATOM 2981 C CA . ASP A 1 385 ? -21.350 -7.846 34.827 1.00 91.25 385 ASP A CA 1
ATOM 2982 C C . ASP A 1 385 ? -21.339 -9.385 34.788 1.00 91.25 385 ASP A C 1
ATOM 2984 O O . ASP A 1 385 ? -22.291 -10.028 35.236 1.00 91.25 385 ASP A O 1
ATOM 2988 N N . LEU A 1 386 ? -20.271 -9.980 34.253 1.00 88.31 386 LEU A N 1
ATOM 2989 C CA . LEU A 1 386 ? -20.014 -11.413 34.346 1.00 88.31 386 LEU A CA 1
ATOM 2990 C C . LEU A 1 386 ? -19.155 -11.660 35.584 1.00 88.31 386 LEU A C 1
ATOM 2992 O O . LEU A 1 386 ? -17.976 -11.305 35.605 1.00 88.31 386 LEU A O 1
ATOM 2996 N N . ASN A 1 387 ? -19.746 -12.264 36.610 1.00 85.25 387 ASN A N 1
ATOM 2997 C CA . ASN A 1 387 ? -19.052 -12.556 37.860 1.00 85.25 387 ASN A CA 1
ATOM 2998 C C . ASN A 1 387 ? -18.488 -13.978 37.862 1.00 85.25 387 ASN A C 1
ATOM 3000 O O . ASN A 1 387 ? -19.120 -14.893 37.332 1.00 85.25 387 ASN A O 1
ATOM 3004 N N . ILE A 1 388 ? -17.341 -14.180 38.512 1.00 67.69 388 ILE A N 1
ATOM 3005 C CA . ILE A 1 388 ? -16.915 -15.532 38.895 1.00 67.69 388 ILE A CA 1
ATOM 3006 C C . ILE A 1 388 ? -17.607 -15.862 40.217 1.00 67.69 388 ILE A C 1
ATOM 3008 O O . ILE A 1 388 ? -17.500 -15.096 41.175 1.00 67.69 388 ILE A O 1
ATOM 3012 N N . GLY A 1 389 ? -18.332 -16.981 40.271 1.00 61.50 389 GLY A N 1
ATOM 3013 C CA . GLY A 1 389 ? -18.728 -17.562 41.552 1.00 61.50 389 GLY A CA 1
ATOM 3014 C C . GLY A 1 389 ? -17.472 -18.081 42.246 1.00 61.50 389 GLY A C 1
ATOM 3015 O O . GLY A 1 389 ? -16.812 -18.958 41.691 1.00 61.50 389 GLY A O 1
ATOM 3016 N N . ILE A 1 390 ? -17.119 -17.493 43.389 1.00 51.44 390 ILE A N 1
ATOM 3017 C CA . ILE A 1 390 ? -16.032 -17.976 44.253 1.00 51.44 390 ILE A CA 1
ATOM 3018 C C . ILE A 1 390 ? -16.585 -19.061 45.168 1.00 51.44 390 ILE A C 1
ATOM 3020 O O . ILE A 1 390 ? -17.663 -18.811 45.760 1.00 51.44 390 ILE A O 1
#

pLDDT: mean 87.73, std 11.45, range [40.59, 98.94]